Protein AF-A0A2V8HNT8-F1 (afdb_monomer)

Solvent-accessible surface area (backbone atoms only — not comparable to full-atom values): 18877 Å² total; per-residue (Å²): 110,50,58,41,46,45,70,43,32,67,72,50,51,51,49,53,52,52,51,52,51,52,50,41,53,51,35,31,51,30,25,51,50,32,57,59,50,58,79,44,41,85,81,41,58,74,69,52,39,48,43,46,69,67,55,38,43,33,23,21,52,97,35,60,39,14,51,30,16,30,47,54,18,51,51,29,38,47,33,13,54,44,24,48,50,37,29,57,48,43,74,72,69,60,90,50,74,63,59,56,58,56,38,53,52,27,53,53,48,21,51,52,26,43,51,51,20,39,30,46,24,21,38,47,60,52,23,55,13,49,59,54,58,72,46,95,85,65,97,62,64,76,43,31,56,76,76,42,45,64,63,51,52,52,51,45,51,48,53,50,51,48,32,58,78,68,29,55,88,44,55,69,25,24,53,28,37,49,49,14,43,54,28,56,66,42,40,67,57,47,54,52,54,37,53,54,47,58,74,68,65,56,48,91,89,34,71,63,39,52,51,37,56,53,46,51,42,41,38,50,32,47,28,48,49,46,13,48,48,25,39,35,50,13,43,54,52,42,40,27,66,71,64,74,41,55,58,49,76,43,84,40,50,58,66,58,52,51,49,52,51,50,51,52,51,54,50,48,68,51,47,41,58,49,42,50,49,50,63,72,69,43,56,92,49,66,84,28,48,40,54,29,34,56,48,14,53,53,22,41,49,46,18,52,50,36,34,28,59,54,42,80,78,24,47,68,61,21,51,49,26,40,53,52,10,41,38,41,23,13,43,48,46,74,79,37,80,82,65,68,80,39,76,60,55,57,54,45,50,43,51,48,50,60,58,41,56,62,58,73,67,60,76,85,74,73,75,86,84,127

pLDDT: mean 89.05, std 13.45, range [37.78, 98.75]

Structure (mmCIF, N/CA/C/O backbone):
data_AF-A0A2V8HNT8-F1
#
_entry.id   AF-A0A2V8HNT8-F1
#
loop_
_atom_site.group_PDB
_atom_site.id
_atom_site.type_symbol
_atom_site.label_atom_id
_atom_site.label_alt_id
_atom_site.label_comp_id
_atom_site.label_asym_id
_atom_site.label_entity_id
_atom_site.label_seq_id
_atom_site.pdbx_PDB_ins_code
_atom_site.Cartn_x
_atom_site.Cartn_y
_atom_site.Cartn_z
_atom_site.occupancy
_atom_site.B_iso_or_equiv
_atom_site.auth_seq_id
_atom_site.auth_comp_id
_atom_site.auth_asym_id
_atom_site.auth_atom_id
_atom_site.pdbx_PDB_model_num
ATOM 1 N N . MET A 1 1 ? -13.469 -17.175 23.704 1.00 84.44 1 MET A N 1
ATOM 2 C CA . MET A 1 1 ? -13.015 -15.821 23.321 1.00 84.44 1 MET A CA 1
ATOM 3 C C . MET A 1 1 ? -11.509 -15.850 23.101 1.00 84.44 1 MET A C 1
ATOM 5 O O . MET A 1 1 ? -10.866 -16.766 23.605 1.00 84.44 1 MET A O 1
ATOM 9 N N . PHE A 1 2 ? -10.961 -14.913 22.334 1.00 86.06 2 PHE A N 1
ATOM 10 C CA . PHE A 1 2 ? -9.524 -14.628 22.308 1.00 86.06 2 PHE A CA 1
ATOM 11 C C . PHE A 1 2 ? -9.302 -13.117 22.383 1.00 86.06 2 PHE A C 1
ATOM 13 O O . PHE A 1 2 ? -10.172 -12.338 21.990 1.00 86.06 2 PHE A O 1
ATOM 20 N N . THR A 1 3 ? -8.138 -12.719 22.890 1.00 89.25 3 THR A N 1
ATOM 21 C CA . THR A 1 3 ? -7.766 -11.312 23.043 1.00 89.25 3 THR A CA 1
ATOM 22 C C . THR A 1 3 ? -6.876 -10.893 21.879 1.00 89.25 3 THR A C 1
ATOM 24 O O . THR A 1 3 ? -5.782 -11.430 21.723 1.00 89.25 3 THR A O 1
ATOM 27 N N . LEU A 1 4 ? -7.316 -9.919 21.085 1.00 90.75 4 LEU A N 1
ATOM 28 C CA . LEU A 1 4 ? -6.448 -9.184 20.166 1.00 90.75 4 LEU A CA 1
ATOM 29 C C . LEU A 1 4 ? -5.748 -8.068 20.932 1.00 90.75 4 LEU A C 1
ATOM 31 O O . LEU A 1 4 ? -6.411 -7.315 21.646 1.00 90.75 4 LEU A O 1
ATOM 35 N N . LYS A 1 5 ? -4.430 -7.945 20.769 1.00 91.38 5 LYS A N 1
ATOM 36 C CA . LYS A 1 5 ? -3.634 -6.898 21.414 1.00 91.38 5 LYS A CA 1
ATOM 37 C C . LYS A 1 5 ? -2.956 -6.020 20.371 1.00 91.38 5 LYS A C 1
ATOM 39 O O . LYS A 1 5 ? -2.234 -6.523 19.514 1.00 91.38 5 LYS A O 1
ATOM 44 N N . LEU A 1 6 ? -3.134 -4.708 20.493 1.00 92.50 6 LEU A N 1
ATOM 45 C CA . LEU A 1 6 ? -2.335 -3.708 19.789 1.00 92.50 6 LEU A CA 1
ATOM 46 C C . LEU A 1 6 ? -1.432 -3.008 20.803 1.00 92.50 6 LEU A C 1
ATOM 48 O O . LEU A 1 6 ? -1.916 -2.339 21.713 1.00 92.50 6 LEU A O 1
ATOM 52 N N . ASP A 1 7 ? -0.120 -3.173 20.649 1.00 91.94 7 ASP A N 1
ATOM 53 C CA . ASP A 1 7 ? 0.875 -2.474 21.464 1.00 91.94 7 ASP A CA 1
ATOM 54 C C . ASP A 1 7 ? 1.036 -1.033 20.954 1.00 91.94 7 A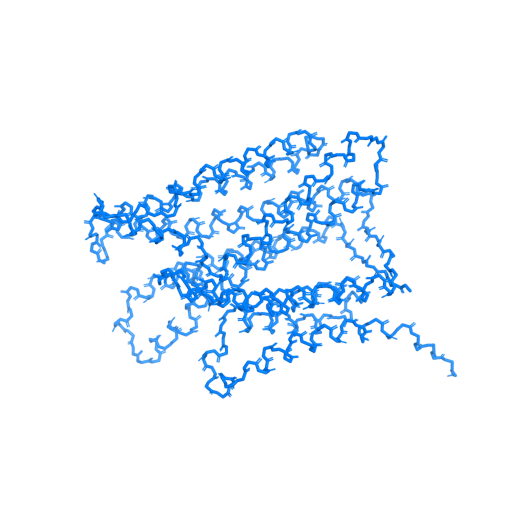SP A C 1
ATOM 56 O O . ASP A 1 7 ? 1.763 -0.771 19.994 1.00 91.94 7 ASP A O 1
ATOM 60 N N . SER A 1 8 ? 0.331 -0.104 21.598 1.00 92.31 8 SER A N 1
ATOM 61 C CA . SER A 1 8 ? 0.322 1.329 21.297 1.00 92.31 8 SER A CA 1
ATOM 62 C C . SER A 1 8 ? 1.433 2.102 22.017 1.00 92.31 8 SER A C 1
ATOM 64 O O . SER A 1 8 ? 1.457 3.334 21.958 1.00 92.31 8 SER A O 1
ATOM 66 N N . ARG A 1 9 ? 2.392 1.428 22.674 1.00 94.12 9 ARG A N 1
ATOM 67 C CA . ARG A 1 9 ? 3.528 2.101 23.330 1.00 94.12 9 ARG A CA 1
ATOM 68 C C . ARG A 1 9 ? 4.326 2.941 22.343 1.00 94.12 9 ARG A C 1
ATOM 70 O O . ARG A 1 9 ? 4.636 2.501 21.234 1.00 94.12 9 ARG A O 1
ATOM 77 N N . GLN A 1 10 ? 4.785 4.113 22.797 1.00 92.88 10 GLN A N 1
ATOM 78 C CA . GLN A 1 10 ? 5.616 5.025 21.992 1.00 92.88 10 GLN A CA 1
ATOM 79 C C . GLN A 1 10 ? 6.801 4.326 21.346 1.00 92.88 10 GLN A C 1
ATOM 81 O O . GLN A 1 10 ? 7.062 4.502 20.162 1.00 92.88 10 GLN A O 1
ATOM 86 N N . ALA A 1 11 ? 7.535 3.558 22.153 1.00 94.44 11 ALA A N 1
ATOM 87 C CA . ALA A 1 11 ? 8.744 2.882 21.721 1.00 94.44 11 ALA A CA 1
ATOM 88 C C . ALA A 1 11 ? 8.435 1.792 20.690 1.00 94.44 11 ALA A C 1
ATOM 90 O O . ALA A 1 11 ? 9.251 1.529 19.812 1.00 94.44 11 ALA A O 1
ATOM 91 N N . THR A 1 12 ? 7.265 1.157 20.772 1.00 93.69 12 THR A N 1
ATOM 92 C CA . THR A 1 12 ? 6.824 0.180 19.778 1.00 93.69 12 THR A CA 1
ATOM 93 C C . THR A 1 12 ? 6.457 0.887 18.478 1.00 93.69 12 THR A C 1
ATOM 95 O O . THR A 1 12 ? 7.105 0.605 17.475 1.00 93.69 12 THR A O 1
ATOM 98 N N . ILE A 1 13 ? 5.550 1.872 18.496 1.00 95.12 13 ILE A N 1
ATOM 99 C CA . ILE A 1 13 ? 5.170 2.651 17.298 1.00 95.12 13 ILE A CA 1
ATOM 100 C C . ILE A 1 13 ? 6.403 3.262 16.618 1.00 95.12 13 ILE A C 1
ATOM 102 O O . ILE A 1 13 ? 6.582 3.103 15.417 1.00 95.12 13 ILE A O 1
ATOM 106 N N . ARG A 1 14 ? 7.301 3.896 17.384 1.00 96.69 14 ARG A N 1
ATOM 107 C CA . ARG A 1 14 ? 8.539 4.482 16.848 1.00 96.69 14 ARG A CA 1
ATOM 108 C C . ARG A 1 14 ? 9.412 3.440 16.152 1.00 96.69 14 ARG A C 1
ATOM 110 O O . ARG A 1 14 ? 9.938 3.730 15.088 1.00 96.69 14 ARG A O 1
ATOM 117 N N . ARG A 1 15 ? 9.581 2.248 16.737 1.00 97.00 15 ARG A N 1
ATOM 118 C CA . ARG A 1 15 ? 10.361 1.171 16.107 1.00 97.00 15 ARG A CA 1
ATOM 119 C C . ARG A 1 15 ? 9.733 0.724 14.792 1.00 97.00 15 ARG A C 1
ATOM 121 O O . ARG A 1 15 ? 10.459 0.627 13.817 1.00 97.00 15 ARG A O 1
ATOM 128 N N . TRP A 1 16 ? 8.414 0.520 14.756 1.00 95.81 16 TRP A N 1
ATOM 129 C CA . TRP A 1 16 ? 7.709 0.170 13.519 1.00 95.81 16 TRP A CA 1
ATOM 130 C C . TRP A 1 16 ? 7.903 1.230 12.439 1.00 95.81 16 TRP A C 1
ATOM 132 O O . TRP A 1 16 ? 8.335 0.893 11.344 1.00 95.81 16 TRP A O 1
ATOM 142 N N . LEU A 1 17 ? 7.661 2.505 12.761 1.00 97.56 17 LEU A N 1
ATOM 143 C CA . LEU A 1 17 ? 7.820 3.596 11.800 1.00 97.56 17 LEU A CA 1
ATOM 144 C C . LEU A 1 17 ? 9.265 3.711 11.302 1.00 97.56 17 LEU A C 1
ATOM 146 O O . LEU A 1 17 ? 9.463 3.834 10.105 1.00 97.56 17 LEU A O 1
ATOM 150 N N . LEU A 1 18 ? 10.270 3.588 12.177 1.00 98.12 18 LEU A N 1
ATOM 151 C CA . LEU A 1 18 ? 11.679 3.599 11.763 1.00 98.12 18 LEU A CA 1
ATOM 152 C C . LEU A 1 18 ? 12.035 2.415 10.858 1.00 98.12 18 LEU A C 1
ATOM 154 O O . LEU A 1 18 ? 12.771 2.591 9.893 1.00 98.12 18 LEU A O 1
ATOM 158 N N . THR A 1 19 ? 11.528 1.216 11.158 1.00 97.62 19 THR A N 1
ATOM 159 C CA . THR A 1 19 ? 11.733 0.045 10.299 1.00 97.62 19 THR A CA 1
ATOM 160 C C . THR A 1 19 ? 11.088 0.253 8.933 1.00 97.62 19 THR A C 1
ATOM 162 O O . THR A 1 19 ? 11.745 0.005 7.931 1.00 97.62 19 THR A O 1
ATOM 165 N N . LEU A 1 20 ? 9.849 0.749 8.877 1.00 98.06 20 LEU A N 1
ATOM 166 C CA . LEU A 1 20 ? 9.168 1.035 7.612 1.00 98.06 20 LEU A CA 1
ATOM 167 C C . LEU A 1 20 ? 9.878 2.144 6.829 1.00 98.06 20 LEU A C 1
ATOM 169 O O . LEU A 1 20 ? 10.128 1.967 5.650 1.00 98.06 20 LEU A O 1
ATOM 173 N N . THR A 1 21 ? 10.318 3.223 7.484 1.00 98.50 21 THR A N 1
ATOM 174 C CA . THR A 1 21 ? 11.156 4.253 6.849 1.00 98.50 21 THR A CA 1
ATOM 175 C C . THR A 1 21 ? 12.429 3.660 6.248 1.00 98.50 21 THR A C 1
ATOM 177 O O . THR A 1 21 ? 12.783 4.000 5.126 1.00 98.50 21 THR A O 1
ATOM 180 N N . ALA A 1 22 ? 13.122 2.774 6.969 1.00 98.50 22 ALA A N 1
ATOM 181 C CA . ALA A 1 22 ? 14.333 2.140 6.456 1.00 98.50 22 ALA A CA 1
ATOM 182 C C . ALA A 1 22 ? 14.047 1.245 5.239 1.00 98.50 22 ALA A C 1
ATOM 184 O O . ALA A 1 22 ? 14.838 1.240 4.301 1.00 98.50 22 ALA A O 1
ATOM 185 N N . VAL A 1 23 ? 12.920 0.523 5.239 1.00 98.31 23 VAL A N 1
ATOM 186 C CA . VAL A 1 23 ? 12.487 -0.280 4.086 1.00 98.31 23 VAL A CA 1
ATOM 187 C C . VAL A 1 23 ? 12.116 0.618 2.903 1.00 98.31 23 VAL A C 1
ATOM 189 O O . VAL A 1 23 ? 12.630 0.372 1.819 1.00 98.31 23 VAL A O 1
ATOM 192 N N . ASN A 1 24 ? 11.338 1.690 3.111 1.00 98.50 24 ASN A N 1
ATOM 193 C CA . ASN A 1 24 ? 11.014 2.669 2.065 1.00 98.50 24 ASN A CA 1
ATOM 194 C C . ASN A 1 24 ? 12.289 3.212 1.416 1.00 98.50 24 ASN A C 1
ATOM 196 O O . ASN A 1 24 ? 12.456 3.099 0.211 1.00 98.50 24 ASN A O 1
ATOM 200 N N . LEU A 1 25 ? 13.236 3.709 2.222 1.00 98.31 25 LEU A N 1
ATOM 201 C CA . LEU A 1 25 ? 14.511 4.231 1.719 1.00 98.31 25 LEU A CA 1
ATOM 202 C C . LEU A 1 25 ? 15.314 3.176 0.946 1.00 98.31 25 LEU A C 1
ATOM 204 O O . LEU A 1 25 ? 15.935 3.502 -0.063 1.00 98.31 25 LEU A O 1
ATOM 208 N N . ALA A 1 26 ? 15.316 1.924 1.411 1.00 98.50 26 ALA A N 1
ATOM 209 C CA . ALA A 1 26 ? 15.998 0.835 0.722 1.00 98.50 26 ALA A CA 1
ATOM 210 C C . ALA A 1 26 ? 15.354 0.519 -0.638 1.00 98.50 26 ALA A C 1
ATOM 212 O O . ALA A 1 26 ? 16.082 0.283 -1.598 1.00 98.50 26 ALA A O 1
ATOM 213 N N . LEU A 1 27 ? 14.021 0.550 -0.737 1.00 98.31 27 LEU A N 1
ATOM 214 C CA . LEU A 1 27 ? 13.298 0.349 -1.997 1.00 98.31 27 LEU A CA 1
ATOM 215 C C . LEU A 1 27 ? 13.473 1.535 -2.951 1.00 98.31 27 LEU A C 1
ATOM 217 O O . LEU A 1 27 ? 13.775 1.313 -4.118 1.00 98.31 27 LEU A O 1
ATOM 221 N N . THR A 1 28 ? 13.416 2.778 -2.463 1.00 98.31 28 THR A N 1
ATOM 222 C CA . THR A 1 28 ? 13.720 3.977 -3.264 1.00 98.31 28 THR A CA 1
ATOM 223 C C . THR A 1 28 ? 15.142 3.920 -3.830 1.00 98.31 28 THR A C 1
ATOM 225 O O . THR A 1 28 ? 15.363 4.148 -5.019 1.00 98.31 28 THR A O 1
ATOM 228 N N . ALA A 1 29 ? 16.129 3.564 -2.999 1.00 98.50 29 ALA A N 1
ATOM 229 C CA . ALA A 1 29 ? 17.509 3.392 -3.447 1.00 98.50 29 ALA A CA 1
ATOM 230 C C . ALA A 1 29 ? 17.661 2.211 -4.422 1.00 98.50 29 ALA A C 1
ATOM 232 O O . ALA A 1 29 ? 18.430 2.300 -5.377 1.00 98.50 29 ALA A O 1
ATOM 233 N N . GLY A 1 30 ? 16.921 1.122 -4.201 1.00 98.44 30 GLY A N 1
ATOM 234 C CA . GLY A 1 30 ? 16.869 -0.031 -5.096 1.00 98.44 30 GLY A CA 1
ATOM 235 C C . GLY A 1 30 ? 16.282 0.306 -6.468 1.00 98.44 30 GLY A C 1
ATOM 236 O O . GLY A 1 30 ? 16.873 -0.066 -7.476 1.00 98.44 30 GLY A O 1
ATOM 237 N N . THR A 1 31 ? 15.210 1.101 -6.517 1.00 98.25 31 THR A N 1
ATOM 238 C CA . THR A 1 31 ? 14.617 1.652 -7.750 1.00 98.25 31 THR A CA 1
ATOM 239 C C . THR A 1 31 ? 15.650 2.475 -8.519 1.00 98.25 31 THR A C 1
ATOM 241 O O . THR A 1 31 ? 15.896 2.217 -9.697 1.00 98.25 31 THR A O 1
ATOM 244 N N . ALA A 1 32 ? 16.344 3.396 -7.840 1.00 98.25 32 ALA A N 1
ATOM 245 C CA . ALA A 1 32 ? 17.405 4.193 -8.454 1.00 98.25 32 ALA A CA 1
ATOM 246 C C . ALA A 1 32 ? 18.552 3.325 -9.005 1.00 98.25 32 ALA A C 1
ATOM 248 O O . ALA A 1 32 ? 19.032 3.549 -10.120 1.00 98.25 32 ALA A O 1
ATOM 249 N N . LEU A 1 33 ? 18.977 2.312 -8.241 1.00 98.44 33 LEU A N 1
ATOM 250 C CA . LEU A 1 33 ? 20.007 1.366 -8.664 1.00 98.44 33 LEU A CA 1
ATOM 251 C C . LEU A 1 33 ? 19.542 0.538 -9.869 1.00 98.44 33 LEU A C 1
ATOM 253 O O . LEU A 1 33 ? 20.303 0.386 -10.820 1.00 98.44 33 LEU A O 1
ATOM 257 N N . PHE A 1 34 ? 18.303 0.042 -9.866 1.00 98.25 34 PHE A N 1
ATOM 258 C CA . PHE A 1 34 ? 17.728 -0.694 -10.989 1.00 98.25 34 PHE A CA 1
ATOM 259 C C . PHE A 1 34 ? 17.753 0.136 -12.269 1.00 98.25 34 PHE A C 1
ATOM 261 O O . PHE A 1 34 ? 18.317 -0.322 -13.257 1.00 98.25 34 PHE A O 1
ATOM 268 N N . ILE A 1 35 ? 17.229 1.364 -12.239 1.00 97.19 35 ILE A N 1
ATOM 269 C CA . ILE A 1 35 ? 17.198 2.257 -13.405 1.00 97.19 35 ILE A CA 1
ATOM 270 C C . ILE A 1 35 ? 18.616 2.508 -13.936 1.00 97.19 35 ILE A C 1
ATOM 272 O O . ILE A 1 35 ? 18.866 2.428 -15.143 1.00 97.19 35 ILE A O 1
ATOM 276 N N . HIS A 1 36 ? 19.570 2.761 -13.035 1.00 97.00 36 HIS A N 1
ATOM 277 C CA . HIS A 1 36 ? 20.965 2.994 -13.396 1.00 97.00 36 HIS A CA 1
ATOM 278 C C . HIS A 1 36 ? 21.624 1.774 -14.060 1.00 97.00 36 HIS A C 1
ATOM 280 O O . HIS A 1 36 ? 22.322 1.916 -15.069 1.00 97.00 36 HIS A O 1
ATOM 286 N N . GLU A 1 37 ? 21.412 0.575 -13.514 1.00 97.44 37 GLU A N 1
ATOM 287 C CA . GLU A 1 37 ? 21.993 -0.651 -14.064 1.00 97.44 37 GLU A CA 1
ATOM 288 C C . GLU A 1 37 ? 21.285 -1.135 -15.327 1.00 97.44 37 GLU A C 1
ATOM 290 O O . GLU A 1 37 ? 21.941 -1.608 -16.259 1.00 97.44 37 GLU A O 1
ATOM 295 N N . TRP A 1 38 ? 19.968 -0.960 -15.402 1.00 96.50 38 TRP A N 1
ATOM 296 C CA . TRP A 1 38 ? 19.161 -1.291 -16.571 1.00 96.50 38 TRP A CA 1
ATOM 297 C C . TRP A 1 38 ? 19.585 -0.480 -17.798 1.00 96.50 38 TRP A C 1
ATOM 299 O O . TRP A 1 38 ? 19.776 -1.042 -18.875 1.00 96.50 38 TRP A O 1
ATOM 309 N N . ALA A 1 39 ? 19.871 0.815 -17.628 1.00 94.94 39 ALA A N 1
ATOM 310 C CA . ALA A 1 39 ? 20.400 1.663 -18.700 1.00 94.94 39 ALA A CA 1
ATOM 311 C C . ALA A 1 39 ? 21.762 1.188 -19.252 1.00 94.94 39 ALA A C 1
ATOM 313 O O . ALA A 1 39 ? 22.182 1.610 -20.329 1.00 94.94 39 ALA A O 1
ATOM 314 N N . ARG A 1 40 ? 22.466 0.309 -18.527 1.00 96.06 40 ARG A N 1
ATOM 315 C CA . ARG A 1 40 ? 23.770 -0.251 -18.907 1.00 96.06 40 ARG A CA 1
ATOM 316 C C . ARG A 1 40 ? 23.724 -1.758 -19.120 1.00 96.06 40 ARG A C 1
ATOM 318 O O . ARG A 1 40 ? 24.787 -2.376 -19.166 1.00 96.06 40 ARG A O 1
ATOM 325 N N . LEU A 1 41 ? 22.537 -2.344 -19.292 1.00 95.94 41 LEU A N 1
ATOM 326 C CA . LEU A 1 41 ? 22.344 -3.792 -19.395 1.00 95.94 41 LEU A CA 1
ATOM 327 C C . LEU A 1 41 ? 23.286 -4.448 -20.423 1.00 95.94 41 LEU A C 1
ATOM 329 O O . LEU A 1 41 ? 23.772 -5.560 -20.203 1.00 95.94 41 LEU A O 1
ATOM 333 N N . ASP A 1 42 ? 23.617 -3.733 -21.502 1.00 96.56 42 ASP A N 1
ATOM 334 C CA . ASP A 1 42 ? 24.505 -4.233 -22.549 1.00 96.56 42 ASP A CA 1
ATOM 335 C C . ASP A 1 42 ? 25.969 -4.423 -22.145 1.00 96.56 42 ASP A C 1
ATOM 337 O O . ASP A 1 42 ? 26.646 -5.273 -22.723 1.00 96.56 42 ASP A O 1
ATOM 341 N N . HIS A 1 43 ? 26.431 -3.728 -21.105 1.00 97.19 43 HIS A N 1
ATOM 342 C CA . HIS A 1 43 ? 27.788 -3.859 -20.566 1.00 97.19 43 HIS A CA 1
ATOM 343 C C . HIS A 1 43 ? 27.970 -5.133 -19.731 1.00 97.19 43 HIS A C 1
AT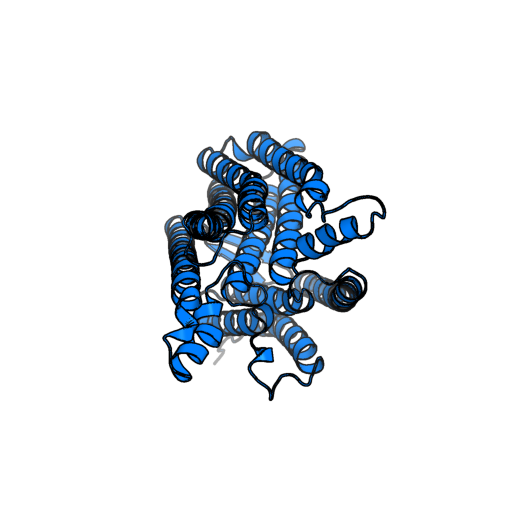OM 345 O O . HIS A 1 43 ? 29.093 -5.505 -19.388 1.00 97.19 43 HIS A O 1
ATOM 351 N N . TYR A 1 44 ? 26.873 -5.815 -19.396 1.00 96.94 44 TYR A N 1
ATOM 352 C CA . TYR A 1 44 ? 26.889 -7.003 -18.559 1.00 96.94 44 TYR A CA 1
ATOM 353 C C . TYR A 1 44 ? 26.874 -8.288 -19.387 1.00 96.94 44 TYR A C 1
ATOM 355 O O . TYR A 1 44 ? 26.108 -8.442 -20.341 1.00 96.94 44 TYR A O 1
ATOM 363 N N . GLY A 1 45 ? 27.678 -9.266 -18.959 1.00 97.50 45 GLY A N 1
ATOM 364 C CA . GLY A 1 45 ? 27.564 -10.645 -19.435 1.00 97.50 45 GLY A CA 1
ATOM 365 C C . GLY A 1 45 ? 26.258 -11.317 -18.969 1.00 97.50 45 GLY A C 1
ATOM 366 O O . GLY A 1 45 ? 25.530 -10.758 -18.143 1.00 97.50 45 GLY A O 1
ATOM 367 N N . PRO A 1 46 ? 25.972 -12.556 -19.413 1.00 97.25 46 PRO A N 1
ATOM 368 C CA . PRO A 1 46 ? 24.684 -13.222 -19.176 1.00 97.25 46 PRO A CA 1
ATOM 369 C C . PRO A 1 46 ? 24.249 -13.282 -17.705 1.00 97.25 46 PRO A C 1
ATOM 371 O O . PRO A 1 46 ? 23.080 -13.078 -17.392 1.00 97.25 46 PRO A O 1
ATOM 374 N N . ARG A 1 47 ? 25.195 -13.506 -16.782 1.00 96.75 47 ARG A N 1
ATOM 375 C CA . ARG A 1 47 ? 24.914 -13.549 -15.336 1.00 96.75 47 ARG A CA 1
ATOM 376 C C . ARG A 1 47 ? 24.516 -12.187 -14.768 1.00 96.75 47 ARG A C 1
ATOM 378 O O . ARG A 1 47 ? 23.609 -12.128 -13.948 1.00 96.75 47 ARG A O 1
ATOM 385 N N . GLY A 1 48 ? 25.177 -11.111 -15.199 1.00 97.00 48 GLY A N 1
ATOM 386 C CA . GLY A 1 48 ? 24.850 -9.753 -14.758 1.00 97.00 48 GLY A CA 1
ATOM 387 C C . GLY A 1 48 ? 23.480 -9.322 -15.275 1.00 97.00 48 GLY A C 1
ATOM 388 O O . GLY A 1 48 ? 22.655 -8.855 -14.498 1.00 97.00 48 GLY A O 1
ATOM 389 N N . ARG A 1 49 ? 23.186 -9.610 -16.551 1.00 96.81 49 ARG A N 1
ATOM 390 C CA . ARG A 1 49 ? 21.854 -9.380 -17.131 1.00 96.81 49 ARG A CA 1
ATOM 391 C C . ARG A 1 49 ? 20.764 -10.137 -16.373 1.00 96.81 49 ARG A C 1
ATOM 393 O O . ARG A 1 49 ? 19.740 -9.549 -16.037 1.00 96.81 49 ARG A O 1
ATOM 400 N N . ALA A 1 50 ? 21.002 -11.410 -16.047 1.00 95.06 50 ALA A N 1
ATOM 401 C CA . ALA A 1 50 ? 20.075 -12.209 -15.248 1.00 95.06 50 ALA A CA 1
ATOM 402 C C . ALA A 1 50 ? 19.876 -11.624 -13.840 1.00 95.06 50 ALA A C 1
ATOM 404 O O . ALA A 1 50 ? 18.744 -11.511 -13.383 1.00 95.06 50 ALA A O 1
ATOM 405 N N . PHE A 1 51 ? 20.946 -11.204 -13.161 1.00 96.62 51 PHE A N 1
ATOM 406 C CA . PHE A 1 51 ? 20.834 -10.572 -11.845 1.00 96.62 51 PHE A CA 1
ATOM 407 C C . PHE A 1 51 ? 19.981 -9.298 -11.890 1.00 96.62 51 PHE A C 1
ATOM 409 O O . PHE A 1 51 ? 19.064 -9.151 -11.085 1.00 96.62 51 PHE A O 1
ATOM 416 N N . ILE A 1 52 ? 20.229 -8.411 -12.856 1.00 97.25 52 ILE A N 1
ATOM 417 C CA . ILE A 1 52 ? 19.459 -7.171 -13.009 1.00 97.25 52 ILE A CA 1
ATOM 418 C C . ILE A 1 52 ? 17.979 -7.491 -13.282 1.00 97.25 52 ILE A C 1
ATOM 420 O O . ILE A 1 52 ? 17.095 -6.969 -12.609 1.00 97.25 52 ILE A O 1
ATOM 424 N N . THR A 1 53 ? 17.723 -8.413 -14.213 1.00 94.62 53 THR A N 1
ATOM 425 C CA . THR A 1 53 ? 16.370 -8.751 -14.689 1.00 94.62 53 THR A CA 1
ATOM 426 C C . THR A 1 53 ? 15.539 -9.533 -13.671 1.00 94.62 53 THR A C 1
ATOM 428 O O . THR A 1 53 ? 14.323 -9.416 -13.678 1.00 94.62 53 THR A O 1
ATOM 431 N N . TYR A 1 54 ? 16.156 -10.352 -12.813 1.00 93.62 54 TYR A N 1
ATOM 432 C CA . TYR A 1 54 ? 15.418 -11.236 -11.898 1.00 93.62 54 TYR A CA 1
ATOM 433 C C . TYR A 1 54 ? 15.505 -10.826 -10.430 1.00 93.62 54 TYR A C 1
ATOM 435 O O . TYR A 1 54 ? 14.583 -11.110 -9.670 1.00 93.62 54 TYR A O 1
ATOM 443 N N . VAL A 1 55 ? 16.598 -10.181 -10.018 1.00 95.94 55 VAL A N 1
ATOM 444 C CA . VAL A 1 55 ? 16.838 -9.819 -8.614 1.00 95.94 55 VAL A CA 1
ATOM 445 C C . VAL A 1 55 ? 16.673 -8.323 -8.412 1.00 95.94 55 VAL A C 1
ATOM 447 O O . VAL A 1 55 ? 15.896 -7.915 -7.558 1.00 95.94 55 VAL A O 1
ATOM 450 N N . LEU A 1 56 ? 17.370 -7.496 -9.195 1.00 97.38 56 LEU A N 1
ATOM 451 C CA . LEU A 1 56 ? 17.355 -6.049 -8.975 1.00 97.38 56 LEU A CA 1
ATOM 452 C C . LEU A 1 56 ? 15.989 -5.427 -9.301 1.00 97.38 56 LEU A C 1
ATOM 454 O O . LEU A 1 56 ? 15.531 -4.560 -8.558 1.00 97.38 56 LEU A O 1
ATOM 458 N N . VAL A 1 57 ? 15.296 -5.944 -10.325 1.00 97.38 57 VAL A N 1
ATOM 459 C CA . VAL A 1 57 ? 13.912 -5.549 -10.656 1.00 97.38 57 VAL A CA 1
ATOM 460 C C . VAL A 1 57 ? 12.958 -5.691 -9.467 1.00 97.38 57 VAL A C 1
ATOM 462 O O . VAL A 1 57 ? 11.990 -4.951 -9.368 1.00 97.38 57 VAL A O 1
ATOM 465 N N . GLN A 1 58 ? 13.252 -6.584 -8.508 1.00 97.88 58 GLN A N 1
ATOM 466 C CA . GLN A 1 58 ? 12.391 -6.797 -7.342 1.00 97.88 58 GLN A CA 1
ATOM 467 C C . GLN A 1 58 ? 12.286 -5.568 -6.430 1.00 97.88 58 GLN A C 1
ATOM 469 O O . GLN A 1 58 ? 11.408 -5.509 -5.573 1.00 97.88 58 GLN A O 1
ATOM 474 N N . THR A 1 59 ? 13.185 -4.600 -6.608 1.00 98.31 59 THR A N 1
ATOM 475 C CA . THR A 1 59 ? 13.228 -3.342 -5.854 1.00 98.31 59 THR A CA 1
ATOM 476 C C . THR A 1 59 ? 12.723 -2.133 -6.640 1.00 98.31 59 THR A C 1
ATOM 478 O O . THR A 1 59 ? 12.756 -1.029 -6.104 1.00 98.31 59 THR A O 1
ATOM 481 N N . HIS A 1 60 ? 12.289 -2.321 -7.889 1.00 98.06 60 HIS A N 1
ATOM 482 C CA . HIS A 1 60 ? 11.792 -1.250 -8.745 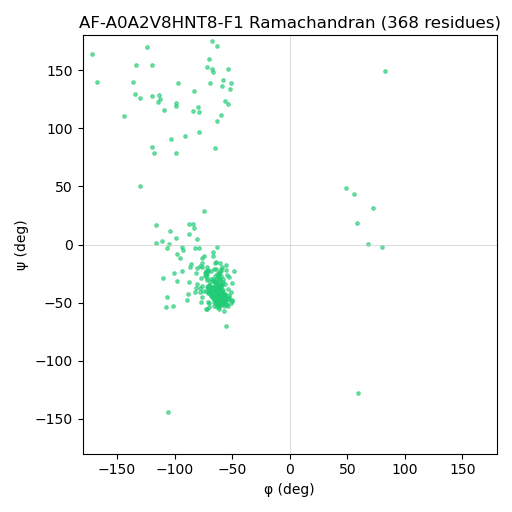1.00 98.06 60 HIS A CA 1
ATOM 483 C C . HIS A 1 60 ? 10.311 -0.989 -8.450 1.00 98.06 60 HIS A C 1
ATOM 485 O O . HIS A 1 60 ? 9.498 -1.888 -8.637 1.00 98.06 60 HIS A O 1
ATOM 491 N N . LEU A 1 61 ? 9.988 0.201 -7.939 1.00 97.06 61 LEU A N 1
ATOM 492 C CA . LEU A 1 61 ? 8.630 0.550 -7.503 1.00 97.06 61 LEU A CA 1
ATOM 493 C C . LEU A 1 61 ? 7.659 0.712 -8.681 1.00 97.06 61 LEU A C 1
ATOM 495 O O . LEU A 1 61 ? 6.615 0.082 -8.658 1.00 97.06 61 LEU A O 1
ATOM 499 N N . ALA A 1 62 ? 8.093 1.336 -9.780 1.00 95.38 62 ALA A N 1
ATOM 500 C CA . ALA A 1 62 ? 7.317 1.453 -11.021 1.00 95.38 62 ALA A CA 1
ATOM 501 C C . ALA A 1 62 ? 7.239 0.142 -11.840 1.00 95.38 62 ALA A C 1
ATOM 503 O O . ALA A 1 62 ? 7.249 0.138 -13.073 1.00 95.38 62 ALA A O 1
ATOM 504 N N . THR A 1 63 ? 7.311 -1.027 -11.203 1.00 95.12 63 THR A N 1
ATOM 505 C CA . THR A 1 63 ? 7.088 -2.304 -11.888 1.00 95.12 63 THR A CA 1
ATOM 506 C C . THR A 1 63 ? 6.108 -3.154 -11.125 1.00 95.12 63 THR A C 1
ATOM 508 O O . THR A 1 63 ? 6.302 -3.509 -9.969 1.00 95.12 63 THR A O 1
ATOM 511 N N . GLU A 1 64 ? 5.091 -3.572 -11.855 1.00 94.44 64 GLU A N 1
ATOM 512 C CA . GLU A 1 64 ? 4.044 -4.433 -11.354 1.00 94.44 64 GLU A CA 1
ATOM 513 C C . GLU A 1 64 ? 4.542 -5.843 -11.033 1.00 94.44 64 GLU A C 1
ATOM 515 O O . GLU A 1 64 ? 5.427 -6.393 -11.693 1.00 94.44 64 GLU A O 1
ATOM 520 N N . ASN A 1 65 ? 3.890 -6.488 -10.064 1.00 93.81 65 ASN A N 1
ATOM 521 C CA . ASN A 1 65 ? 4.177 -7.869 -9.658 1.00 93.81 65 ASN A CA 1
ATOM 522 C C . ASN A 1 65 ? 5.645 -8.099 -9.262 1.00 93.81 65 ASN A C 1
ATOM 524 O O . ASN A 1 65 ? 6.245 -9.114 -9.618 1.00 93.81 65 ASN A O 1
ATOM 528 N N . VAL A 1 66 ? 6.223 -7.173 -8.504 1.00 96.88 66 VAL A N 1
ATOM 529 C CA . VAL A 1 66 ? 7.536 -7.337 -7.870 1.00 96.88 66 VAL A CA 1
ATOM 530 C C . VAL A 1 66 ? 7.443 -7.134 -6.362 1.00 96.88 66 VAL A C 1
ATOM 532 O O . VAL A 1 66 ? 6.406 -6.732 -5.831 1.00 96.88 66 VAL A O 1
ATOM 535 N N . VAL A 1 67 ? 8.517 -7.450 -5.633 1.00 98.06 67 VAL A N 1
ATOM 536 C CA . VAL A 1 67 ? 8.534 -7.315 -4.165 1.00 98.06 67 VAL A CA 1
ATOM 537 C C . VAL A 1 67 ? 8.262 -5.873 -3.719 1.00 98.06 67 VAL A C 1
ATOM 539 O O . VAL A 1 67 ? 7.606 -5.687 -2.695 1.00 98.06 67 VAL A O 1
ATOM 542 N N . ALA A 1 68 ? 8.716 -4.870 -4.474 1.00 98.19 68 ALA A N 1
ATOM 543 C CA . ALA A 1 68 ? 8.442 -3.461 -4.195 1.00 98.19 68 ALA A CA 1
ATOM 544 C C . ALA A 1 68 ? 6.936 -3.129 -4.264 1.00 98.19 68 ALA A C 1
ATOM 546 O O . ALA A 1 68 ? 6.395 -2.670 -3.258 1.00 98.19 68 ALA A O 1
ATOM 547 N N . ALA A 1 69 ? 6.248 -3.479 -5.358 1.00 97.69 69 ALA A N 1
ATOM 548 C CA . ALA A 1 69 ? 4.794 -3.309 -5.500 1.00 97.69 69 ALA A CA 1
ATOM 549 C C . ALA A 1 69 ? 4.003 -4.096 -4.432 1.00 97.69 69 ALA A C 1
ATOM 551 O O . ALA A 1 69 ? 3.099 -3.576 -3.777 1.00 97.69 69 ALA A O 1
ATOM 552 N N . TRP A 1 70 ? 4.399 -5.347 -4.134 1.00 98.19 70 TRP A N 1
ATOM 553 C CA . TRP A 1 70 ? 3.807 -6.097 -3.012 1.00 98.19 70 TRP A CA 1
ATOM 554 C C . TRP A 1 70 ? 3.950 -5.343 -1.686 1.00 98.19 70 TRP A C 1
ATOM 556 O O . TRP A 1 70 ? 3.010 -5.295 -0.887 1.00 98.19 70 TRP A O 1
ATOM 566 N N . TYR A 1 71 ? 5.128 -4.778 -1.429 1.00 98.62 71 TYR A N 1
ATOM 567 C CA . TYR A 1 71 ? 5.380 -4.032 -0.209 1.00 98.62 71 TYR A CA 1
ATOM 568 C C . TYR A 1 71 ? 4.510 -2.772 -0.129 1.00 98.62 71 TYR A C 1
ATOM 570 O O . TYR A 1 71 ? 3.869 -2.585 0.910 1.00 98.62 71 TYR A O 1
ATOM 578 N N . SER A 1 72 ? 4.448 -1.956 -1.193 1.00 98.38 72 SER A N 1
ATOM 579 C CA . SER A 1 72 ? 3.595 -0.756 -1.227 1.00 98.38 72 SER A CA 1
ATOM 580 C C . SER A 1 72 ? 2.129 -1.132 -0.986 1.00 98.38 72 SER A C 1
ATOM 582 O O . SER A 1 72 ? 1.487 -0.648 -0.045 1.00 98.38 72 SER A O 1
ATOM 584 N N . SER A 1 73 ? 1.645 -2.159 -1.693 1.00 98.25 73 SER A N 1
ATOM 585 C CA . SER A 1 73 ? 0.292 -2.694 -1.539 1.00 98.25 73 SER A CA 1
ATOM 586 C C . SER A 1 73 ? -0.010 -3.128 -0.101 1.00 98.25 73 SER A C 1
ATOM 588 O O . SER A 1 73 ? -1.056 -2.780 0.459 1.00 98.25 73 SER A O 1
ATOM 590 N N . MET A 1 74 ? 0.891 -3.871 0.550 1.00 98.38 74 MET A N 1
ATOM 591 C CA . MET A 1 74 ? 0.681 -4.310 1.934 1.00 98.38 74 MET A CA 1
ATOM 592 C C . MET A 1 74 ? 0.828 -3.166 2.947 1.00 98.38 74 MET A C 1
ATOM 594 O O . MET A 1 74 ? 0.205 -3.218 4.013 1.00 98.38 74 MET A O 1
ATOM 598 N N . LEU A 1 75 ? 1.604 -2.123 2.638 1.00 98.50 75 LEU A N 1
ATOM 599 C CA . LEU A 1 75 ? 1.691 -0.910 3.450 1.00 98.50 75 LEU A CA 1
ATOM 600 C C . LEU A 1 75 ? 0.361 -0.134 3.414 1.00 98.50 75 LEU A C 1
ATOM 602 O O . LEU A 1 75 ? -0.152 0.224 4.481 1.00 98.50 75 LEU A O 1
ATOM 606 N N . LEU A 1 76 ? -0.249 0.023 2.232 1.00 98.62 76 LEU A N 1
ATOM 607 C CA . LEU A 1 76 ? -1.598 0.579 2.045 1.00 98.62 76 LEU A CA 1
ATOM 608 C C . LEU A 1 76 ? -2.650 -0.237 2.818 1.00 98.62 76 LEU A C 1
ATOM 610 O O . LEU A 1 76 ? -3.443 0.317 3.587 1.00 98.62 76 LEU A O 1
ATOM 614 N N . LEU A 1 77 ? -2.607 -1.573 2.727 1.00 98.31 77 LEU A N 1
ATOM 615 C CA . LEU A 1 77 ? -3.481 -2.448 3.521 1.00 98.31 77 LEU A CA 1
ATOM 616 C C . LEU A 1 77 ? -3.261 -2.260 5.032 1.00 98.31 77 LEU A C 1
ATOM 618 O O . LEU A 1 77 ? -4.212 -2.285 5.819 1.00 98.31 77 LEU A O 1
ATOM 622 N N . GLY A 1 78 ? -2.017 -2.026 5.451 1.00 98.12 78 GLY A N 1
ATOM 623 C CA . GLY A 1 78 ? -1.663 -1.679 6.825 1.00 98.12 78 GLY A CA 1
ATOM 624 C C . GLY A 1 78 ? -2.342 -0.394 7.309 1.00 98.12 78 GLY A C 1
ATOM 625 O O . GLY A 1 78 ? -2.860 -0.368 8.430 1.00 98.12 78 GLY A O 1
ATOM 626 N N . VAL A 1 79 ? -2.414 0.642 6.463 1.00 98.75 79 VAL A N 1
ATOM 627 C CA . VAL A 1 79 ? -3.181 1.873 6.741 1.00 98.75 79 VAL A CA 1
ATOM 628 C C . VAL A 1 79 ? -4.662 1.552 6.919 1.00 98.75 79 VAL A C 1
ATOM 630 O O . VAL A 1 79 ? -5.270 2.011 7.889 1.00 98.75 79 VAL A O 1
ATOM 633 N N . ALA A 1 80 ? -5.239 0.714 6.053 1.0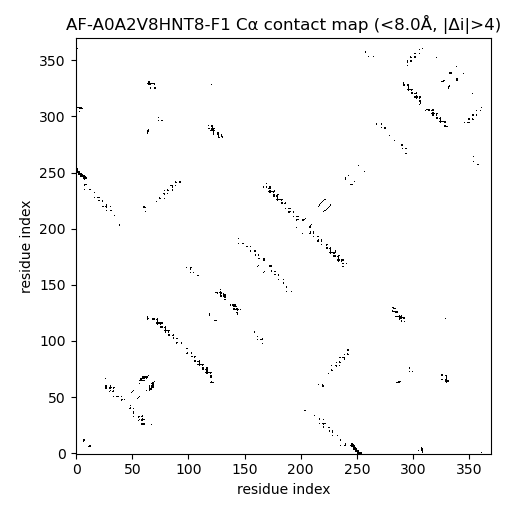0 98.62 80 ALA A N 1
ATOM 634 C CA . ALA A 1 80 ? -6.641 0.321 6.166 1.00 98.62 80 ALA A CA 1
ATOM 635 C C . ALA A 1 80 ? -6.944 -0.419 7.482 1.00 98.62 80 ALA A C 1
ATOM 637 O O . ALA A 1 80 ? -7.906 -0.091 8.182 1.00 98.62 80 ALA A O 1
ATOM 638 N N . VAL A 1 81 ? -6.094 -1.374 7.872 1.00 97.50 81 VAL A N 1
ATOM 639 C CA . VAL A 1 81 ? -6.219 -2.094 9.151 1.00 97.50 81 VAL A CA 1
ATOM 640 C C . VAL A 1 81 ? -6.064 -1.140 10.338 1.00 97.50 81 VAL A C 1
ATOM 642 O O . VAL A 1 81 ? -6.830 -1.224 11.303 1.00 97.50 81 VAL A O 1
ATOM 645 N N . ALA A 1 82 ? -5.119 -0.199 10.275 1.00 97.94 82 ALA A N 1
ATOM 646 C CA . ALA A 1 82 ? -4.955 0.820 11.307 1.00 97.94 82 ALA A CA 1
ATOM 647 C C . ALA A 1 82 ? -6.194 1.727 11.405 1.00 97.94 82 ALA A C 1
ATOM 649 O O . ALA A 1 82 ? -6.633 2.035 12.513 1.00 97.94 82 ALA A O 1
ATOM 650 N N . ALA A 1 83 ? -6.803 2.112 10.280 1.00 98.62 83 ALA A N 1
ATOM 651 C CA . ALA A 1 83 ? -8.038 2.893 10.262 1.00 98.62 83 ALA A CA 1
ATOM 652 C C . ALA A 1 83 ? -9.200 2.126 10.918 1.00 98.62 83 ALA A C 1
ATOM 654 O O . ALA A 1 83 ? -9.912 2.683 11.755 1.00 98.62 83 ALA A O 1
ATOM 655 N N . LEU A 1 84 ? -9.345 0.821 10.649 1.00 97.75 84 LEU A N 1
ATOM 656 C CA . LEU A 1 84 ? -10.319 -0.030 11.348 1.00 97.75 84 LEU A CA 1
ATOM 657 C C . LEU A 1 84 ? -10.054 -0.099 12.861 1.00 97.75 84 LEU A C 1
ATOM 659 O O . LEU A 1 84 ? -10.992 -0.066 13.661 1.00 97.75 84 LEU A O 1
ATOM 663 N N . ALA A 1 85 ? -8.786 -0.156 13.274 1.00 96.38 85 ALA A N 1
ATOM 664 C CA . ALA A 1 85 ? -8.425 -0.107 14.688 1.00 96.38 85 ALA A CA 1
ATOM 665 C C . ALA A 1 85 ? -8.776 1.252 15.320 1.00 96.38 85 ALA A C 1
ATOM 667 O O . ALA A 1 85 ? -9.323 1.283 16.423 1.00 96.38 85 ALA A O 1
ATOM 668 N N . ALA A 1 86 ? -8.537 2.366 14.620 1.00 97.38 86 ALA A N 1
ATOM 669 C CA . ALA A 1 86 ? -8.918 3.706 15.070 1.00 97.38 86 ALA A CA 1
ATOM 670 C C . ALA A 1 86 ? -10.436 3.862 15.199 1.00 97.38 86 ALA A C 1
ATOM 672 O O . ALA A 1 86 ? -10.906 4.370 16.218 1.00 97.38 86 ALA A O 1
ATOM 673 N N . PHE A 1 87 ? -11.206 3.328 14.244 1.00 97.50 87 PHE A N 1
ATOM 674 C CA . PHE A 1 87 ? -12.659 3.220 14.364 1.00 97.50 87 PHE A CA 1
ATOM 675 C C . PHE A 1 87 ? -13.051 2.477 15.644 1.00 97.50 87 PHE A C 1
ATOM 677 O O . PHE A 1 87 ? -13.839 2.982 16.440 1.00 97.50 87 PHE A O 1
ATOM 684 N N . ALA A 1 88 ? -12.476 1.297 15.887 1.00 95.75 88 ALA A N 1
ATOM 685 C CA . ALA A 1 88 ? -12.798 0.494 17.063 1.00 95.75 88 ALA A CA 1
ATOM 686 C C . ALA A 1 88 ? -12.418 1.179 18.390 1.00 95.75 88 ALA A C 1
ATOM 688 O O . ALA A 1 88 ? -13.129 1.011 19.384 1.00 95.75 88 ALA A O 1
ATOM 689 N N . VAL A 1 89 ? -11.319 1.941 18.420 1.00 95.69 89 VAL A N 1
ATOM 690 C CA . VAL A 1 89 ? -10.925 2.769 19.574 1.00 95.69 89 VAL A CA 1
ATOM 691 C C . VAL A 1 89 ? -11.940 3.879 19.800 1.00 95.69 89 VAL A C 1
ATOM 693 O O . VAL A 1 89 ? -12.452 4.006 20.912 1.00 95.69 89 VAL A O 1
ATOM 696 N N . ASP A 1 90 ? -12.306 4.616 18.751 1.00 95.75 90 ASP A N 1
ATOM 697 C CA . ASP A 1 90 ? -13.299 5.682 18.853 1.00 95.75 90 ASP A CA 1
ATOM 698 C C . ASP A 1 90 ? -14.611 5.148 19.403 1.00 95.75 90 ASP A C 1
ATOM 700 O O . ASP A 1 90 ? -15.076 5.671 20.410 1.00 95.75 90 ASP A O 1
ATOM 704 N N . ARG A 1 91 ? -15.130 4.047 18.835 1.00 94.38 91 ARG A N 1
ATOM 705 C CA . ARG A 1 91 ? -16.376 3.377 19.256 1.00 94.38 91 ARG A CA 1
ATOM 706 C C . ARG A 1 91 ? -16.423 3.043 20.752 1.00 94.38 91 ARG A C 1
ATOM 708 O O . ARG A 1 91 ? -17.516 2.956 21.307 1.00 94.38 91 ARG A O 1
ATOM 715 N N . ARG A 1 92 ? -15.273 2.827 21.395 1.00 92.19 92 ARG A N 1
ATOM 716 C CA . ARG A 1 92 ? -15.163 2.528 22.834 1.00 92.19 92 ARG A CA 1
ATOM 717 C C . ARG A 1 92 ? -15.076 3.775 23.701 1.00 92.19 92 ARG A C 1
ATOM 719 O O . ARG A 1 92 ? -15.546 3.757 24.832 1.00 92.19 92 ARG A O 1
ATOM 726 N N . CYS A 1 93 ? -14.463 4.831 23.180 1.00 88.88 93 CYS A N 1
ATOM 727 C CA . CYS A 1 93 ? -14.220 6.077 23.897 1.00 88.88 93 CYS A CA 1
ATOM 728 C C . CYS A 1 93 ? -15.329 7.127 23.680 1.00 88.88 93 CYS A C 1
ATOM 730 O O . CYS A 1 93 ? -15.233 8.223 24.236 1.00 88.88 93 CYS A O 1
ATOM 732 N N . GLU A 1 94 ? -16.352 6.835 22.864 1.00 79.75 94 GLU A N 1
ATOM 733 C CA . GLU A 1 94 ? -17.352 7.823 22.435 1.00 79.75 94 GLU A CA 1
ATOM 734 C C . GLU A 1 94 ? -18.106 8.474 23.597 1.00 79.75 94 GLU A C 1
ATOM 736 O O . GLU A 1 94 ? -18.602 7.812 24.508 1.00 79.75 94 GLU A O 1
ATOM 741 N N . ARG A 1 95 ? -18.272 9.798 23.497 1.00 78.44 95 ARG A N 1
ATOM 742 C CA . ARG A 1 95 ? -19.031 10.617 24.455 1.00 78.44 95 ARG A CA 1
ATOM 743 C C . ARG A 1 95 ? -20.271 11.292 23.844 1.00 78.44 95 ARG A C 1
ATOM 745 O O . ARG A 1 95 ? -20.968 12.008 24.554 1.00 78.44 95 ARG A O 1
ATOM 752 N N . GLY A 1 96 ? -20.574 11.076 22.555 1.00 90.69 96 GLY A N 1
ATOM 753 C CA . GLY A 1 96 ? -21.669 11.780 21.874 1.00 90.69 96 GLY A CA 1
ATOM 754 C C . GLY A 1 96 ? -22.023 11.279 20.466 1.00 90.69 96 GLY A C 1
ATOM 755 O O . GLY A 1 96 ? -21.270 10.556 19.813 1.00 90.69 96 GLY A O 1
ATOM 756 N N . LYS A 1 97 ? -23.210 11.679 19.976 1.00 92.44 97 LYS A N 1
ATOM 757 C CA . LYS A 1 97 ? -23.725 11.308 18.638 1.00 92.44 97 LYS A CA 1
ATOM 758 C C . LYS A 1 97 ? -22.875 11.874 17.495 1.00 92.44 97 LYS A C 1
ATOM 760 O O . LYS A 1 97 ? -22.818 11.267 16.429 1.00 92.44 97 LYS A O 1
ATOM 765 N N . ARG A 1 98 ? -22.258 13.044 17.690 1.00 93.19 98 ARG A N 1
ATOM 766 C CA . ARG A 1 98 ? -21.429 13.701 16.670 1.00 93.19 98 ARG A CA 1
ATOM 767 C C . ARG A 1 98 ? -20.126 12.938 16.465 1.00 93.19 98 ARG A C 1
ATOM 769 O O . ARG A 1 98 ? -19.806 12.599 15.333 1.00 93.19 98 ARG A O 1
ATOM 776 N N . GLU A 1 99 ? -19.426 12.625 17.548 1.00 91.62 99 GLU A N 1
ATOM 777 C CA . GLU A 1 99 ? -18.188 11.842 17.553 1.00 91.62 99 GLU A CA 1
ATOM 778 C C . GLU A 1 99 ? -18.416 10.467 16.922 1.00 91.62 99 GLU A C 1
ATOM 780 O O . GLU A 1 99 ? -17.618 10.024 16.104 1.00 91.62 99 GLU A O 1
ATOM 785 N N . ARG A 1 100 ? -19.571 9.853 17.206 1.00 91.81 100 ARG A N 1
ATOM 786 C CA . ARG A 1 100 ? -19.999 8.597 16.585 1.00 91.81 100 ARG A CA 1
ATOM 787 C C . ARG A 1 100 ? -20.164 8.667 15.068 1.00 91.81 100 ARG A C 1
ATOM 789 O O . ARG A 1 100 ? -19.911 7.691 14.373 1.00 91.81 100 ARG A O 1
ATOM 796 N N . ARG A 1 101 ? -20.657 9.790 14.546 1.00 94.31 101 ARG A N 1
ATOM 797 C CA . ARG A 1 101 ? -20.788 9.981 13.094 1.00 94.31 101 ARG A CA 1
ATOM 798 C C . ARG A 1 101 ? -19.435 10.252 12.457 1.00 94.31 101 ARG A C 1
ATOM 800 O O . ARG A 1 101 ? -19.166 9.721 11.389 1.00 94.31 101 ARG A O 1
ATOM 807 N N . LEU A 1 102 ? -18.595 11.047 13.118 1.00 95.31 102 LEU A N 1
ATOM 808 C CA . LEU A 1 102 ? -17.249 11.332 12.634 1.00 95.31 102 LEU A CA 1
ATOM 809 C C . LEU A 1 102 ? -16.393 10.066 12.599 1.00 95.31 102 LEU A C 1
ATOM 811 O O . LEU A 1 102 ? -15.726 9.851 11.598 1.00 95.31 102 LEU A O 1
ATOM 815 N N . SER A 1 103 ? -16.481 9.180 13.598 1.00 96.38 103 SER A N 1
ATOM 816 C CA . SER A 1 103 ? -15.692 7.940 13.622 1.00 96.38 103 SER A CA 1
ATOM 817 C C . SER A 1 103 ? -15.935 7.049 12.399 1.00 96.38 103 SER A C 1
ATOM 819 O O . SER A 1 103 ? -15.003 6.397 11.939 1.00 96.38 103 SER A O 1
ATOM 821 N N . ALA A 1 104 ? -17.129 7.079 11.794 1.00 97.06 104 ALA A N 1
ATOM 822 C CA . ALA A 1 104 ? -17.410 6.360 10.549 1.00 97.06 104 ALA A CA 1
ATOM 823 C C . ALA A 1 104 ? -16.510 6.791 9.373 1.00 97.06 104 ALA A C 1
ATOM 825 O O . ALA A 1 104 ? -16.313 6.004 8.450 1.00 97.06 104 ALA A O 1
ATOM 826 N N . GLY A 1 105 ? -15.905 7.984 9.419 1.00 97.75 105 GLY A N 1
ATOM 827 C CA . GLY A 1 105 ? -14.899 8.408 8.445 1.00 97.75 105 GLY A CA 1
ATOM 828 C C . GLY A 1 105 ? -13.699 7.461 8.378 1.00 97.75 105 GLY A C 1
ATOM 829 O O . GLY A 1 105 ? -13.192 7.204 7.294 1.00 97.75 105 GLY A O 1
ATOM 830 N N . TRP A 1 106 ? -13.319 6.819 9.485 1.00 98.44 106 TRP A N 1
ATOM 831 C CA . TRP A 1 106 ? -12.285 5.781 9.471 1.00 98.44 106 TRP A CA 1
ATOM 832 C C . TRP A 1 106 ? -12.646 4.564 8.610 1.00 98.44 106 TRP A C 1
ATOM 834 O O . TRP A 1 106 ? -11.755 3.941 8.039 1.00 98.44 106 TRP A O 1
ATOM 844 N N . LEU A 1 107 ? -13.936 4.229 8.479 1.00 98.19 107 LEU A N 1
ATOM 845 C CA . LEU A 1 107 ? -14.380 3.147 7.593 1.00 98.19 107 LEU A CA 1
ATOM 846 C C . LEU A 1 107 ? -14.207 3.528 6.121 1.00 98.19 107 LEU A C 1
ATOM 848 O O . LEU A 1 107 ? -13.852 2.673 5.315 1.00 98.19 107 LEU A O 1
ATOM 852 N N . PHE A 1 108 ? -14.406 4.806 5.781 1.00 98.06 108 PHE A N 1
ATOM 853 C CA . PHE A 1 108 ? -14.094 5.313 4.446 1.00 98.06 108 PHE A CA 1
ATOM 854 C C . PHE A 1 108 ? -12.594 5.213 4.157 1.00 98.06 108 PHE A C 1
ATOM 856 O O . PHE A 1 108 ? -12.226 4.696 3.109 1.00 98.06 108 PHE A O 1
ATOM 863 N N . PHE A 1 109 ? -11.732 5.624 5.097 1.00 98.25 109 PHE A N 1
ATOM 864 C CA . PHE A 1 109 ? -10.281 5.439 4.965 1.00 98.25 109 PHE A CA 1
ATOM 865 C C . PHE A 1 109 ? -9.929 3.966 4.746 1.00 98.25 109 PHE A C 1
ATOM 867 O O . PHE A 1 109 ? -9.206 3.644 3.812 1.00 98.25 109 PHE A O 1
ATOM 874 N N . ALA A 1 110 ? -10.480 3.061 5.559 1.00 98.44 110 ALA A N 1
ATOM 875 C CA . ALA A 1 110 ? -10.239 1.633 5.398 1.00 98.44 110 ALA A CA 1
ATOM 876 C C . ALA A 1 110 ? -10.638 1.128 4.002 1.00 98.44 110 ALA A C 1
ATOM 878 O O . ALA A 1 110 ? -9.867 0.410 3.375 1.00 98.44 110 ALA A O 1
ATOM 879 N N . ALA A 1 111 ? -11.805 1.531 3.494 1.00 97.88 111 ALA A N 1
ATOM 880 C CA . ALA A 1 111 ? -12.253 1.153 2.157 1.00 97.88 111 ALA A CA 1
ATOM 881 C C . ALA A 1 111 ? -11.355 1.736 1.052 1.00 97.88 111 ALA A C 1
ATOM 883 O O . ALA A 1 111 ? -10.933 0.995 0.170 1.00 97.88 111 ALA A O 1
ATOM 884 N N . ALA A 1 112 ? -11.024 3.029 1.122 1.00 98.06 112 ALA A N 1
ATOM 885 C CA . ALA A 1 112 ? -10.177 3.701 0.138 1.00 98.06 112 ALA A CA 1
ATOM 886 C C . ALA A 1 112 ? -8.783 3.060 0.056 1.00 98.06 112 ALA A C 1
ATOM 888 O O . ALA A 1 112 ? -8.333 2.711 -1.028 1.00 98.06 112 ALA A O 1
ATOM 889 N N . PHE A 1 113 ? -8.138 2.814 1.199 1.00 98.56 113 PHE A N 1
ATOM 890 C CA . PHE A 1 113 ? -6.812 2.193 1.239 1.00 98.56 113 PHE A CA 1
ATOM 891 C C . PHE A 1 113 ? -6.818 0.702 0.871 1.00 98.56 113 PHE A C 1
ATOM 893 O O . PHE A 1 113 ? -5.812 0.205 0.378 1.00 98.56 113 PHE A O 1
ATOM 900 N N . VAL A 1 114 ? -7.932 -0.022 1.053 1.00 98.12 114 VAL A N 1
ATOM 901 C CA . VAL A 1 114 ? -8.084 -1.377 0.486 1.00 98.12 114 VAL A CA 1
ATOM 902 C C . VAL A 1 114 ? -8.155 -1.325 -1.038 1.00 98.12 114 VAL A C 1
ATOM 904 O O . VAL A 1 114 ? -7.535 -2.159 -1.688 1.00 98.12 114 VAL A O 1
ATOM 907 N N . VAL A 1 115 ? -8.889 -0.361 -1.604 1.00 97.19 115 VAL A N 1
ATOM 908 C CA . VAL A 1 115 ? -8.969 -0.187 -3.062 1.00 97.19 115 VAL A CA 1
ATOM 909 C C . VAL A 1 115 ? -7.604 0.182 -3.634 1.00 97.19 115 V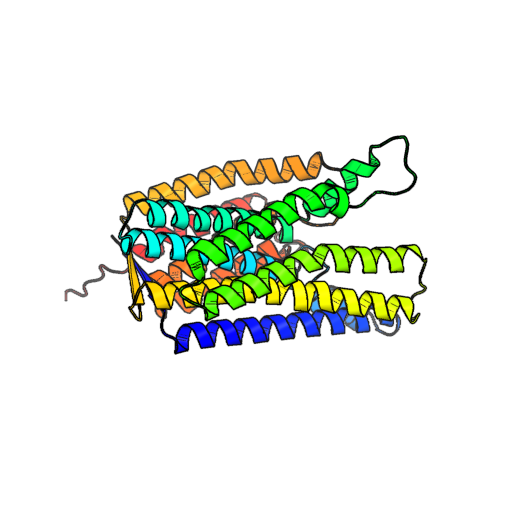AL A C 1
ATOM 911 O O . VAL A 1 115 ? -7.179 -0.480 -4.569 1.00 97.19 115 VAL A O 1
ATOM 914 N N . LEU A 1 116 ? -6.893 1.142 -3.033 1.00 97.62 116 LEU A N 1
ATOM 915 C CA . LEU A 1 116 ? -5.527 1.502 -3.439 1.00 97.62 116 LEU A CA 1
ATOM 916 C C . LEU A 1 116 ? -4.565 0.314 -3.304 1.00 97.62 116 LEU A C 1
ATOM 918 O O . LEU A 1 116 ? -3.813 0.020 -4.215 1.00 97.62 116 LEU A O 1
ATOM 922 N N . SER A 1 117 ? -4.641 -0.439 -2.203 1.00 98.19 117 SER A N 1
ATOM 923 C CA . SER A 1 117 ? -3.833 -1.652 -2.022 1.00 98.19 117 SER A CA 1
ATOM 924 C C . SER A 1 117 ? -4.086 -2.696 -3.116 1.00 98.19 117 SER A C 1
ATOM 926 O O . SER A 1 117 ? -3.153 -3.357 -3.566 1.00 98.19 117 SER A O 1
ATOM 928 N N . LEU A 1 118 ? -5.344 -2.881 -3.524 1.00 97.06 118 LEU A N 1
ATOM 929 C CA . LEU A 1 118 ? -5.713 -3.793 -4.606 1.00 97.06 118 LEU A CA 1
ATOM 930 C C . LEU A 1 118 ? -5.226 -3.285 -5.966 1.00 97.06 118 LEU A C 1
ATOM 932 O O . LEU A 1 118 ? -4.789 -4.085 -6.790 1.00 97.06 118 LEU A O 1
ATOM 936 N N . ASP A 1 119 ? -5.338 -1.982 -6.189 1.00 96.50 119 ASP A N 1
ATOM 937 C CA . ASP A 1 119 ? -4.896 -1.298 -7.396 1.00 96.50 119 ASP A CA 1
ATOM 938 C C . ASP A 1 119 ? -3.380 -1.400 -7.580 1.00 96.50 119 ASP A C 1
ATOM 940 O O . ASP A 1 119 ? -2.952 -1.803 -8.645 1.00 96.50 119 ASP A O 1
ATOM 944 N N . GLU A 1 120 ? -2.597 -1.248 -6.516 1.00 96.81 120 GLU A N 1
ATOM 945 C CA . GLU A 1 120 ? -1.129 -1.361 -6.520 1.00 96.81 120 GLU A CA 1
ATOM 946 C C . GLU A 1 120 ? -0.574 -2.730 -6.974 1.00 96.81 120 GLU A C 1
ATOM 948 O O . GLU A 1 120 ? 0.570 -2.856 -7.379 1.00 96.81 120 GLU A O 1
ATOM 953 N N . ILE A 1 121 ? -1.359 -3.810 -6.881 1.00 95.75 121 ILE A N 1
ATOM 954 C CA . ILE A 1 121 ? -0.994 -5.118 -7.475 1.00 95.75 121 ILE A CA 1
ATOM 955 C C . ILE A 1 121 ? -1.732 -5.344 -8.803 1.00 95.75 121 ILE A C 1
ATOM 957 O O . ILE A 1 121 ? -1.349 -6.181 -9.627 1.00 95.75 121 ILE A O 1
ATOM 961 N N . GLY A 1 122 ? -2.873 -4.682 -8.975 1.00 93.50 122 GLY A N 1
ATOM 962 C CA . GLY A 1 122 ? -3.808 -4.921 -10.062 1.00 93.50 122 GLY A CA 1
ATOM 963 C C . GLY A 1 122 ? -3.615 -4.035 -11.285 1.00 93.50 122 GLY A C 1
ATOM 964 O O . GLY A 1 122 ? -4.052 -4.428 -12.373 1.00 93.50 122 GLY A O 1
ATOM 965 N N . SER A 1 123 ? -2.982 -2.879 -11.108 1.00 93.44 123 SER A N 1
ATOM 966 C CA . SER A 1 123 ? -2.854 -1.803 -12.081 1.00 93.44 123 SER A CA 1
ATOM 967 C C . SER A 1 123 ? -4.209 -1.442 -12.713 1.00 93.44 123 SER A C 1
ATOM 969 O O . SER A 1 123 ? -4.397 -1.459 -13.934 1.00 93.44 123 SER A O 1
ATOM 971 N N . TYR A 1 124 ? -5.247 -1.253 -11.887 1.00 92.69 124 TYR A N 1
ATOM 972 C CA . TYR A 1 124 ? -6.591 -0.974 -12.400 1.00 92.69 124 TYR A CA 1
ATOM 973 C C . TYR A 1 124 ? -6.697 0.440 -12.959 1.00 92.69 124 TYR A C 1
ATOM 975 O O . TYR A 1 124 ? -7.361 0.613 -13.985 1.00 92.69 124 TYR A O 1
ATOM 983 N N . HIS A 1 125 ? -6.081 1.434 -12.315 1.00 92.75 125 HIS A N 1
ATOM 984 C CA . HIS A 1 125 ? -6.124 2.812 -12.799 1.00 92.75 125 HIS A CA 1
ATOM 985 C C . HIS A 1 125 ? -5.529 2.933 -14.209 1.00 92.75 125 HIS A C 1
ATOM 987 O O . HIS A 1 125 ? -6.170 3.543 -15.068 1.00 92.75 125 HIS A O 1
ATOM 993 N N . GLU A 1 126 ? -4.436 2.228 -14.510 1.00 89.12 126 GLU A N 1
ATOM 994 C CA . GLU A 1 126 ? -3.857 2.184 -15.857 1.00 89.12 126 GLU A CA 1
ATOM 995 C C . GLU A 1 126 ? -4.829 1.617 -16.896 1.00 89.12 126 GLU A C 1
ATOM 997 O O . GLU A 1 126 ? -5.108 2.220 -17.939 1.00 89.12 126 GLU A O 1
ATOM 1002 N N . ARG A 1 127 ? -5.461 0.481 -16.582 1.00 88.81 127 ARG A N 1
ATOM 1003 C CA . ARG A 1 127 ? -6.473 -0.137 -17.459 1.00 88.81 127 ARG A CA 1
ATOM 1004 C C . ARG A 1 127 ? -7.680 0.776 -17.684 1.00 88.81 127 ARG A C 1
ATOM 1006 O O . ARG A 1 127 ? -8.246 0.788 -18.779 1.00 88.81 127 ARG A O 1
ATOM 1013 N N . ILE A 1 128 ? -8.085 1.539 -16.668 1.00 86.50 128 ILE A N 1
ATOM 1014 C CA . ILE A 1 128 ? -9.152 2.543 -16.781 1.00 86.50 128 ILE A CA 1
ATOM 1015 C C . ILE A 1 128 ? -8.707 3.691 -17.695 1.00 86.50 128 ILE A C 1
ATOM 1017 O O . ILE A 1 128 ? -9.494 4.127 -18.538 1.00 86.50 128 ILE A O 1
ATOM 1021 N N . GLY A 1 129 ? -7.453 4.140 -17.593 1.00 81.12 129 GLY A N 1
ATOM 1022 C CA . GLY A 1 129 ? -6.872 5.151 -18.481 1.00 81.12 129 GLY A CA 1
ATOM 1023 C C . GLY A 1 129 ? -6.945 4.769 -19.957 1.00 81.12 129 GLY A C 1
ATOM 1024 O O . GLY A 1 129 ? -7.220 5.616 -20.813 1.00 81.12 129 GLY A O 1
ATOM 1025 N N . MET A 1 130 ? -6.819 3.474 -20.250 1.00 81.50 130 MET A N 1
ATOM 1026 C CA . MET A 1 130 ? -6.916 2.939 -21.608 1.00 81.50 130 MET A CA 1
ATOM 1027 C C . MET A 1 130 ? -8.336 2.950 -22.189 1.00 81.50 130 MET A C 1
ATOM 1029 O O . MET A 1 130 ? -8.488 2.932 -23.411 1.00 81.50 130 MET A O 1
ATOM 1033 N N . LEU A 1 131 ? -9.394 3.048 -21.373 1.00 78.44 131 LEU A N 1
ATOM 1034 C CA . LEU A 1 131 ? -10.774 3.135 -21.882 1.00 78.44 131 LEU A CA 1
ATOM 1035 C C . LEU A 1 131 ? -11.012 4.399 -22.716 1.00 78.44 131 LEU A C 1
ATOM 1037 O O . LEU A 1 131 ? -11.864 4.404 -23.603 1.00 78.44 131 LEU A O 1
ATOM 1041 N N . VAL A 1 132 ? -10.238 5.463 -22.486 1.00 66.19 132 VAL A N 1
ATOM 1042 C CA . VAL A 1 132 ? -10.354 6.714 -23.248 1.00 66.19 132 VAL A CA 1
ATOM 1043 C C . VAL A 1 132 ? -9.843 6.563 -24.687 1.00 66.19 132 VAL A C 1
ATOM 1045 O O . VAL A 1 132 ? -10.295 7.289 -25.573 1.00 66.19 132 VAL A O 1
ATOM 1048 N N . ALA A 1 133 ? -8.989 5.569 -24.962 1.00 60.09 133 ALA A N 1
ATOM 1049 C CA . ALA A 1 133 ? -8.552 5.229 -26.319 1.00 60.09 133 ALA A CA 1
ATOM 1050 C C . ALA A 1 133 ? -9.687 4.667 -27.204 1.00 60.09 133 ALA A C 1
ATOM 1052 O O . ALA A 1 133 ? -9.522 4.555 -28.415 1.00 60.09 133 ALA A O 1
ATOM 1053 N N . LEU A 1 134 ? -10.855 4.354 -26.626 1.00 63.28 134 LEU A N 1
ATOM 1054 C CA . LEU A 1 134 ? -12.062 3.971 -27.368 1.00 63.28 134 LEU A CA 1
ATOM 1055 C C . LEU A 1 134 ? -12.810 5.176 -27.966 1.00 63.28 134 LEU A C 1
ATOM 1057 O O . LEU A 1 134 ? -13.816 4.987 -28.649 1.00 63.28 134 LEU A O 1
ATOM 1061 N N . ASN A 1 135 ? -12.355 6.411 -27.719 1.00 58.50 135 ASN A N 1
ATOM 1062 C CA . ASN A 1 135 ? -12.961 7.607 -28.293 1.00 58.50 135 ASN A CA 1
ATOM 1063 C C . ASN A 1 135 ? -12.494 7.793 -29.759 1.00 58.50 135 ASN A C 1
ATOM 1065 O O . ASN A 1 135 ? -11.314 8.075 -29.978 1.00 58.50 135 ASN A O 1
ATOM 1069 N N . PRO A 1 136 ? -13.380 7.686 -30.775 1.00 59.34 136 PRO A N 1
ATOM 1070 C CA . PRO A 1 136 ? -12.992 7.670 -32.194 1.00 59.34 136 PRO A CA 1
ATOM 1071 C C . PRO A 1 136 ? -12.394 8.987 -32.716 1.00 59.34 136 PRO A C 1
ATOM 1073 O O . PRO A 1 136 ? -11.981 9.059 -33.873 1.00 59.34 136 PRO A O 1
ATOM 1076 N N . HIS A 1 137 ? -12.398 10.047 -31.902 1.00 62.53 137 HIS A N 1
ATOM 1077 C CA . HIS A 1 137 ? -12.099 11.410 -32.333 1.00 62.53 137 HIS A CA 1
ATOM 1078 C C . HIS A 1 137 ? -10.786 12.007 -31.805 1.00 62.53 137 HIS A C 1
ATOM 1080 O O . HIS A 1 137 ? -10.512 13.156 -32.144 1.00 62.53 137 HIS A O 1
ATOM 1086 N N . HIS A 1 138 ? -9.945 11.291 -31.040 1.00 51.16 138 HIS A N 1
ATOM 1087 C CA . HIS A 1 138 ? -8.725 11.904 -30.488 1.00 51.16 138 HIS A CA 1
ATOM 1088 C C . HIS A 1 138 ? -7.436 11.075 -30.569 1.00 51.16 138 HIS A C 1
ATOM 1090 O O . HIS A 1 138 ? -7.381 9.873 -30.348 1.00 51.16 138 HIS A O 1
ATOM 1096 N N . THR A 1 139 ? -6.383 11.827 -30.880 1.00 53.22 139 THR A N 1
ATOM 1097 C CA . THR A 1 139 ? -5.022 11.503 -31.316 1.00 53.22 139 THR A CA 1
ATOM 1098 C C . THR A 1 139 ? -4.030 11.168 -30.191 1.00 53.22 139 THR A C 1
ATOM 1100 O O . THR A 1 139 ? -2.827 11.153 -30.433 1.00 53.22 139 THR A O 1
ATOM 1103 N N . SER A 1 140 ? -4.493 10.901 -28.968 1.00 56.16 140 SER A N 1
ATOM 1104 C CA . SER A 1 140 ? -3.667 10.396 -27.859 1.00 56.16 140 SER A CA 1
ATOM 1105 C C . SER A 1 140 ? -4.558 9.917 -26.711 1.00 56.16 140 SER A C 1
ATOM 1107 O O . SER A 1 140 ? -5.549 10.577 -26.394 1.00 56.16 140 SER A O 1
ATOM 1109 N N . ALA A 1 141 ? -4.211 8.797 -26.067 1.00 57.38 141 ALA A N 1
ATOM 1110 C CA . ALA A 1 141 ? -4.857 8.376 -24.826 1.00 57.38 141 ALA A CA 1
ATOM 1111 C C . ALA A 1 141 ? -4.723 9.513 -23.803 1.00 57.38 141 ALA A C 1
ATOM 1113 O O . ALA A 1 141 ? -3.611 9.977 -23.545 1.00 57.38 141 ALA A O 1
ATOM 1114 N N . LEU A 1 142 ? -5.843 10.007 -23.263 1.00 62.41 142 LEU A N 1
ATOM 1115 C CA . LEU A 1 142 ? -5.784 11.105 -22.297 1.00 62.41 142 LEU A CA 1
ATOM 1116 C C . LEU A 1 142 ? -5.051 10.669 -21.015 1.00 62.41 142 LEU A C 1
ATOM 1118 O O . LEU A 1 142 ? -4.449 11.512 -20.378 1.00 62.41 142 LEU A O 1
ATOM 1122 N N . GLY A 1 143 ? -4.936 9.377 -20.702 1.00 74.25 143 GLY A N 1
ATOM 1123 C CA . GLY A 1 143 ? -4.324 8.912 -19.454 1.00 74.25 143 GLY A CA 1
ATOM 1124 C C . GLY A 1 143 ? -5.340 8.959 -18.315 1.00 74.25 143 GLY A C 1
ATOM 1125 O O . GLY A 1 143 ? -6.287 9.757 -18.333 1.00 74.25 143 GLY A O 1
ATOM 1126 N N . TRP A 1 144 ? -5.197 8.058 -17.347 1.00 84.38 144 TRP A N 1
ATOM 1127 C CA . TRP A 1 144 ? -6.190 7.848 -16.290 1.00 84.38 144 TRP A CA 1
ATOM 1128 C C . TRP A 1 144 ? -6.395 9.085 -15.413 1.00 84.38 144 TRP A C 1
ATOM 1130 O O . TRP A 1 144 ? -7.511 9.312 -14.935 1.00 84.38 144 TRP A O 1
ATOM 1140 N N . VAL A 1 145 ? -5.370 9.934 -15.276 1.00 85.12 145 VAL A N 1
ATOM 1141 C CA . VAL A 1 145 ? -5.405 11.168 -14.482 1.00 85.12 145 VAL A CA 1
ATOM 1142 C C . VAL A 1 145 ? -6.608 12.041 -14.833 1.00 85.12 145 VAL A C 1
ATOM 1144 O O . VAL A 1 145 ? -7.277 12.545 -13.938 1.00 85.12 145 VAL A O 1
ATOM 1147 N N . TYR A 1 146 ? -6.978 12.181 -16.110 1.00 84.62 146 TYR A N 1
ATOM 1148 C CA . TYR A 1 146 ? -8.133 13.016 -16.479 1.00 84.62 146 TYR A CA 1
ATOM 1149 C C . TYR A 1 146 ? -9.477 12.394 -16.088 1.00 84.62 146 TYR A C 1
ATOM 1151 O O . TYR A 1 146 ? -10.436 13.121 -15.829 1.00 84.62 146 TYR A O 1
ATOM 1159 N N . VAL A 1 147 ? -9.556 11.063 -16.034 1.00 86.75 147 VAL A N 1
ATOM 1160 C CA . VAL A 1 147 ? -10.766 10.336 -15.626 1.00 86.75 147 VAL A CA 1
ATOM 1161 C C . VAL A 1 147 ? -10.911 10.361 -14.105 1.00 86.75 147 VAL A C 1
ATOM 1163 O O . VAL A 1 147 ? -12.014 10.548 -13.586 1.00 86.75 147 VAL A O 1
ATOM 1166 N N . LEU A 1 148 ? -9.800 10.201 -13.383 1.00 91.00 148 LEU A N 1
ATOM 1167 C CA . LEU A 1 148 ? -9.794 10.035 -11.932 1.00 91.00 148 LEU A CA 1
ATOM 1168 C C . LEU A 1 148 ? -9.499 11.324 -11.152 1.00 91.00 148 LEU A C 1
ATOM 1170 O O . LEU A 1 148 ? -9.722 11.335 -9.944 1.00 91.00 148 LEU A O 1
ATOM 1174 N N . ALA A 1 149 ? -9.111 12.430 -11.798 1.00 90.88 149 ALA A N 1
ATOM 1175 C CA . ALA A 1 149 ? -8.786 13.693 -11.121 1.00 90.88 149 ALA A CA 1
ATOM 1176 C C . ALA A 1 149 ? -9.899 14.186 -10.183 1.00 90.88 149 ALA A C 1
ATOM 1178 O O . ALA A 1 149 ? -9.631 14.547 -9.038 1.00 90.88 149 ALA A O 1
ATOM 1179 N N . ILE A 1 150 ? -11.159 14.190 -10.642 1.00 92.94 150 ILE A N 1
ATOM 1180 C CA . ILE A 1 150 ? -12.293 14.631 -9.814 1.00 92.94 150 ILE A CA 1
ATOM 1181 C C . ILE A 1 150 ? -12.511 13.668 -8.632 1.00 92.94 150 ILE A C 1
ATOM 1183 O O . ILE A 1 150 ? -12.531 14.150 -7.496 1.00 92.94 150 ILE A O 1
ATOM 1187 N N . PRO A 1 151 ? -12.645 12.338 -8.834 1.00 94.50 151 PRO A N 1
ATOM 1188 C CA . PRO A 1 151 ? -12.687 11.382 -7.728 1.00 94.50 151 PRO A CA 1
ATOM 1189 C C . PRO A 1 151 ? -11.546 11.551 -6.716 1.00 94.50 151 PRO A C 1
ATOM 1191 O O . PRO A 1 151 ? -11.814 11.635 -5.518 1.00 94.50 151 PRO A O 1
ATOM 1194 N N . ILE A 1 152 ? -10.300 11.673 -7.179 1.00 95.19 152 ILE A N 1
ATOM 1195 C CA . ILE A 1 152 ? -9.110 11.828 -6.329 1.00 95.19 152 ILE A CA 1
ATOM 1196 C C . ILE A 1 152 ? -9.188 13.122 -5.515 1.00 95.19 152 ILE A C 1
ATOM 1198 O O . ILE A 1 152 ? -9.029 13.095 -4.293 1.00 95.19 152 ILE A O 1
ATOM 1202 N N . ALA A 1 153 ? -9.526 14.247 -6.150 1.00 96.50 153 ALA A N 1
ATOM 1203 C CA . ALA A 1 153 ? -9.683 15.526 -5.463 1.00 96.50 153 ALA A CA 1
ATOM 1204 C C . ALA A 1 153 ? -10.789 15.480 -4.395 1.00 96.50 153 ALA A C 1
ATOM 1206 O O . ALA A 1 153 ? -10.619 16.021 -3.300 1.00 96.50 153 ALA A O 1
ATOM 1207 N N . LEU A 1 154 ? -11.910 14.804 -4.672 1.00 97.75 154 LEU A N 1
ATOM 1208 C CA . LEU A 1 154 ? -12.996 14.626 -3.705 1.00 97.75 154 LEU A CA 1
ATOM 1209 C C . LEU A 1 154 ? -12.578 13.745 -2.521 1.00 97.75 154 LEU A C 1
ATOM 1211 O O . LEU A 1 154 ? -12.914 14.069 -1.379 1.00 97.75 154 LEU A O 1
ATOM 1215 N N . VAL A 1 155 ? -11.826 12.668 -2.770 1.00 97.88 155 VAL A N 1
ATOM 1216 C CA . VAL A 1 155 ? -11.252 11.816 -1.716 1.00 97.88 155 VAL A CA 1
ATOM 1217 C C . VAL A 1 155 ? -10.289 12.632 -0.850 1.00 97.88 155 VAL A C 1
ATOM 1219 O O . VAL A 1 155 ? -10.443 12.647 0.372 1.00 97.88 155 VAL A O 1
ATOM 1222 N N . GLY A 1 156 ? -9.361 13.379 -1.454 1.00 98.12 156 GLY A N 1
ATOM 1223 C CA . GLY A 1 156 ? -8.422 14.242 -0.732 1.00 98.12 156 GLY A CA 1
ATOM 1224 C C . GLY A 1 156 ? -9.125 15.324 0.095 1.00 98.12 156 GLY A C 1
ATOM 1225 O O . GLY A 1 156 ? -8.820 15.509 1.276 1.00 98.12 156 GLY A O 1
ATOM 1226 N N . LEU A 1 157 ? -10.140 15.984 -0.475 1.00 98.38 157 LEU A N 1
ATOM 1227 C CA . LEU A 1 157 ? -10.961 16.966 0.236 1.00 98.38 157 LEU A CA 1
ATOM 1228 C C . LEU A 1 157 ? -11.692 16.335 1.426 1.00 98.38 157 LEU A C 1
ATOM 1230 O O . LEU A 1 157 ? -11.698 16.911 2.517 1.00 98.38 157 LEU A O 1
ATOM 1234 N N . PHE A 1 158 ? -12.281 15.150 1.242 1.00 98.50 158 PHE A N 1
ATOM 1235 C CA . PHE A 1 158 ? -12.906 14.406 2.332 1.00 98.50 158 PHE A CA 1
ATOM 1236 C C . PHE A 1 158 ? -11.894 14.089 3.437 1.00 98.50 158 PHE A C 1
ATOM 1238 O O . PHE A 1 158 ? -12.175 14.349 4.608 1.00 98.50 158 PHE A O 1
ATOM 1245 N N . MET A 1 159 ? -10.717 13.565 3.084 1.00 98.56 159 MET A N 1
ATOM 1246 C CA . MET A 1 159 ? -9.674 13.208 4.046 1.00 98.56 159 MET A CA 1
ATOM 1247 C C . MET A 1 159 ? -9.199 14.431 4.841 1.00 98.56 159 MET A C 1
ATOM 1249 O O . MET A 1 159 ? -9.076 14.351 6.065 1.00 98.56 159 MET A O 1
ATOM 1253 N N . MET A 1 160 ? -9.027 15.585 4.189 1.00 98.50 160 MET A N 1
ATOM 1254 C CA . MET A 1 160 ? -8.674 16.843 4.857 1.00 98.50 160 MET A CA 1
ATOM 1255 C C . MET A 1 160 ? -9.788 17.377 5.752 1.00 98.50 160 MET A C 1
ATOM 1257 O O . MET A 1 160 ? -9.525 17.793 6.884 1.00 98.50 160 MET A O 1
ATOM 1261 N N . ALA A 1 161 ? -11.039 17.341 5.289 1.00 98.38 161 ALA A N 1
ATOM 1262 C CA . ALA A 1 161 ? -12.184 17.734 6.102 1.00 98.38 161 ALA A CA 1
ATOM 1263 C C . ALA A 1 161 ? -12.304 16.832 7.340 1.00 98.38 161 ALA A C 1
ATOM 1265 O O . ALA A 1 161 ? -12.451 17.324 8.461 1.00 98.38 161 ALA A O 1
ATOM 1266 N N . PHE A 1 162 ? -12.168 15.517 7.164 1.00 98.38 162 PHE A N 1
ATOM 1267 C CA . PHE A 1 162 ? -12.133 14.550 8.254 1.00 98.38 162 PHE A CA 1
ATOM 1268 C C . PHE A 1 162 ? -10.993 14.854 9.237 1.00 98.38 162 PHE A C 1
ATOM 1270 O O . PHE A 1 162 ? -11.239 14.968 10.440 1.00 98.38 162 PHE A O 1
ATOM 1277 N N . ALA A 1 163 ? -9.770 15.068 8.742 1.00 98.06 163 ALA A N 1
ATOM 1278 C CA . ALA A 1 163 ? -8.619 15.425 9.565 1.00 98.06 163 ALA A CA 1
ATOM 1279 C C . ALA A 1 163 ? -8.887 16.691 10.390 1.00 98.06 163 ALA A C 1
ATOM 1281 O O . ALA A 1 163 ? -8.653 16.717 11.601 1.00 98.06 163 ALA A O 1
ATOM 1282 N N . TRP A 1 164 ? -9.442 17.727 9.762 1.00 98.31 164 TRP A N 1
ATOM 1283 C CA . TRP A 1 164 ? -9.764 18.986 10.422 1.00 98.31 164 TRP A CA 1
ATOM 1284 C C . TRP A 1 164 ? -10.827 18.822 11.510 1.00 98.31 164 TRP A C 1
ATOM 1286 O O . TRP A 1 164 ? -10.647 19.280 12.639 1.00 98.31 164 TRP A O 1
ATOM 1296 N N . PHE A 1 165 ? -11.943 18.158 11.208 1.00 97.62 165 PHE A N 1
ATOM 1297 C CA . PHE A 1 165 ? -13.049 18.048 12.158 1.00 97.62 165 PHE A CA 1
ATOM 1298 C C . PHE A 1 165 ? -12.797 17.027 13.269 1.00 97.62 165 PHE A C 1
ATOM 1300 O O . PHE A 1 165 ? -13.313 17.217 14.375 1.00 97.62 165 PHE A O 1
ATOM 1307 N N . HIS A 1 166 ? -12.002 15.988 13.001 1.00 96.62 166 HIS A N 1
ATOM 1308 C CA . HIS A 1 166 ? -11.795 14.864 13.916 1.00 96.62 166 HIS A CA 1
ATOM 1309 C C . HIS A 1 166 ? -10.418 14.875 14.590 1.00 96.62 166 HIS A C 1
ATOM 1311 O O . HIS A 1 166 ? -10.320 14.726 15.808 1.00 96.62 166 HIS A O 1
ATOM 1317 N N . LEU A 1 167 ? -9.346 15.128 13.834 1.00 97.12 167 LEU A N 1
ATOM 1318 C CA . LEU A 1 167 ? -7.964 14.951 14.303 1.00 97.12 167 LEU A CA 1
ATOM 1319 C C . LEU A 1 167 ? -7.314 16.222 14.850 1.00 97.12 167 LEU A C 1
ATOM 1321 O O . LEU A 1 167 ? -6.288 16.117 15.514 1.00 97.12 167 LEU A O 1
ATOM 1325 N N . ARG A 1 168 ? -7.897 17.415 14.663 1.00 96.31 168 ARG A N 1
ATOM 1326 C CA . ARG A 1 168 ? -7.289 18.692 15.112 1.00 96.31 168 ARG A CA 1
ATOM 1327 C C . ARG A 1 168 ? -6.938 18.763 16.604 1.00 96.31 168 ARG A C 1
ATOM 1329 O O . ARG A 1 168 ? -6.105 19.568 17.003 1.00 96.31 168 ARG A O 1
ATOM 1336 N N . ARG A 1 169 ? -7.574 17.938 17.446 1.00 94.56 169 ARG A N 1
ATOM 1337 C CA . ARG A 1 169 ? -7.268 17.836 18.888 1.00 94.56 169 ARG A CA 1
ATOM 1338 C C . ARG A 1 169 ? -5.978 17.056 19.169 1.00 94.56 169 ARG A C 1
ATOM 1340 O O . ARG A 1 169 ? -5.435 17.148 20.265 1.00 94.56 169 ARG A O 1
ATOM 1347 N N . VAL A 1 170 ? -5.490 16.305 18.186 1.00 97.19 170 VAL A N 1
ATOM 1348 C CA . VAL A 1 170 ? -4.223 15.574 18.198 1.00 97.19 170 VAL A CA 1
ATOM 1349 C C . VAL A 1 170 ? -3.352 16.152 17.070 1.00 97.19 170 VAL A C 1
ATOM 1351 O O . VAL A 1 170 ? -3.272 15.568 15.990 1.00 97.19 170 VAL A O 1
ATOM 1354 N N . PRO A 1 171 ? -2.704 17.317 17.279 1.00 97.44 171 PRO A N 1
ATOM 1355 C CA . PRO A 1 171 ? -2.113 18.112 16.195 1.00 97.44 171 PRO A CA 1
ATOM 1356 C C . PRO A 1 171 ? -1.047 17.361 15.391 1.00 97.44 171 PRO A C 1
ATOM 1358 O O . PRO A 1 171 ? -0.965 17.528 14.181 1.00 97.44 171 PRO A O 1
ATOM 1361 N N . VAL A 1 172 ? -0.269 16.485 16.036 1.00 98.12 172 VAL A N 1
ATOM 1362 C CA . VAL A 1 172 ? 0.716 15.640 15.340 1.00 98.12 172 VAL A CA 1
ATOM 1363 C C . VAL A 1 172 ? 0.031 14.712 14.330 1.00 98.12 172 VAL A C 1
ATOM 1365 O O . VAL A 1 172 ? 0.477 14.621 13.193 1.00 98.12 172 VAL A O 1
ATOM 1368 N N . SER A 1 173 ? -1.077 14.067 14.711 1.00 98.25 173 SER A N 1
ATOM 1369 C CA . SER A 1 173 ? -1.860 13.233 13.791 1.00 98.25 173 SER A CA 1
ATOM 1370 C C . SER A 1 173 ? -2.486 14.052 12.670 1.00 98.25 173 SER A C 1
ATOM 1372 O O . SER A 1 173 ? -2.494 13.596 11.535 1.00 98.25 173 SER A O 1
ATOM 1374 N N . PHE A 1 174 ? -2.979 15.259 12.964 1.00 98.56 174 PHE A N 1
ATOM 1375 C CA . PHE A 1 174 ? -3.511 16.158 11.941 1.00 98.56 174 PHE A CA 1
ATOM 1376 C C . PHE A 1 174 ? -2.458 16.509 10.881 1.00 98.56 174 PHE A C 1
ATOM 1378 O O . PHE A 1 174 ? -2.722 16.343 9.696 1.00 98.56 174 PHE A O 1
ATOM 1385 N N . TRP A 1 175 ? -1.262 16.943 11.290 1.00 98.56 175 TRP A N 1
ATOM 1386 C CA . TRP A 1 175 ? -0.216 17.341 10.344 1.00 98.56 175 TRP A CA 1
ATOM 1387 C C . TRP A 1 175 ? 0.346 16.168 9.542 1.00 98.56 175 TRP A C 1
ATOM 1389 O O . TRP A 1 175 ? 0.585 16.323 8.351 1.00 98.56 175 TRP A O 1
ATOM 1399 N N . LEU A 1 176 ? 0.498 14.991 10.155 1.00 98.62 176 LEU A N 1
ATOM 1400 C CA . LEU A 1 176 ? 0.891 13.777 9.432 1.00 98.62 176 LEU A CA 1
ATOM 1401 C C . LEU A 1 176 ? -0.176 13.356 8.409 1.00 98.62 176 LEU A C 1
ATOM 1403 O O . LEU A 1 176 ? 0.161 13.005 7.285 1.00 98.62 176 LEU A O 1
ATOM 1407 N N . MET A 1 177 ? -1.459 13.442 8.773 1.00 98.75 177 MET A N 1
ATOM 1408 C CA . MET A 1 177 ? -2.575 13.165 7.863 1.00 98.75 177 MET A CA 1
ATOM 1409 C C . MET A 1 177 ? -2.584 14.152 6.690 1.00 98.75 177 MET A C 1
ATOM 1411 O O . MET A 1 177 ? -2.693 13.742 5.541 1.00 98.75 177 MET A O 1
ATOM 1415 N N . ALA A 1 178 ? -2.420 15.446 6.975 1.00 98.62 178 ALA A N 1
ATOM 1416 C CA . ALA A 1 178 ? -2.363 16.486 5.955 1.00 98.62 178 ALA A CA 1
ATOM 1417 C C . ALA A 1 178 ? -1.169 16.304 5.008 1.00 98.62 178 ALA A C 1
ATOM 1419 O O . ALA A 1 178 ? -1.334 16.433 3.801 1.00 98.62 178 ALA A O 1
ATOM 1420 N N . ALA A 1 179 ? 0.008 15.958 5.541 1.00 98.62 179 ALA A N 1
ATOM 1421 C CA . ALA A 1 179 ? 1.179 15.635 4.733 1.00 98.62 179 ALA A CA 1
ATOM 1422 C C . ALA A 1 179 ? 0.914 14.430 3.818 1.00 98.62 179 ALA A C 1
ATOM 1424 O O . ALA A 1 179 ? 1.196 14.513 2.629 1.00 98.62 179 ALA A O 1
ATOM 1425 N N . GLY A 1 180 ? 0.303 13.360 4.345 1.00 98.56 180 GLY A N 1
ATOM 1426 C CA . GLY A 1 180 ? -0.110 12.203 3.548 1.00 98.56 180 GLY A CA 1
ATOM 1427 C C . GLY A 1 180 ? -1.034 12.584 2.389 1.00 98.56 180 GLY A C 1
ATOM 1428 O O . GLY A 1 180 ? -0.780 12.188 1.257 1.00 98.56 180 GLY A O 1
ATOM 1429 N N . VAL A 1 181 ? -2.057 13.412 2.646 1.00 98.56 181 VAL A N 1
ATOM 1430 C CA . VAL A 1 181 ? -2.978 13.880 1.595 1.00 98.56 181 VAL A CA 1
ATOM 1431 C C . VAL A 1 181 ? -2.266 14.744 0.556 1.00 98.56 181 VAL A C 1
ATOM 1433 O O . VAL A 1 181 ? -2.499 14.562 -0.630 1.00 98.56 181 VAL A O 1
ATOM 1436 N N . VAL A 1 182 ? -1.410 15.681 0.973 1.00 98.56 182 VAL A N 1
ATOM 1437 C CA . VAL A 1 182 ? -0.681 16.551 0.034 1.00 98.56 182 VAL A CA 1
ATOM 1438 C C . VAL A 1 182 ? 0.239 15.736 -0.870 1.00 98.56 182 VAL A C 1
ATOM 1440 O O . VAL A 1 182 ? 0.258 15.992 -2.069 1.00 98.56 182 VAL A O 1
ATOM 1443 N N . LEU A 1 183 ? 0.951 14.752 -0.314 1.00 98.19 183 LEU A N 1
ATOM 1444 C CA . LEU A 1 183 ? 1.794 13.850 -1.094 1.00 98.19 183 LEU A CA 1
ATOM 1445 C C . LEU A 1 183 ? 0.940 13.068 -2.108 1.00 98.19 183 LEU A C 1
ATOM 1447 O O . LEU A 1 183 ? 1.145 13.214 -3.305 1.00 98.19 183 LEU A O 1
ATOM 1451 N N . PHE A 1 184 ? -0.117 12.382 -1.672 1.00 96.69 184 PHE A N 1
ATOM 1452 C CA . PHE A 1 184 ? -0.994 11.633 -2.588 1.00 96.69 184 PHE A CA 1
ATOM 1453 C C . PHE A 1 184 ? -1.671 12.498 -3.661 1.00 96.69 184 PHE A C 1
ATOM 1455 O O . PHE A 1 184 ? -1.909 12.042 -4.769 1.00 96.69 184 PHE A O 1
ATOM 1462 N N . LEU A 1 185 ? -2.007 13.756 -3.362 1.00 97.06 185 LEU A N 1
ATOM 1463 C CA . LEU A 1 185 ? -2.572 14.660 -4.370 1.00 97.06 185 LEU A CA 1
ATOM 1464 C C . LEU A 1 185 ? -1.523 15.199 -5.350 1.00 97.06 185 LEU A C 1
ATOM 1466 O O . LEU A 1 185 ? -1.902 15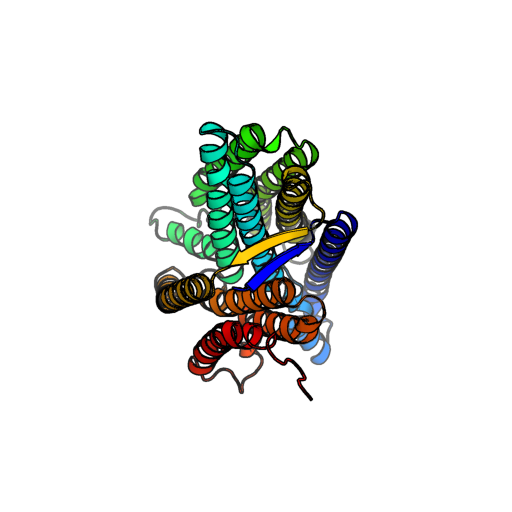.682 -6.416 1.00 97.06 185 LEU A O 1
ATOM 1470 N N . SER 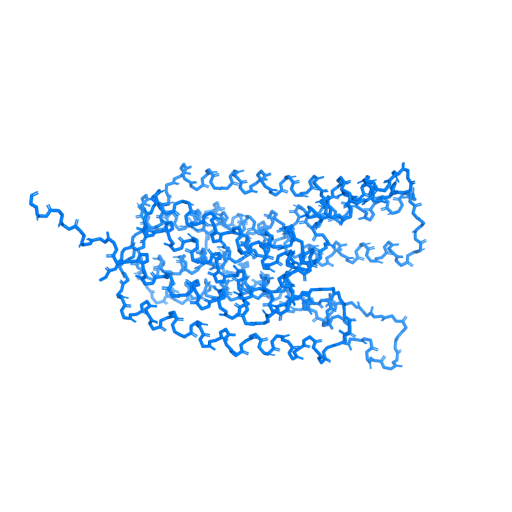A 1 186 ? -0.236 15.154 -4.995 1.00 97.38 186 SER A N 1
ATOM 1471 C CA . SER A 1 186 ? 0.854 15.533 -5.900 1.00 97.38 186 SER A CA 1
ATOM 1472 C C . SER A 1 186 ? 1.235 14.430 -6.882 1.00 97.38 186 SER A C 1
ATOM 1474 O O . SER A 1 186 ? 1.797 14.746 -7.922 1.00 97.38 186 SER A O 1
ATOM 1476 N N . ASP A 1 187 ? 0.876 13.186 -6.578 1.00 95.75 187 ASP A N 1
ATOM 1477 C CA . ASP A 1 187 ? 1.214 11.993 -7.352 1.00 95.75 187 ASP A CA 1
ATOM 1478 C C . ASP A 1 187 ? 0.722 12.089 -8.818 1.00 95.75 187 ASP A C 1
ATOM 1480 O O . ASP A 1 187 ? 1.566 12.276 -9.690 1.00 95.75 187 ASP A O 1
ATOM 1484 N N . PRO A 1 188 ? -0.580 12.302 -9.129 1.00 94.19 188 PRO A N 1
ATOM 1485 C CA . PRO A 1 188 ? -1.017 12.516 -10.519 1.00 94.19 188 PRO A CA 1
ATOM 1486 C C . PRO A 1 188 ? -0.375 13.715 -11.244 1.00 94.19 188 PRO A C 1
ATOM 1488 O O . PRO A 1 188 ? -0.478 13.841 -12.465 1.00 94.19 188 PRO A O 1
ATOM 1491 N N . MET A 1 189 ? 0.198 14.679 -10.511 1.00 95.06 189 MET A N 1
ATOM 1492 C CA . MET A 1 189 ? 0.899 15.815 -11.120 1.00 95.06 189 MET A CA 1
ATOM 1493 C C . MET A 1 189 ? 2.324 15.444 -11.539 1.00 95.06 189 MET A C 1
ATOM 1495 O O . MET A 1 189 ? 2.812 16.001 -12.527 1.00 95.06 189 MET A O 1
ATOM 1499 N N . LEU A 1 190 ? 2.984 14.559 -10.788 1.00 95.88 190 LEU A N 1
ATOM 1500 C CA . LEU A 1 190 ? 4.320 14.057 -11.095 1.00 95.88 190 LEU A CA 1
ATOM 1501 C C . LEU A 1 190 ? 4.264 13.143 -12.314 1.00 95.88 190 LEU A C 1
ATOM 1503 O O . LEU A 1 190 ? 4.919 13.464 -13.306 1.00 95.88 190 LEU A O 1
ATOM 1507 N N . GLU A 1 191 ? 3.359 12.169 -12.325 1.00 92.50 191 GLU A N 1
ATOM 1508 C CA . GLU A 1 191 ? 3.122 11.302 -13.476 1.00 92.50 191 GLU A CA 1
ATOM 1509 C C . GLU A 1 191 ? 2.864 12.099 -14.770 1.00 92.50 191 GLU A C 1
ATOM 1511 O O . GLU A 1 191 ? 3.421 11.830 -15.836 1.00 92.50 191 GLU A O 1
ATOM 1516 N N . GLN A 1 192 ? 2.060 13.168 -14.707 1.00 92.44 192 GLN A N 1
ATOM 1517 C CA . GLN A 1 192 ? 1.810 14.019 -15.877 1.00 92.44 192 GLN A CA 1
ATOM 1518 C C . GLN A 1 192 ? 3.072 14.736 -16.366 1.00 92.44 192 GLN A C 1
ATOM 1520 O O . GLN A 1 192 ? 3.255 14.911 -17.576 1.00 92.44 192 GLN A O 1
ATOM 1525 N N . ALA A 1 193 ? 3.943 15.166 -15.451 1.00 95.12 193 ALA A N 1
ATOM 1526 C CA . ALA A 1 193 ? 5.227 15.755 -15.809 1.00 95.12 193 ALA A CA 1
ATOM 1527 C C . ALA A 1 193 ? 6.153 14.711 -16.455 1.00 95.12 193 ALA A C 1
ATOM 1529 O O . ALA A 1 193 ? 6.824 15.011 -17.446 1.00 95.12 193 ALA A O 1
ATOM 1530 N N . GLU A 1 194 ? 6.138 13.478 -15.957 1.00 93.81 194 GLU A N 1
ATOM 1531 C CA . GLU A 1 194 ? 6.883 12.351 -16.515 1.00 93.81 194 GLU A CA 1
ATOM 1532 C C . GLU A 1 194 ? 6.419 11.991 -17.922 1.00 93.81 194 GLU A C 1
ATOM 1534 O O . GLU A 1 194 ? 7.215 11.972 -18.867 1.00 93.81 194 GLU A O 1
ATOM 1539 N N . MET A 1 195 ? 5.112 11.819 -18.098 1.00 90.44 195 MET A N 1
ATOM 1540 C CA . MET A 1 195 ? 4.505 11.531 -19.391 1.00 90.44 195 MET A CA 1
ATOM 1541 C C . MET A 1 195 ? 4.716 12.671 -20.388 1.00 90.44 195 MET A C 1
ATOM 1543 O O . MET A 1 195 ? 4.898 12.422 -21.584 1.00 90.44 195 MET A O 1
ATOM 1547 N N . ALA A 1 196 ? 4.749 13.926 -19.932 1.00 92.44 196 ALA A N 1
ATOM 1548 C CA . ALA A 1 196 ? 5.104 15.058 -20.782 1.00 92.44 196 ALA A CA 1
ATOM 1549 C C . ALA A 1 196 ? 6.545 14.952 -21.304 1.00 92.44 196 ALA A C 1
ATOM 1551 O O . ALA A 1 196 ? 6.771 15.211 -22.487 1.00 92.44 196 ALA A O 1
ATOM 1552 N N . ILE A 1 197 ? 7.501 14.522 -20.471 1.00 94.62 197 ILE A N 1
ATOM 1553 C CA . ILE A 1 197 ? 8.889 14.288 -20.894 1.00 94.62 197 ILE A CA 1
ATOM 1554 C C . ILE A 1 197 ? 8.957 13.132 -21.896 1.00 94.62 197 ILE A C 1
ATOM 1556 O O . ILE A 1 197 ? 9.569 13.289 -22.956 1.00 94.62 197 ILE A O 1
ATOM 1560 N N . LEU A 1 198 ? 8.296 12.005 -21.622 1.00 91.50 198 LEU A N 1
ATOM 1561 C CA . LEU A 1 198 ? 8.285 10.848 -22.526 1.00 91.50 198 LEU A CA 1
ATOM 1562 C C . LEU A 1 198 ? 7.718 11.201 -23.910 1.00 91.50 198 LEU A C 1
ATOM 1564 O O . LEU A 1 198 ? 8.287 10.817 -24.935 1.00 91.50 198 LEU A O 1
ATOM 1568 N N . ARG A 1 199 ? 6.663 12.025 -23.966 1.00 90.69 199 ARG A N 1
ATOM 1569 C CA . ARG A 1 199 ? 6.054 12.502 -25.223 1.00 90.69 199 ARG A CA 1
ATOM 1570 C C . ARG A 1 199 ? 6.974 13.386 -26.070 1.00 90.69 199 ARG A C 1
ATOM 1572 O O . ARG A 1 199 ? 6.706 13.552 -27.257 1.00 90.69 199 ARG A O 1
ATOM 1579 N N . THR A 1 200 ? 8.063 13.922 -25.513 1.00 92.75 200 THR A N 1
ATOM 1580 C CA . THR A 1 200 ? 9.069 14.656 -26.305 1.00 92.75 200 THR A CA 1
ATOM 1581 C C . THR A 1 200 ? 9.964 13.744 -27.149 1.00 92.75 200 THR A C 1
ATOM 1583 O O . THR A 1 200 ? 10.711 14.242 -27.989 1.00 92.75 200 THR A O 1
ATOM 1586 N N . GLY A 1 201 ? 9.910 12.420 -26.946 1.00 91.50 201 GLY A N 1
ATOM 1587 C CA . GLY A 1 201 ? 10.813 11.475 -27.606 1.00 91.50 201 GLY A CA 1
ATOM 1588 C C . GLY A 1 201 ? 12.241 11.539 -27.057 1.00 91.50 201 GLY A C 1
ATOM 1589 O O . GLY A 1 201 ? 13.200 11.337 -27.803 1.00 91.50 201 GLY A O 1
ATOM 1590 N N . ALA A 1 202 ? 12.393 11.864 -25.768 1.00 93.06 202 ALA A N 1
ATOM 1591 C CA . ALA A 1 202 ? 13.687 11.980 -25.106 1.00 93.06 202 ALA A CA 1
ATOM 1592 C C . ALA A 1 202 ? 14.532 10.706 -25.293 1.00 93.06 202 ALA A C 1
ATOM 1594 O O . ALA A 1 202 ? 14.139 9.609 -24.897 1.00 93.06 202 ALA A O 1
ATOM 1595 N N . ALA A 1 203 ? 15.719 10.856 -25.887 1.00 93.38 203 ALA A N 1
ATOM 1596 C CA . ALA A 1 203 ? 16.613 9.731 -26.137 1.00 93.38 203 ALA A CA 1
ATOM 1597 C C . ALA A 1 203 ? 17.157 9.134 -24.820 1.00 93.38 203 ALA A C 1
ATOM 1599 O O . ALA A 1 203 ? 17.407 9.888 -23.865 1.00 93.38 203 ALA A O 1
ATOM 1600 N N . PRO A 1 204 ? 17.421 7.814 -24.765 1.00 91.62 204 PRO A N 1
ATOM 1601 C CA . PRO A 1 204 ? 18.139 7.199 -23.652 1.00 91.62 204 PRO A CA 1
ATOM 1602 C C . PRO A 1 204 ? 19.464 7.923 -23.369 1.00 91.62 204 PRO A C 1
ATOM 1604 O O . PRO A 1 204 ? 20.213 8.248 -24.289 1.00 91.62 204 PRO A O 1
ATOM 1607 N N . GLY A 1 205 ? 19.744 8.212 -22.096 1.00 90.81 205 GLY A N 1
ATOM 1608 C CA . GLY A 1 205 ? 20.950 8.937 -21.667 1.00 90.81 205 GLY A CA 1
ATOM 1609 C C . GLY A 1 205 ? 20.900 10.464 -21.829 1.00 90.81 205 GLY A C 1
ATOM 1610 O O . GLY A 1 205 ? 21.837 11.147 -21.421 1.00 90.81 205 GLY A O 1
ATOM 1611 N N . SER A 1 206 ? 19.820 11.026 -22.381 1.00 95.69 206 SER A N 1
ATOM 1612 C CA . SER A 1 206 ? 19.625 12.481 -22.422 1.00 95.69 206 SER A CA 1
ATOM 1613 C C . SER A 1 206 ? 19.349 13.077 -21.032 1.00 95.69 206 SER A C 1
ATOM 1615 O O . SER A 1 206 ? 18.902 12.391 -20.108 1.00 95.69 206 SER A O 1
ATOM 1617 N N . PHE A 1 207 ? 19.567 14.391 -20.887 1.00 96.25 207 PHE A N 1
ATOM 1618 C CA . PHE A 1 207 ? 19.204 15.122 -19.667 1.00 96.25 207 PHE A CA 1
ATOM 1619 C C . PHE A 1 207 ? 17.710 14.983 -19.345 1.00 96.25 207 PHE A C 1
ATOM 1621 O O . PHE A 1 207 ? 17.359 14.708 -18.205 1.00 96.25 207 PHE A O 1
ATOM 1628 N N . ALA A 1 208 ? 16.842 15.086 -20.357 1.00 96.44 208 ALA A N 1
ATOM 1629 C CA . ALA A 1 208 ? 15.399 14.922 -20.193 1.00 96.44 208 ALA A CA 1
ATOM 1630 C C . ALA A 1 208 ? 15.040 13.543 -19.615 1.00 96.44 208 ALA A C 1
ATOM 1632 O O . ALA A 1 208 ? 14.296 13.467 -18.644 1.00 96.44 208 ALA A O 1
ATOM 1633 N N . MET A 1 209 ? 15.644 12.465 -20.128 1.00 95.81 209 MET A N 1
ATOM 1634 C CA . MET A 1 209 ? 15.430 11.119 -19.585 1.00 95.81 209 MET A CA 1
ATOM 1635 C C . MET A 1 209 ? 15.962 10.974 -18.149 1.00 95.81 209 MET A C 1
ATOM 1637 O O . MET A 1 209 ? 15.386 10.264 -17.334 1.00 95.81 209 MET A O 1
ATOM 1641 N N . SER A 1 210 ? 17.041 11.683 -17.809 1.00 96.19 210 SER A N 1
ATOM 1642 C CA . SER A 1 210 ? 17.575 11.700 -16.440 1.00 96.19 210 SER A CA 1
ATOM 1643 C C . SER A 1 210 ? 16.629 12.415 -15.471 1.00 96.19 210 SER A C 1
ATOM 1645 O O . SER A 1 210 ? 16.483 11.981 -14.332 1.00 96.19 210 SER A O 1
ATOM 1647 N N . VAL A 1 211 ? 15.967 13.485 -15.928 1.00 97.06 211 VAL A N 1
ATOM 1648 C CA . VAL A 1 211 ? 14.914 14.174 -15.171 1.00 97.06 211 VAL A CA 1
ATOM 1649 C C . VAL A 1 211 ? 13.693 13.275 -14.999 1.00 97.06 211 VAL A C 1
ATOM 1651 O O . VAL A 1 211 ? 13.220 13.160 -13.878 1.00 97.06 211 VAL A O 1
ATOM 1654 N N . HIS A 1 212 ? 13.228 12.597 -16.055 1.00 96.44 212 HIS A N 1
ATOM 1655 C CA . HIS A 1 212 ? 12.134 11.621 -15.956 1.00 96.44 212 HIS A CA 1
ATOM 1656 C C . HIS A 1 212 ? 12.436 10.540 -14.911 1.00 96.44 212 HIS A C 1
ATOM 1658 O O . HIS A 1 212 ? 11.674 10.375 -13.972 1.00 96.44 212 HIS A O 1
ATOM 1664 N N . ASN A 1 213 ? 13.603 9.897 -14.993 1.00 96.62 213 ASN A N 1
ATOM 1665 C CA . ASN A 1 213 ? 14.003 8.874 -14.024 1.00 96.62 213 ASN A CA 1
ATOM 1666 C C . ASN A 1 213 ? 14.066 9.407 -12.581 1.00 96.62 213 ASN A C 1
ATOM 1668 O O . ASN A 1 213 ? 13.771 8.680 -11.637 1.00 96.62 213 ASN A O 1
ATOM 1672 N N . ALA A 1 214 ? 14.496 10.658 -12.391 1.00 97.50 214 ALA A N 1
ATOM 1673 C CA . ALA A 1 214 ? 14.547 11.281 -11.072 1.00 97.50 214 ALA A CA 1
ATOM 1674 C C . ALA A 1 214 ? 13.151 11.614 -10.526 1.00 97.50 214 ALA A C 1
ATOM 1676 O O . ALA A 1 214 ? 12.949 11.496 -9.318 1.00 97.50 214 ALA A O 1
ATOM 1677 N N . LEU A 1 215 ? 12.223 12.025 -11.397 1.00 97.44 215 LEU A N 1
ATOM 1678 C CA . LEU A 1 215 ? 10.819 12.219 -11.042 1.00 97.44 215 LEU A CA 1
ATOM 1679 C C . LEU A 1 215 ? 10.198 10.889 -10.616 1.00 97.44 215 LEU A C 1
ATOM 1681 O O . LEU A 1 215 ? 9.705 10.843 -9.498 1.00 97.44 215 LEU A O 1
ATOM 1685 N N . LEU A 1 216 ? 10.411 9.810 -11.374 1.00 96.75 216 LEU A N 1
ATOM 1686 C CA . LEU A 1 216 ? 9.844 8.492 -11.072 1.00 96.75 216 LEU A CA 1
ATOM 1687 C C . LEU A 1 216 ? 10.306 7.984 -9.703 1.00 96.75 216 LEU A C 1
ATOM 1689 O O . LEU A 1 216 ? 9.520 7.550 -8.871 1.00 96.75 216 LEU A O 1
ATOM 1693 N N . ILE A 1 217 ? 11.605 8.105 -9.400 1.00 97.88 217 ILE A N 1
ATOM 1694 C CA . ILE A 1 217 ? 12.140 7.741 -8.075 1.00 97.88 217 ILE A CA 1
ATOM 1695 C C . ILE A 1 217 ? 11.499 8.585 -6.960 1.00 97.88 217 ILE A C 1
ATOM 1697 O O . ILE A 1 217 ? 11.333 8.107 -5.834 1.00 97.88 217 ILE A O 1
ATOM 1701 N N . PHE A 1 218 ? 11.207 9.855 -7.241 1.00 98.12 218 PHE A N 1
ATOM 1702 C CA . PHE A 1 218 ? 10.612 10.772 -6.279 1.00 98.12 218 PHE A CA 1
ATOM 1703 C C . PHE A 1 218 ? 9.114 10.513 -6.086 1.00 98.12 218 PHE A C 1
ATOM 1705 O O . PHE A 1 218 ? 8.673 10.473 -4.942 1.00 98.12 218 PHE A O 1
ATOM 1712 N N . GLU A 1 219 ? 8.361 10.314 -7.161 1.00 97.44 219 GLU A N 1
ATOM 1713 C CA . GLU A 1 219 ? 6.947 9.941 -7.165 1.00 97.44 219 GLU A CA 1
ATOM 1714 C C . GLU A 1 219 ? 6.730 8.656 -6.357 1.00 97.44 219 GLU A C 1
ATOM 1716 O O . GLU A 1 219 ? 6.295 8.693 -5.204 1.00 97.44 219 GLU A O 1
ATOM 1721 N N . GLU A 1 220 ? 7.213 7.544 -6.889 1.00 96.69 220 GLU A N 1
ATOM 1722 C CA . GLU A 1 220 ? 7.057 6.208 -6.323 1.00 96.69 220 GLU A CA 1
ATOM 1723 C C . GLU A 1 220 ? 7.679 6.106 -4.918 1.00 96.69 220 GLU A C 1
ATOM 1725 O O . GLU A 1 220 ? 7.088 5.686 -3.919 1.00 96.69 220 GLU A O 1
ATOM 1730 N N . GLY A 1 221 ? 8.943 6.522 -4.805 1.00 94.88 221 GLY A N 1
ATOM 1731 C CA . GLY A 1 221 ? 9.746 6.280 -3.614 1.00 94.88 221 GLY A CA 1
ATOM 1732 C C . GLY A 1 221 ? 9.498 7.264 -2.480 1.00 94.88 221 GLY A C 1
ATOM 1733 O O . GLY A 1 221 ? 9.561 6.874 -1.310 1.00 94.88 221 GLY A O 1
ATOM 1734 N N . VAL A 1 222 ? 9.268 8.541 -2.793 1.00 95.62 222 VAL A N 1
ATOM 1735 C CA . VAL A 1 222 ? 9.099 9.591 -1.782 1.00 95.62 222 VAL A CA 1
ATOM 1736 C C . VAL A 1 222 ? 7.629 9.923 -1.606 1.00 95.62 222 VAL A C 1
ATOM 1738 O O . VAL A 1 222 ? 7.145 9.894 -0.475 1.00 95.62 222 VAL A O 1
ATOM 1741 N N . VAL A 1 223 ? 6.916 10.238 -2.680 1.00 98.12 223 VAL A N 1
ATOM 1742 C CA . VAL A 1 223 ? 5.540 10.721 -2.592 1.00 98.12 223 VAL A CA 1
ATOM 1743 C C . VAL A 1 223 ? 4.595 9.612 -2.154 1.00 98.12 223 VAL A C 1
ATOM 1745 O O . VAL A 1 223 ? 3.935 9.766 -1.120 1.00 98.12 223 VAL A O 1
ATOM 1748 N N . GLU A 1 224 ? 4.594 8.474 -2.834 1.00 97.56 224 GLU A N 1
ATOM 1749 C CA . GLU A 1 224 ? 3.651 7.401 -2.536 1.00 97.56 224 GLU A CA 1
ATOM 1750 C C . GLU A 1 224 ? 4.001 6.672 -1.225 1.00 97.56 224 GLU A C 1
ATOM 1752 O O . GLU A 1 224 ? 3.206 6.646 -0.270 1.00 97.56 224 GLU A O 1
ATOM 1757 N N . LEU A 1 225 ? 5.228 6.148 -1.098 1.00 98.12 225 LEU A N 1
ATOM 1758 C CA . LEU A 1 225 ? 5.617 5.375 0.088 1.00 98.12 225 LEU A CA 1
ATOM 1759 C C . LEU A 1 225 ? 5.630 6.211 1.377 1.00 98.12 225 LEU A C 1
ATOM 1761 O O . LEU A 1 225 ? 5.180 5.735 2.431 1.00 98.12 225 LEU A O 1
ATOM 1765 N N . PHE A 1 226 ? 6.143 7.452 1.354 1.00 98.19 226 PHE A N 1
ATOM 1766 C CA . PHE A 1 226 ? 6.113 8.300 2.555 1.00 98.19 226 PHE A CA 1
ATOM 1767 C C . PHE A 1 226 ? 4.765 8.983 2.755 1.00 98.19 226 PHE A C 1
ATOM 1769 O O . PHE A 1 226 ? 4.418 9.256 3.909 1.00 98.19 226 PHE A O 1
ATOM 1776 N N . GLY A 1 227 ? 3.970 9.193 1.705 1.00 98.38 227 GLY A N 1
ATOM 1777 C CA . GLY A 1 227 ? 2.564 9.564 1.839 1.00 98.38 227 GLY A CA 1
ATOM 1778 C C . GLY A 1 227 ? 1.807 8.505 2.637 1.00 98.38 227 GLY A C 1
ATOM 1779 O O . GLY A 1 227 ? 1.204 8.811 3.672 1.00 98.38 227 GLY A O 1
ATOM 1780 N N . THR A 1 228 ? 1.961 7.236 2.256 1.00 98.69 228 THR A N 1
ATOM 1781 C CA . THR A 1 228 ? 1.323 6.094 2.924 1.00 98.69 228 THR A CA 1
ATOM 1782 C C . THR A 1 228 ? 1.824 5.935 4.357 1.00 98.69 228 THR A C 1
ATOM 1784 O O . THR A 1 228 ? 1.033 5.775 5.296 1.00 98.69 228 THR A O 1
ATOM 1787 N N . LEU A 1 229 ? 3.137 6.063 4.576 1.00 98.56 229 LEU A N 1
ATOM 1788 C CA . LEU A 1 229 ? 3.710 6.042 5.922 1.00 98.56 229 LEU A CA 1
ATOM 1789 C C . LEU A 1 229 ? 3.202 7.206 6.789 1.00 98.56 229 LEU A C 1
ATOM 1791 O O . LEU A 1 229 ? 2.981 7.019 7.989 1.00 98.56 229 LEU A O 1
ATOM 1795 N N . SER A 1 230 ? 2.980 8.385 6.204 1.00 98.69 230 SER A N 1
ATOM 1796 C CA . SER A 1 230 ? 2.428 9.554 6.900 1.00 98.69 230 SER A CA 1
ATOM 1797 C C . SER A 1 230 ? 0.994 9.293 7.364 1.00 98.69 230 SER A C 1
ATOM 1799 O O . SER A 1 230 ? 0.683 9.540 8.535 1.00 98.69 230 SER A O 1
ATOM 1801 N N . PHE A 1 231 ? 0.154 8.687 6.517 1.00 98.75 231 PHE A N 1
ATOM 1802 C CA . PHE A 1 231 ? -1.175 8.217 6.916 1.00 98.75 231 PHE A CA 1
ATOM 1803 C C . PHE A 1 231 ? -1.106 7.202 8.062 1.00 98.75 231 PHE A C 1
ATOM 1805 O O . PHE A 1 231 ? -1.775 7.373 9.087 1.00 98.75 231 PHE A O 1
ATOM 1812 N N . LEU A 1 232 ? -0.259 6.174 7.941 1.00 98.69 232 LEU A N 1
ATOM 1813 C CA . LEU A 1 232 ? -0.109 5.154 8.981 1.00 98.69 232 LEU A CA 1
ATOM 1814 C C . LEU A 1 232 ? 0.332 5.773 10.315 1.00 98.69 232 LEU A C 1
ATOM 1816 O O . LEU A 1 232 ? -0.259 5.505 11.365 1.00 98.69 232 LEU A O 1
ATOM 1820 N N . ALA A 1 233 ? 1.348 6.637 10.283 1.00 98.56 233 ALA A N 1
ATOM 1821 C CA . ALA A 1 233 ? 1.857 7.329 11.459 1.00 98.56 233 ALA A CA 1
ATOM 1822 C C . ALA A 1 233 ? 0.781 8.213 12.104 1.00 98.56 233 ALA A C 1
ATOM 1824 O O . ALA A 1 233 ? 0.616 8.173 13.328 1.00 98.56 233 ALA A O 1
ATOM 1825 N N . ALA A 1 234 ? 0.012 8.959 11.302 1.00 98.69 234 ALA A N 1
ATOM 1826 C CA . ALA A 1 234 ? -1.092 9.785 11.782 1.00 98.69 234 ALA A CA 1
ATOM 1827 C C . ALA A 1 234 ? -2.101 8.961 12.595 1.00 98.69 234 ALA A C 1
ATOM 1829 O O . ALA A 1 234 ? -2.459 9.344 13.717 1.00 98.69 234 ALA A O 1
ATOM 1830 N N . ILE A 1 235 ? -2.506 7.808 12.055 1.00 98.69 235 ILE A N 1
ATOM 1831 C CA . ILE A 1 235 ? -3.492 6.910 12.661 1.00 98.69 235 ILE A CA 1
ATOM 1832 C C . ILE A 1 235 ? -2.943 6.251 13.931 1.00 98.69 235 ILE A C 1
ATOM 1834 O O . ILE A 1 235 ? -3.623 6.231 14.956 1.00 98.69 235 ILE A O 1
ATOM 1838 N N . LEU A 1 236 ? -1.702 5.756 13.919 1.00 97.69 236 LEU A N 1
ATOM 1839 C CA . LEU A 1 236 ? -1.095 5.123 15.097 1.00 97.69 236 LEU A CA 1
ATOM 1840 C C . LEU A 1 236 ? -0.892 6.117 16.250 1.00 97.69 236 LEU A C 1
ATOM 1842 O O . LEU A 1 236 ? -1.161 5.791 17.411 1.00 97.69 236 LEU A O 1
ATOM 1846 N N . VAL A 1 237 ? -0.461 7.347 15.947 1.00 97.62 237 VAL A N 1
ATOM 1847 C CA . VAL A 1 237 ? -0.361 8.426 16.943 1.00 97.62 237 VAL A CA 1
ATOM 1848 C C . VAL A 1 237 ? -1.742 8.775 17.499 1.00 97.62 237 VAL A C 1
ATOM 1850 O O . VAL A 1 237 ? -1.872 8.965 18.712 1.00 97.62 237 VAL A O 1
ATOM 1853 N N . TYR A 1 238 ? -2.769 8.799 16.644 1.00 97.81 238 TYR A N 1
ATOM 1854 C CA . TYR A 1 238 ? -4.146 9.060 17.051 1.00 97.81 238 TYR A CA 1
ATOM 1855 C C . TYR A 1 238 ? -4.653 7.974 18.003 1.00 97.81 238 TYR A C 1
ATOM 1857 O O . TYR A 1 238 ? -5.045 8.285 19.125 1.00 97.81 238 TYR A O 1
ATOM 1865 N N . ILE A 1 239 ? -4.554 6.699 17.604 1.00 96.81 239 ILE A N 1
ATOM 1866 C CA . ILE A 1 239 ? -4.943 5.537 18.415 1.00 96.81 239 ILE A CA 1
ATOM 1867 C C . ILE A 1 239 ? -4.310 5.612 19.797 1.00 96.81 239 ILE A C 1
ATOM 1869 O O . ILE A 1 239 ? -5.010 5.504 20.802 1.00 96.81 239 ILE A O 1
ATOM 1873 N N . ARG A 1 240 ? -2.995 5.843 19.861 1.00 95.88 240 ARG A N 1
ATOM 1874 C CA . ARG A 1 240 ? -2.285 5.933 21.135 1.00 95.88 240 ARG A CA 1
ATOM 1875 C C . ARG A 1 240 ? -2.831 7.058 22.015 1.00 95.88 240 ARG A C 1
ATOM 1877 O O . ARG A 1 240 ? -3.014 6.865 23.214 1.00 95.88 240 ARG A O 1
ATOM 1884 N N . ARG A 1 241 ? -3.041 8.245 21.441 1.00 96.00 241 ARG A N 1
ATOM 1885 C CA . ARG A 1 241 ? -3.514 9.420 22.188 1.00 96.00 241 ARG A CA 1
ATOM 1886 C C . ARG A 1 241 ? -4.949 9.250 22.678 1.00 96.00 241 ARG A C 1
ATOM 1888 O O . ARG A 1 241 ? -5.237 9.676 23.791 1.00 96.00 241 ARG A O 1
ATOM 1895 N N . THR A 1 242 ? -5.808 8.617 21.886 1.00 94.69 242 THR A N 1
ATOM 1896 C CA . THR A 1 242 ? -7.230 8.439 22.204 1.00 94.69 242 THR A CA 1
ATOM 1897 C C . THR A 1 242 ? -7.476 7.261 23.143 1.00 94.69 242 THR A C 1
ATOM 1899 O O . THR A 1 242 ? -8.269 7.388 24.071 1.00 94.69 242 THR A O 1
ATOM 1902 N N . ALA A 1 243 ? -6.780 6.135 22.957 1.00 93.06 243 ALA A N 1
ATOM 1903 C CA . ALA A 1 243 ? -6.946 4.964 23.818 1.00 93.06 243 ALA A CA 1
ATOM 1904 C C . ALA A 1 243 ? -6.470 5.219 25.257 1.00 93.06 243 ALA A C 1
ATOM 1906 O O . ALA A 1 243 ? -6.982 4.604 26.188 1.00 93.06 243 ALA A O 1
ATOM 1907 N N . GLY A 1 244 ? -5.484 6.107 25.447 1.00 89.00 244 GLY A N 1
ATOM 1908 C CA . GLY A 1 244 ? -4.950 6.461 26.767 1.00 89.00 244 GLY A CA 1
ATOM 1909 C C . GLY A 1 244 ? -4.184 5.332 27.470 1.00 89.00 244 GLY A C 1
ATOM 1910 O O . GLY A 1 244 ? -3.693 5.533 28.577 1.00 89.00 244 GLY A O 1
ATOM 1911 N N . THR A 1 245 ? -4.056 4.164 26.834 1.00 87.31 245 THR A N 1
ATOM 1912 C CA . THR A 1 245 ? -3.347 2.990 27.343 1.00 87.31 245 THR A CA 1
ATOM 1913 C C . THR A 1 245 ? -2.190 2.598 26.427 1.00 87.31 245 THR A C 1
ATOM 1915 O O . THR A 1 245 ? -2.178 2.861 25.221 1.00 87.31 245 THR A O 1
ATOM 1918 N N . ASP A 1 246 ? -1.204 1.929 27.021 1.00 89.75 246 ASP A N 1
ATOM 1919 C CA . ASP A 1 246 ? -0.042 1.382 26.315 1.00 89.75 246 ASP A CA 1
ATOM 1920 C C . ASP A 1 246 ? -0.375 0.146 25.470 1.00 89.75 246 ASP A C 1
ATOM 1922 O O . ASP A 1 246 ? 0.336 -0.172 24.519 1.00 89.75 246 ASP A O 1
ATOM 1926 N N . VAL A 1 247 ? -1.450 -0.560 25.820 1.00 91.94 247 VAL A N 1
ATOM 1927 C CA . VAL A 1 247 ? -1.949 -1.717 25.079 1.00 91.94 247 VAL A CA 1
ATOM 1928 C C . VAL A 1 247 ? -3.455 -1.573 24.930 1.00 91.94 247 VAL A C 1
ATOM 1930 O O . VAL A 1 247 ? -4.166 -1.347 25.913 1.00 91.94 247 VAL A O 1
ATOM 1933 N N . VAL A 1 248 ? -3.941 -1.714 23.700 1.00 91.94 248 VAL A N 1
ATOM 1934 C CA . VAL A 1 248 ? -5.371 -1.789 23.402 1.00 91.94 248 VAL A CA 1
ATOM 1935 C C . VAL A 1 248 ? -5.750 -3.252 23.237 1.00 91.94 248 VAL A C 1
ATOM 1937 O O . VAL A 1 248 ? -5.177 -3.956 22.405 1.00 91.94 248 VAL A O 1
ATOM 1940 N N . GLU A 1 249 ? -6.702 -3.718 24.044 1.00 93.56 249 GLU A N 1
ATOM 1941 C CA . GLU A 1 249 ? -7.140 -5.114 24.037 1.00 93.56 249 GLU A CA 1
ATOM 1942 C C . GLU A 1 249 ? -8.586 -5.246 23.552 1.00 93.56 249 GLU A C 1
ATOM 1944 O O . GLU A 1 249 ? -9.498 -4.592 24.068 1.00 93.56 249 GLU A O 1
ATOM 1949 N N . TRP A 1 250 ? -8.828 -6.119 22.575 1.00 92.94 250 TRP A N 1
ATOM 1950 C CA . TRP A 1 250 ? -10.171 -6.476 22.125 1.00 92.94 250 TRP A CA 1
ATOM 1951 C C . TRP A 1 250 ? -10.477 -7.932 22.425 1.00 92.94 250 TRP A C 1
ATOM 1953 O O . TRP A 1 250 ? -9.775 -8.827 21.969 1.00 92.94 250 TRP A O 1
ATOM 1963 N N . GLN A 1 251 ? -11.555 -8.155 23.175 1.00 93.00 251 GLN A N 1
ATOM 1964 C CA . GLN A 1 251 ? -12.135 -9.480 23.338 1.00 93.00 251 GLN A CA 1
ATOM 1965 C C . GLN A 1 251 ? -12.971 -9.793 22.105 1.00 93.00 251 GLN A C 1
ATOM 1967 O O . GLN A 1 251 ? -13.934 -9.084 21.809 1.00 93.00 251 GLN A O 1
ATOM 1972 N N . VAL A 1 252 ? -12.584 -10.841 21.385 1.00 88.81 252 VAL A N 1
ATOM 1973 C CA . VAL A 1 252 ? -13.297 -11.304 20.199 1.00 88.81 252 VAL A CA 1
ATOM 1974 C C . VAL A 1 252 ? -13.912 -12.663 20.495 1.00 88.81 252 VAL A C 1
ATOM 1976 O O . VAL A 1 252 ? -13.244 -13.612 20.931 1.00 88.81 252 VAL A O 1
ATOM 1979 N N . ASP A 1 253 ? -15.222 -12.756 20.283 1.00 90.88 253 ASP A N 1
ATOM 1980 C CA . ASP A 1 253 ? -15.923 -14.025 20.372 1.00 90.88 253 ASP A CA 1
ATOM 1981 C C . ASP A 1 253 ? -15.510 -14.950 19.216 1.00 90.88 253 ASP A C 1
ATOM 1983 O O . ASP A 1 253 ? -15.362 -14.522 18.071 1.00 90.88 253 ASP A O 1
ATOM 1987 N N . ARG A 1 254 ? -15.326 -16.243 19.514 1.00 86.62 254 ARG A N 1
ATOM 1988 C CA . ARG A 1 254 ? -14.851 -17.216 18.516 1.00 86.62 254 ARG A CA 1
ATOM 1989 C C . ARG A 1 254 ? -15.859 -17.409 17.382 1.00 86.62 254 ARG A C 1
ATOM 1991 O O . ARG A 1 254 ? -15.438 -17.596 16.246 1.00 86.62 254 ARG A O 1
ATOM 1998 N N . ARG A 1 255 ? -17.165 -17.352 17.667 1.00 88.62 255 ARG A N 1
ATOM 1999 C CA . ARG A 1 255 ? -18.224 -17.479 16.654 1.00 88.62 255 ARG A CA 1
ATOM 2000 C C . ARG A 1 255 ? -18.252 -16.254 15.755 1.00 88.62 255 ARG A C 1
ATOM 2002 O O . ARG A 1 255 ? -18.376 -16.404 14.544 1.00 88.62 255 ARG A O 1
ATOM 2009 N N . VAL A 1 256 ? -18.071 -15.062 16.328 1.00 87.00 256 VAL A N 1
ATOM 2010 C CA . VAL A 1 256 ? -17.957 -13.817 15.552 1.00 87.00 256 VAL A CA 1
ATOM 2011 C C . VAL A 1 256 ? -16.732 -13.869 14.643 1.00 87.00 256 VAL A C 1
ATOM 2013 O O . VAL A 1 256 ? -16.868 -13.652 13.445 1.00 87.00 256 VAL A O 1
ATOM 2016 N N . ALA A 1 257 ? -15.561 -14.236 15.170 1.00 85.81 257 ALA A N 1
ATOM 2017 C CA . ALA A 1 257 ? -14.347 -14.372 14.367 1.00 85.81 257 ALA A CA 1
ATOM 2018 C C . ALA A 1 257 ? -14.497 -15.402 13.238 1.00 85.81 257 ALA A C 1
ATOM 2020 O O . ALA A 1 257 ? -14.124 -15.119 12.104 1.00 85.81 257 ALA A O 1
ATOM 2021 N N . ALA A 1 258 ? -15.083 -16.568 13.528 1.00 81.62 258 ALA A N 1
ATOM 2022 C CA . ALA A 1 258 ? -15.351 -17.592 12.521 1.00 81.62 258 ALA A CA 1
ATOM 2023 C C . ALA A 1 258 ? -16.335 -17.102 11.447 1.00 81.62 258 ALA A C 1
ATOM 2025 O O . ALA A 1 258 ? -16.125 -17.356 10.266 1.00 81.62 258 ALA A O 1
ATOM 2026 N N . SER A 1 259 ? -17.372 -16.357 11.841 1.00 83.88 259 SER A N 1
ATOM 2027 C CA . SER A 1 259 ? -18.347 -15.783 10.906 1.00 83.88 259 SER A CA 1
ATOM 2028 C C . SER A 1 259 ? -17.702 -14.734 10.005 1.00 83.88 259 SER A C 1
ATOM 2030 O O . SER A 1 259 ? -17.902 -14.762 8.797 1.00 83.88 259 SER A O 1
ATOM 2032 N N . VAL A 1 260 ? -16.878 -13.844 10.568 1.00 84.19 260 VAL A N 1
ATOM 2033 C CA . VAL A 1 260 ? -16.117 -12.854 9.792 1.00 84.19 260 VAL A CA 1
ATOM 2034 C C . VAL A 1 260 ? -15.159 -13.550 8.829 1.00 84.19 260 VAL A C 1
ATOM 2036 O O . VAL A 1 260 ? -15.132 -13.197 7.656 1.00 84.19 260 VAL A O 1
ATOM 2039 N N . ALA A 1 261 ? -14.426 -14.570 9.284 1.00 82.69 261 ALA A N 1
ATOM 2040 C CA . ALA A 1 261 ? -13.531 -15.340 8.424 1.00 82.69 261 ALA A CA 1
ATOM 2041 C C . ALA A 1 261 ? -14.288 -16.025 7.274 1.00 82.69 261 ALA A C 1
ATOM 2043 O O . ALA A 1 261 ? -13.829 -15.975 6.138 1.00 82.69 261 ALA A O 1
ATOM 2044 N N . LEU A 1 262 ? -15.464 -16.603 7.543 1.00 82.31 262 LEU A N 1
ATOM 2045 C CA . LEU A 1 262 ? -16.313 -17.215 6.519 1.00 82.31 262 LEU A CA 1
ATOM 2046 C C . LEU A 1 262 ? -16.834 -16.183 5.511 1.00 82.31 262 LEU A C 1
ATOM 2048 O O . LEU A 1 262 ? -16.814 -16.443 4.312 1.00 82.31 262 LEU A O 1
ATOM 2052 N N . ILE A 1 263 ? -17.268 -15.009 5.979 1.00 85.19 263 ILE A N 1
ATOM 2053 C CA . ILE A 1 263 ? -17.720 -13.915 5.110 1.00 85.19 263 ILE A CA 1
ATOM 2054 C C . ILE A 1 263 ? -16.570 -13.438 4.221 1.00 85.19 263 ILE A C 1
ATOM 2056 O O . ILE A 1 263 ? -16.750 -13.323 3.015 1.00 85.19 263 ILE A O 1
ATOM 2060 N N . VAL A 1 264 ? -15.382 -13.207 4.786 1.00 83.88 264 VAL A N 1
ATOM 2061 C CA . VAL A 1 264 ? -14.191 -12.809 4.017 1.00 83.88 264 VAL A CA 1
ATOM 2062 C C . VAL A 1 264 ? -13.818 -13.886 2.997 1.00 83.88 264 VAL A C 1
ATOM 2064 O O . VAL A 1 264 ? -13.567 -13.561 1.841 1.00 83.88 264 VAL A O 1
ATOM 2067 N N . ALA A 1 265 ? -13.854 -15.164 3.384 1.00 82.31 265 ALA A N 1
ATOM 2068 C CA . ALA A 1 265 ? -13.602 -16.280 2.476 1.00 82.31 265 ALA A CA 1
ATOM 2069 C C . ALA A 1 265 ? -14.600 -16.307 1.308 1.00 82.31 265 ALA A C 1
ATOM 2071 O O . ALA A 1 265 ? -14.197 -16.453 0.156 1.00 82.31 265 ALA A O 1
ATOM 2072 N N . ALA A 1 266 ? -15.892 -16.127 1.593 1.00 82.88 266 ALA A N 1
ATOM 2073 C CA . ALA A 1 266 ? -16.939 -16.072 0.579 1.00 82.88 266 ALA A CA 1
ATOM 2074 C C . ALA A 1 266 ? -16.770 -14.859 -0.349 1.00 82.88 266 ALA A C 1
ATOM 2076 O O . ALA A 1 266 ? -16.885 -14.997 -1.565 1.00 82.88 266 ALA A O 1
ATOM 2077 N N . LEU A 1 267 ? -16.434 -13.689 0.204 1.00 85.50 267 LEU A N 1
ATOM 2078 C CA . LEU A 1 267 ? -16.125 -12.495 -0.583 1.00 85.50 267 LEU A CA 1
ATOM 2079 C C . LEU A 1 267 ? -14.932 -12.739 -1.505 1.00 85.50 267 LEU A C 1
ATOM 2081 O O . LEU A 1 267 ? -15.002 -12.385 -2.674 1.00 85.50 267 LEU A O 1
ATOM 2085 N N . PHE A 1 268 ? -13.871 -13.390 -1.027 1.00 87.56 268 PHE A N 1
ATOM 2086 C CA . PHE A 1 268 ? -12.691 -13.697 -1.840 1.00 87.56 268 PHE A CA 1
ATOM 2087 C C . PHE A 1 268 ? -13.009 -14.716 -2.938 1.00 87.56 268 PHE A C 1
ATOM 2089 O O . PHE A 1 268 ? -12.557 -14.555 -4.070 1.00 87.56 268 PHE A O 1
ATOM 2096 N N . ALA A 1 269 ? -13.844 -15.715 -2.636 1.00 83.75 269 ALA A N 1
ATOM 2097 C CA . ALA A 1 269 ? -14.298 -16.701 -3.613 1.00 83.75 269 ALA A CA 1
ATOM 2098 C C . ALA A 1 269 ? -15.063 -16.065 -4.788 1.00 83.75 269 ALA A C 1
ATOM 2100 O O . ALA A 1 269 ? -14.998 -16.584 -5.899 1.00 83.75 269 ALA A O 1
ATOM 2101 N N . VAL A 1 270 ? -15.751 -14.940 -4.562 1.00 88.88 270 VAL A N 1
ATOM 2102 C CA . VAL A 1 270 ? -16.429 -14.165 -5.615 1.00 88.88 270 VAL A CA 1
ATOM 2103 C C . VAL A 1 270 ? -15.492 -13.134 -6.250 1.00 88.88 270 VAL A C 1
ATOM 2105 O O . VAL A 1 270 ? -15.471 -12.981 -7.470 1.00 88.88 270 VAL A O 1
ATOM 2108 N N . ALA A 1 271 ? -14.695 -12.437 -5.443 1.00 88.56 271 ALA A N 1
ATOM 2109 C CA . ALA A 1 271 ? -13.871 -11.322 -5.889 1.00 88.56 271 ALA A CA 1
ATOM 2110 C C . ALA A 1 271 ? -12.706 -11.759 -6.789 1.00 88.56 271 ALA A C 1
ATOM 2112 O O . ALA A 1 271 ? -12.376 -11.034 -7.721 1.00 88.56 271 ALA A O 1
ATOM 2113 N N . VAL A 1 272 ? -12.131 -12.951 -6.586 1.00 89.38 272 VAL A N 1
ATOM 2114 C CA . VAL A 1 272 ? -11.073 -13.484 -7.465 1.00 89.38 272 VAL A CA 1
ATOM 2115 C C . VAL A 1 272 ? -11.585 -13.715 -8.900 1.00 89.38 272 VAL A C 1
ATOM 2117 O O . VAL A 1 272 ? -10.967 -13.193 -9.831 1.00 89.38 272 VAL A O 1
ATOM 2120 N N . PRO A 1 273 ? -12.705 -14.434 -9.138 1.00 90.88 273 PRO A N 1
ATOM 2121 C CA . PRO A 1 273 ? -13.313 -14.520 -10.467 1.00 90.88 273 PRO A CA 1
ATOM 2122 C C . PRO A 1 273 ? -13.659 -13.161 -11.072 1.00 90.88 273 PRO A C 1
ATOM 2124 O O . PRO A 1 273 ? -13.393 -12.947 -12.252 1.00 90.88 273 PRO A O 1
ATOM 2127 N N . VAL A 1 274 ? -14.212 -12.239 -10.275 1.00 91.44 274 VAL A N 1
ATOM 2128 C CA . VAL A 1 274 ? -14.547 -10.886 -10.745 1.00 91.44 274 VAL A CA 1
ATOM 2129 C C . VAL A 1 274 ? -13.291 -10.139 -11.186 1.00 91.44 274 VAL A C 1
ATOM 2131 O O . VAL A 1 274 ? -13.289 -9.595 -12.281 1.00 91.44 274 VAL A O 1
ATOM 2134 N N . ALA A 1 275 ? -12.211 -10.177 -10.405 1.00 91.00 275 ALA A N 1
ATOM 2135 C CA . ALA A 1 275 ? -10.934 -9.555 -10.752 1.00 91.00 275 ALA A CA 1
ATOM 2136 C C . ALA A 1 275 ? -10.321 -10.133 -12.039 1.00 91.00 275 ALA A C 1
ATOM 2138 O O . ALA A 1 275 ? -9.723 -9.421 -12.839 1.00 91.00 275 ALA A O 1
ATOM 2139 N N . ARG A 1 276 ? -10.481 -11.439 -12.274 1.00 90.88 276 ARG A N 1
ATOM 2140 C CA . ARG A 1 276 ? -10.052 -12.063 -13.536 1.00 90.88 276 ARG A CA 1
ATOM 2141 C C . ARG A 1 276 ? -10.918 -11.618 -14.707 1.00 90.88 276 ARG A C 1
ATOM 2143 O O . ARG A 1 276 ? -10.399 -11.345 -15.784 1.00 90.88 276 ARG A O 1
ATOM 2150 N N . TRP A 1 277 ? -12.229 -11.549 -14.497 1.00 92.75 277 TRP A N 1
ATOM 2151 C CA . TRP A 1 277 ? -13.171 -11.092 -15.510 1.00 92.75 277 TRP A CA 1
ATOM 2152 C C . TRP A 1 277 ? -12.933 -9.625 -15.887 1.00 92.75 277 TRP A C 1
ATOM 2154 O O . TRP A 1 277 ? -12.897 -9.314 -17.073 1.00 92.75 277 TRP A O 1
ATOM 2164 N N . THR A 1 278 ? -12.697 -8.738 -14.916 1.00 89.50 278 THR A N 1
ATOM 2165 C CA . THR A 1 278 ? -12.402 -7.322 -15.186 1.00 89.50 278 THR A CA 1
ATOM 2166 C C . THR A 1 278 ? -11.128 -7.164 -16.012 1.00 89.50 278 THR A C 1
ATOM 2168 O O . THR A 1 278 ? -11.153 -6.458 -17.014 1.00 89.50 278 THR A O 1
ATOM 2171 N N . VAL A 1 279 ? -10.047 -7.873 -15.669 1.00 89.06 279 VAL A N 1
ATOM 2172 C CA . VAL A 1 279 ? -8.801 -7.877 -16.463 1.00 89.06 279 VAL A CA 1
ATOM 2173 C C . VAL A 1 279 ? -9.022 -8.397 -17.883 1.00 89.06 279 VAL A C 1
ATOM 2175 O O . VAL A 1 279 ? -8.416 -7.881 -18.814 1.00 89.06 279 VAL A O 1
ATOM 2178 N N . ALA A 1 280 ? -9.889 -9.396 -18.065 1.00 88.69 280 ALA A N 1
ATOM 2179 C CA . ALA A 1 280 ? -10.177 -9.968 -19.379 1.00 88.69 280 ALA A CA 1
ATOM 2180 C C . ALA A 1 280 ? -11.034 -9.058 -20.280 1.00 88.69 280 ALA A C 1
ATOM 2182 O O . ALA A 1 280 ? -11.007 -9.219 -21.499 1.00 88.69 280 ALA A O 1
ATOM 2183 N N . VAL A 1 281 ? -11.822 -8.150 -19.697 1.00 89.06 281 VAL A N 1
ATOM 2184 C CA . VAL A 1 281 ? -12.739 -7.259 -20.433 1.00 89.06 281 VAL A CA 1
ATOM 2185 C C . VAL A 1 281 ? -12.141 -5.872 -20.667 1.00 89.06 281 VAL A C 1
ATOM 2187 O O . VAL A 1 281 ? -12.462 -5.232 -21.668 1.00 89.06 281 VAL A O 1
ATOM 2190 N N . LEU A 1 282 ? -11.295 -5.387 -19.757 1.00 86.25 282 LEU A N 1
ATOM 2191 C CA . LEU A 1 282 ? -10.625 -4.100 -19.920 1.00 86.25 282 LEU A CA 1
ATOM 2192 C C . LEU A 1 282 ? -9.535 -4.174 -21.003 1.00 86.25 282 LEU A C 1
ATOM 2194 O O . LEU A 1 282 ? -8.965 -5.245 -21.229 1.00 86.25 282 LEU A O 1
ATOM 2198 N N . PRO A 1 283 ? -9.216 -3.046 -21.669 1.00 83.75 283 PRO A N 1
ATOM 2199 C CA . PRO A 1 283 ? -8.099 -2.995 -22.600 1.00 83.75 283 PRO A CA 1
ATOM 2200 C C . PRO A 1 283 ? -6.797 -3.478 -21.940 1.00 83.75 283 PRO A C 1
ATOM 2202 O O . PRO A 1 283 ? -6.625 -3.312 -20.725 1.00 83.75 283 PRO A O 1
ATOM 2205 N N . PRO A 1 284 ? -5.866 -4.054 -22.720 1.00 78.31 284 PRO A N 1
ATOM 2206 C CA . PRO A 1 284 ? -4.537 -4.348 -22.211 1.00 78.31 284 PRO A CA 1
ATOM 2207 C C . PRO A 1 284 ? -3.884 -3.032 -21.766 1.00 78.31 284 PRO A C 1
ATOM 2209 O O . PRO A 1 284 ? -3.621 -2.158 -22.589 1.00 78.31 284 PRO A O 1
ATOM 2212 N N . GLY A 1 285 ? -3.706 -2.888 -20.456 1.00 76.19 285 GLY A N 1
ATOM 2213 C CA . GLY A 1 285 ? -2.837 -1.893 -19.838 1.00 76.19 285 GLY A CA 1
ATOM 2214 C C . GLY A 1 285 ? -1.586 -2.587 -19.315 1.00 76.19 285 GLY A C 1
ATOM 2215 O O . GLY A 1 285 ? -1.141 -3.588 -19.888 1.00 76.19 285 GLY A O 1
ATOM 2216 N N . ASP A 1 286 ? -1.090 -2.107 -18.185 1.00 79.94 286 ASP A N 1
ATOM 2217 C CA . ASP A 1 286 ? 0.075 -2.666 -17.517 1.00 79.94 286 ASP A CA 1
ATOM 2218 C C . ASP A 1 286 ? -0.109 -4.111 -17.030 1.00 79.94 286 ASP A C 1
ATOM 2220 O O . ASP A 1 286 ? -1.179 -4.739 -17.102 1.00 79.94 286 ASP A O 1
ATOM 2224 N N . THR A 1 287 ? 1.006 -4.690 -16.585 1.00 87.00 287 THR A N 1
ATOM 2225 C CA . THR A 1 287 ? 1.121 -6.131 -16.319 1.00 87.00 287 THR A CA 1
ATOM 2226 C C . THR A 1 287 ? 0.539 -6.572 -14.975 1.00 87.00 287 THR A C 1
ATOM 2228 O O . THR A 1 287 ? 0.630 -7.756 -14.651 1.00 87.00 287 THR A O 1
ATOM 2231 N N . GLY A 1 288 ? -0.098 -5.676 -14.211 1.00 90.56 288 GLY A N 1
ATOM 2232 C CA . GLY A 1 288 ? -0.712 -5.976 -12.913 1.00 90.56 288 GLY A CA 1
ATOM 2233 C C . GLY A 1 288 ? -1.657 -7.185 -12.942 1.00 90.56 288 GLY A C 1
ATOM 2234 O O . GLY A 1 288 ? -2.435 -7.375 -13.889 1.00 90.56 288 GLY A O 1
ATOM 2235 N N . ILE A 1 289 ? -1.586 -8.014 -11.892 1.00 92.81 289 ILE A N 1
ATOM 2236 C CA . ILE A 1 289 ? -2.365 -9.248 -11.713 1.00 92.81 289 ILE A CA 1
ATOM 2237 C C . ILE A 1 289 ? -3.214 -9.111 -10.436 1.00 92.81 289 ILE A C 1
ATOM 2239 O O . ILE A 1 289 ? -2.860 -9.649 -9.384 1.00 92.81 289 ILE A O 1
ATOM 2243 N N . PRO A 1 290 ? -4.399 -8.475 -10.493 1.00 93.31 290 PRO A N 1
ATOM 2244 C CA . PRO A 1 290 ? -5.186 -8.189 -9.293 1.00 93.31 290 PRO A CA 1
ATOM 2245 C C . PRO A 1 290 ? -5.625 -9.444 -8.527 1.00 93.31 290 PRO A C 1
ATOM 2247 O O . PRO A 1 290 ? -5.876 -9.400 -7.325 1.00 93.31 290 PRO A O 1
ATOM 2250 N N . ALA A 1 291 ? -5.702 -10.597 -9.200 1.00 91.00 291 ALA A N 1
ATOM 2251 C CA . ALA A 1 291 ? -5.992 -11.872 -8.551 1.00 91.00 291 ALA A CA 1
ATOM 2252 C C . ALA A 1 291 ? -4.932 -12.271 -7.500 1.00 91.00 291 ALA A C 1
ATOM 2254 O O . ALA A 1 291 ? -5.273 -12.981 -6.553 1.00 91.00 291 ALA A O 1
ATOM 2255 N N . ASN A 1 292 ? -3.690 -11.789 -7.625 1.00 92.81 292 ASN A N 1
ATOM 2256 C CA . ASN A 1 292 ? -2.602 -12.054 -6.678 1.00 92.81 292 ASN A CA 1
ATOM 2257 C C . ASN A 1 292 ? -2.765 -11.298 -5.358 1.00 92.81 292 ASN A C 1
ATOM 2259 O O . ASN A 1 292 ? -2.257 -11.741 -4.324 1.00 92.81 292 ASN A O 1
ATOM 2263 N N . TRP A 1 293 ? -3.525 -10.200 -5.360 1.00 96.00 293 TRP A N 1
ATOM 2264 C CA . TRP A 1 293 ? -3.769 -9.410 -4.160 1.00 96.00 293 TRP A CA 1
ATOM 2265 C C . TRP A 1 293 ? -4.505 -10.210 -3.082 1.00 96.00 293 TRP A C 1
ATOM 2267 O O . TRP A 1 293 ? -4.155 -10.136 -1.909 1.00 96.00 293 TRP A O 1
ATOM 2277 N N . PHE A 1 294 ? -5.489 -11.033 -3.454 1.00 93.75 294 PHE A N 1
ATOM 2278 C CA . PHE A 1 294 ? -6.311 -11.775 -2.491 1.00 93.75 294 PHE A CA 1
ATOM 2279 C C . PHE A 1 294 ? -5.509 -12.753 -1.611 1.00 93.75 294 PHE A C 1
ATOM 2281 O O . PHE A 1 294 ? -5.591 -12.637 -0.382 1.00 93.75 294 PHE A O 1
ATOM 2288 N N . PRO A 1 295 ? -4.720 -13.703 -2.161 1.00 90.44 295 PRO A N 1
ATOM 2289 C CA . PRO A 1 295 ? -3.864 -14.551 -1.335 1.00 90.44 295 PRO A CA 1
ATOM 2290 C C . PRO A 1 295 ? -2.821 -13.739 -0.562 1.00 90.44 295 PRO A C 1
ATOM 2292 O O . PRO A 1 295 ? -2.601 -14.024 0.618 1.00 90.44 295 PRO A O 1
ATOM 2295 N N . ALA A 1 296 ? -2.232 -12.703 -1.170 1.00 94.12 296 ALA A N 1
ATOM 2296 C CA . ALA A 1 296 ? -1.254 -11.849 -0.503 1.00 94.12 296 ALA A CA 1
ATOM 2297 C C . ALA A 1 296 ? -1.846 -11.148 0.733 1.00 94.12 296 ALA A C 1
ATOM 2299 O O . ALA A 1 296 ? -1.298 -11.272 1.834 1.00 94.12 296 ALA A O 1
ATOM 2300 N N . ALA A 1 297 ? -2.998 -10.496 0.581 1.00 95.06 297 ALA A N 1
ATOM 2301 C CA . ALA A 1 297 ? -3.710 -9.788 1.637 1.00 95.06 297 ALA A CA 1
ATOM 2302 C C . ALA A 1 297 ? -4.192 -10.738 2.745 1.00 95.06 297 ALA A C 1
ATOM 2304 O O . ALA A 1 297 ? -4.026 -10.433 3.929 1.00 95.06 297 ALA A O 1
ATOM 2305 N N . ALA A 1 298 ? -4.729 -11.916 2.396 1.00 90.94 298 ALA A N 1
ATOM 2306 C CA . ALA A 1 298 ? -5.130 -12.925 3.382 1.00 90.94 298 ALA A CA 1
ATOM 2307 C C . ALA A 1 298 ? -3.949 -13.369 4.254 1.00 90.94 298 ALA A C 1
ATOM 2309 O O . ALA A 1 298 ? -4.060 -13.420 5.481 1.00 90.94 298 ALA A O 1
ATOM 2310 N N . LEU A 1 299 ? -2.811 -13.678 3.631 1.00 91.69 299 LEU A N 1
ATOM 2311 C CA . LEU A 1 299 ? -1.611 -14.136 4.326 1.00 91.69 299 LEU A CA 1
ATOM 2312 C C . LEU A 1 299 ? -0.981 -13.025 5.180 1.00 91.69 299 LEU A C 1
ATOM 2314 O O . LEU A 1 299 ? -0.592 -13.281 6.322 1.00 91.69 299 LEU A O 1
ATOM 2318 N N . ALA A 1 300 ? -0.957 -11.782 4.693 1.00 94.75 300 ALA A N 1
ATOM 2319 C CA . ALA A 1 300 ? -0.522 -10.628 5.480 1.00 94.75 300 ALA A CA 1
ATOM 2320 C C . ALA A 1 300 ? -1.432 -10.398 6.700 1.00 94.75 300 ALA A C 1
ATOM 2322 O O . ALA A 1 300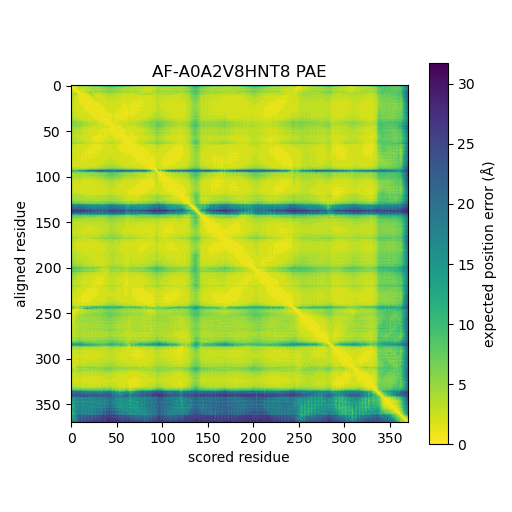 ? -0.946 -10.236 7.823 1.00 94.75 300 ALA A O 1
ATOM 2323 N N . ALA A 1 301 ? -2.755 -10.481 6.523 1.00 92.06 301 ALA A N 1
ATOM 2324 C CA . ALA A 1 301 ? -3.712 -10.393 7.623 1.00 92.06 301 ALA A CA 1
ATOM 2325 C C . ALA A 1 301 ? -3.521 -11.530 8.643 1.00 92.06 301 ALA A C 1
ATOM 2327 O O . ALA A 1 301 ? -3.542 -11.283 9.851 1.00 92.06 301 ALA A O 1
ATOM 2328 N N . CYS A 1 302 ? -3.261 -12.761 8.187 1.00 88.69 302 CYS A N 1
ATOM 2329 C CA . CYS A 1 302 ? -2.940 -13.889 9.067 1.00 88.69 302 CYS A CA 1
ATOM 2330 C C . CYS A 1 302 ? -1.680 -13.623 9.898 1.00 88.69 302 CYS A C 1
ATOM 2332 O O . CYS A 1 302 ? -1.680 -13.885 11.103 1.00 88.69 302 CYS A O 1
ATOM 2334 N N . ALA A 1 303 ? -0.629 -13.058 9.294 1.00 91.94 303 ALA A N 1
ATOM 2335 C CA . ALA A 1 303 ? 0.589 -12.684 10.006 1.00 91.94 303 ALA A CA 1
ATOM 2336 C C . ALA A 1 303 ? 0.309 -11.658 11.117 1.00 91.94 303 ALA A C 1
ATOM 2338 O O . ALA A 1 303 ? 0.749 -11.839 12.258 1.00 91.94 303 ALA A O 1
ATOM 2339 N N . LEU A 1 304 ? -0.474 -10.616 10.809 1.00 92.06 304 LEU A N 1
ATOM 2340 C CA . LEU A 1 304 ? -0.874 -9.590 11.775 1.00 92.06 304 LEU A CA 1
ATOM 2341 C C . LEU A 1 304 ? -1.694 -10.182 12.927 1.00 92.06 304 LEU A C 1
ATOM 2343 O O . LEU A 1 304 ? -1.387 -9.930 14.092 1.00 92.06 304 LEU A O 1
ATOM 2347 N N . VAL A 1 305 ? -2.696 -11.012 12.622 1.00 89.06 305 VAL A N 1
ATOM 2348 C CA . VAL A 1 305 ? -3.540 -11.670 13.632 1.00 89.06 305 VAL A CA 1
ATOM 2349 C C . VAL A 1 305 ? -2.715 -12.612 14.509 1.00 89.06 305 VAL A C 1
ATOM 2351 O O . VAL A 1 305 ? -2.866 -12.594 15.731 1.00 89.06 305 VAL A O 1
ATOM 2354 N N . ALA A 1 306 ? -1.805 -13.397 13.926 1.00 88.06 306 ALA A N 1
ATOM 2355 C CA . ALA A 1 306 ? -0.953 -14.314 14.678 1.00 88.06 306 ALA A CA 1
ATOM 2356 C C . ALA A 1 306 ? -0.095 -13.561 15.710 1.00 88.06 306 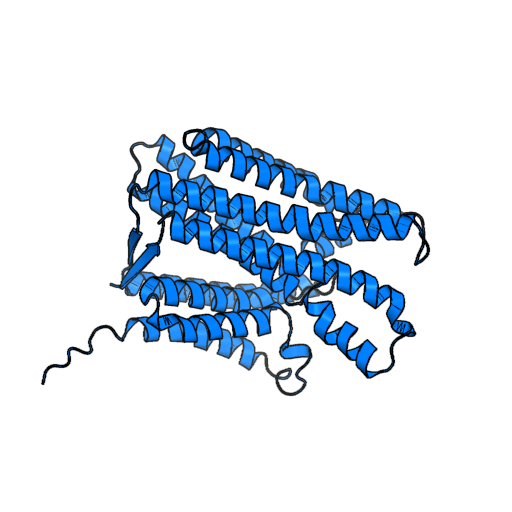ALA A C 1
ATOM 2358 O O . ALA A 1 306 ? -0.053 -13.946 16.884 1.00 88.06 306 ALA A O 1
ATOM 2359 N N . VAL A 1 307 ? 0.520 -12.441 15.310 1.00 89.38 307 VAL A N 1
ATOM 2360 C CA . VAL A 1 307 ? 1.280 -11.570 16.223 1.00 89.38 307 VAL A CA 1
ATOM 2361 C C . VAL A 1 307 ? 0.367 -10.902 17.254 1.00 89.38 307 VAL A C 1
ATOM 2363 O O . VAL A 1 307 ? 0.726 -10.853 18.431 1.00 89.38 307 VAL A O 1
ATOM 2366 N N . ALA A 1 308 ? -0.816 -10.428 16.861 1.00 88.12 308 ALA A N 1
ATOM 2367 C CA . ALA A 1 308 ? -1.755 -9.761 17.765 1.00 88.12 308 ALA A CA 1
ATOM 2368 C C . ALA A 1 308 ? -2.321 -10.694 18.853 1.00 88.12 308 ALA A C 1
ATOM 2370 O O . ALA A 1 308 ? -2.613 -10.234 19.957 1.00 88.12 308 ALA A O 1
ATOM 2371 N N . VAL A 1 309 ? -2.471 -11.992 18.559 1.00 86.88 309 VAL A N 1
ATOM 2372 C CA . VAL A 1 309 ? -3.000 -12.999 19.497 1.00 86.88 309 VAL A CA 1
ATOM 2373 C C . VAL A 1 309 ? -1.893 -13.629 20.347 1.00 86.88 309 VAL A C 1
ATOM 2375 O O . VAL A 1 309 ? -2.037 -13.733 21.564 1.00 86.88 309 VAL A O 1
ATOM 2378 N N . GLN A 1 310 ? -0.787 -14.067 19.735 1.00 85.81 310 GLN A N 1
ATOM 2379 C CA . GLN A 1 310 ? 0.247 -14.864 20.417 1.00 85.81 310 GLN A CA 1
ATOM 2380 C C . GLN A 1 310 ? 1.544 -14.090 20.717 1.00 85.81 310 GLN A C 1
ATOM 2382 O O . GLN A 1 310 ? 2.479 -14.627 21.324 1.00 85.81 310 GLN A O 1
ATOM 2387 N N . GLY A 1 311 ? 1.642 -12.830 20.286 1.00 88.75 311 GLY A N 1
ATOM 2388 C CA . GLY A 1 311 ? 2.814 -11.988 20.497 1.00 88.75 311 GLY A CA 1
ATOM 2389 C C . GLY A 1 311 ? 4.083 -12.591 19.892 1.00 88.75 311 GLY A C 1
ATOM 2390 O O . GLY A 1 311 ? 4.138 -12.960 18.721 1.00 88.75 311 GLY A O 1
ATOM 2391 N N . ARG A 1 312 ? 5.143 -12.700 20.705 1.00 88.56 312 ARG A N 1
ATOM 2392 C CA . ARG A 1 312 ? 6.466 -13.160 20.244 1.00 88.56 312 ARG A CA 1
ATOM 2393 C C . ARG A 1 312 ? 6.486 -14.618 19.771 1.00 88.56 312 ARG A C 1
ATOM 2395 O O . ARG A 1 312 ? 7.329 -14.939 18.940 1.00 88.56 312 ARG A O 1
ATOM 2402 N N . ARG A 1 313 ? 5.594 -15.477 20.281 1.00 88.50 313 ARG A N 1
ATOM 2403 C CA . ARG A 1 313 ? 5.571 -16.915 19.946 1.00 88.50 313 ARG A CA 1
ATOM 2404 C C . ARG A 1 313 ? 5.160 -17.171 18.492 1.00 88.50 313 ARG A C 1
ATOM 2406 O O . ARG A 1 313 ? 5.657 -18.110 17.888 1.00 88.50 313 ARG A O 1
ATOM 2413 N N . ALA A 1 314 ? 4.341 -16.293 17.911 1.00 89.19 314 ALA A N 1
ATOM 2414 C CA . ALA A 1 314 ? 3.892 -16.404 16.524 1.00 89.19 314 ALA A CA 1
ATOM 2415 C C . ALA A 1 314 ? 4.886 -15.867 15.484 1.00 89.19 314 ALA A C 1
ATOM 2417 O O . ALA A 1 314 ? 4.611 -15.977 14.294 1.00 89.19 314 ALA A O 1
ATOM 2418 N N . LYS A 1 315 ? 6.031 -15.288 15.881 1.00 90.81 315 LYS A N 1
ATOM 2419 C CA . LYS A 1 315 ? 6.964 -14.651 14.933 1.00 90.81 315 LYS A CA 1
ATOM 2420 C C . LYS A 1 315 ? 7.380 -15.548 13.755 1.00 90.81 315 LYS A C 1
ATOM 2422 O O . LYS A 1 315 ? 7.331 -15.043 12.638 1.00 90.81 315 LYS A O 1
ATOM 2427 N N . PRO A 1 316 ? 7.742 -16.835 13.943 1.00 89.94 316 PRO A N 1
ATOM 2428 C CA . PRO A 1 316 ? 8.111 -17.696 12.816 1.00 89.94 316 PRO A CA 1
ATOM 2429 C C . PRO A 1 316 ? 6.942 -17.929 11.852 1.00 89.94 316 PRO A C 1
ATOM 2431 O O . PRO A 1 316 ? 7.107 -17.816 10.643 1.00 89.94 316 PRO A O 1
ATOM 2434 N N . ALA A 1 317 ? 5.744 -18.185 12.387 1.00 87.56 317 ALA A N 1
ATOM 2435 C CA . ALA A 1 317 ? 4.540 -18.385 11.584 1.00 87.56 317 ALA A CA 1
ATOM 2436 C C . ALA A 1 317 ? 4.137 -17.108 10.832 1.00 87.56 317 ALA A C 1
ATOM 2438 O O . ALA A 1 317 ? 3.804 -17.167 9.653 1.00 87.56 317 ALA A O 1
ATOM 2439 N N . ALA A 1 318 ? 4.220 -15.948 11.488 1.00 90.44 318 ALA A N 1
ATOM 2440 C CA . ALA A 1 318 ? 3.958 -14.654 10.869 1.00 90.44 318 ALA A CA 1
ATOM 2441 C C . ALA A 1 318 ? 4.978 -14.331 9.767 1.00 90.44 318 ALA A C 1
ATOM 2443 O O . ALA A 1 318 ? 4.586 -13.862 8.704 1.00 90.44 318 ALA A O 1
ATOM 2444 N N . ALA A 1 319 ? 6.263 -14.631 9.982 1.00 92.69 319 ALA A N 1
ATOM 2445 C CA . ALA A 1 319 ? 7.300 -14.471 8.965 1.00 92.69 319 ALA A CA 1
ATOM 2446 C C . ALA A 1 319 ? 7.048 -15.374 7.749 1.00 92.69 319 ALA A C 1
ATOM 2448 O O . ALA A 1 319 ? 7.141 -14.903 6.620 1.00 92.69 319 ALA A O 1
ATOM 2449 N N . LEU A 1 320 ? 6.660 -16.636 7.966 1.00 90.06 320 LEU A N 1
ATOM 2450 C CA . LEU A 1 320 ? 6.273 -17.541 6.881 1.00 90.06 320 LEU A CA 1
ATOM 2451 C C . LEU A 1 320 ? 5.042 -17.023 6.123 1.00 90.06 320 LEU A C 1
ATOM 2453 O O . LEU A 1 320 ? 5.041 -17.023 4.897 1.00 90.06 320 LEU A O 1
ATOM 2457 N N . CYS A 1 321 ? 4.017 -16.542 6.832 1.00 91.75 321 CYS A N 1
ATOM 2458 C CA . CYS A 1 321 ? 2.835 -15.952 6.203 1.00 91.75 321 CYS A CA 1
ATOM 2459 C C . CYS A 1 321 ? 3.199 -14.720 5.362 1.00 91.75 321 CYS A C 1
ATOM 2461 O O . CYS A 1 321 ? 2.716 -14.595 4.244 1.00 91.75 321 CYS A O 1
ATOM 2463 N N . LEU A 1 322 ? 4.081 -13.841 5.848 1.00 95.25 322 LEU A N 1
ATOM 2464 C CA . LEU A 1 322 ? 4.563 -12.694 5.070 1.00 95.25 322 LEU A CA 1
ATOM 2465 C C . LEU A 1 322 ? 5.400 -13.120 3.858 1.00 95.25 322 LEU A C 1
ATOM 2467 O O . LEU A 1 322 ? 5.231 -12.550 2.789 1.00 95.25 322 LEU A O 1
ATOM 2471 N N . ALA A 1 323 ? 6.249 -14.141 3.989 1.00 93.81 323 ALA A N 1
ATOM 2472 C CA . ALA A 1 323 ? 7.017 -14.669 2.864 1.00 93.81 323 ALA A CA 1
ATOM 2473 C C . ALA A 1 323 ? 6.105 -15.259 1.777 1.00 93.81 323 ALA A C 1
ATOM 2475 O O . ALA A 1 323 ? 6.313 -15.011 0.594 1.00 93.81 323 ALA A O 1
ATOM 2476 N N . LEU A 1 324 ? 5.061 -15.995 2.172 1.00 91.00 324 LEU A N 1
ATOM 2477 C CA . LEU A 1 324 ? 4.051 -16.497 1.239 1.00 91.00 324 LEU A CA 1
ATOM 2478 C C . LEU A 1 324 ? 3.211 -15.355 0.650 1.00 91.00 324 LEU A C 1
ATOM 2480 O O . LEU A 1 324 ? 2.893 -15.389 -0.533 1.00 91.00 324 LEU A O 1
ATOM 2484 N N . SER A 1 325 ? 2.881 -14.335 1.447 1.00 95.12 325 SER A N 1
ATOM 2485 C CA . SER A 1 325 ? 2.197 -13.130 0.968 1.00 95.12 325 SER A CA 1
ATOM 2486 C C . SER A 1 325 ? 3.003 -12.461 -0.147 1.00 95.12 325 SER A C 1
ATOM 2488 O O . SER A 1 325 ? 2.451 -12.219 -1.217 1.00 95.12 325 SER A O 1
ATOM 2490 N N . ALA A 1 326 ? 4.310 -12.268 0.064 1.00 95.94 326 ALA A N 1
ATOM 2491 C CA . ALA A 1 326 ? 5.224 -11.739 -0.943 1.00 95.94 326 ALA A CA 1
ATOM 2492 C C . ALA A 1 326 ? 5.322 -12.656 -2.164 1.00 95.94 326 ALA A C 1
ATOM 2494 O O . ALA A 1 326 ? 5.249 -12.182 -3.287 1.00 95.94 326 ALA A O 1
ATOM 2495 N N . TYR A 1 327 ? 5.422 -13.972 -1.963 1.00 93.19 327 TYR A N 1
ATOM 2496 C CA . TYR A 1 327 ? 5.500 -14.940 -3.058 1.00 93.19 327 TYR A CA 1
ATOM 2497 C C . TYR A 1 327 ? 4.317 -14.843 -4.031 1.00 93.19 327 TYR A C 1
ATOM 2499 O O . TYR A 1 327 ? 4.523 -14.875 -5.244 1.00 93.19 327 TYR A O 1
ATOM 2507 N N . PHE A 1 328 ? 3.094 -14.707 -3.511 1.00 92.25 328 PHE A N 1
ATOM 2508 C CA . PHE A 1 328 ? 1.911 -14.524 -4.351 1.00 92.25 328 PHE A CA 1
ATOM 2509 C C . PHE A 1 328 ? 1.796 -13.094 -4.883 1.00 92.25 328 PHE A C 1
ATOM 2511 O O . PHE A 1 328 ? 1.624 -12.919 -6.084 1.00 92.25 328 PHE A O 1
ATOM 2518 N N . GLY A 1 329 ? 1.912 -12.083 -4.017 1.00 94.75 329 GLY A N 1
ATOM 2519 C CA . GLY A 1 329 ? 1.705 -10.681 -4.388 1.00 94.75 329 GLY A CA 1
ATOM 2520 C C . GLY A 1 329 ? 2.722 -10.163 -5.403 1.00 94.75 329 GLY A C 1
ATOM 2521 O O . GLY A 1 329 ? 2.345 -9.485 -6.347 1.00 94.75 329 GLY A O 1
ATOM 2522 N N . ALA A 1 330 ? 3.988 -10.560 -5.266 1.00 95.38 330 ALA A N 1
ATOM 2523 C CA . ALA A 1 330 ? 5.066 -10.221 -6.194 1.00 95.38 330 ALA A CA 1
ATOM 2524 C C . ALA A 1 330 ? 5.187 -11.210 -7.368 1.00 95.38 330 ALA A C 1
ATOM 2526 O O . ALA A 1 330 ? 6.254 -11.329 -7.959 1.00 95.38 330 ALA A O 1
ATOM 2527 N N . GLY A 1 331 ? 4.159 -12.023 -7.648 1.00 92.25 331 GLY A N 1
ATOM 2528 C CA . GLY A 1 331 ? 4.149 -12.912 -8.815 1.00 92.25 331 GLY A CA 1
ATOM 2529 C C . GLY A 1 331 ? 5.304 -13.922 -8.886 1.00 92.25 331 GLY A C 1
ATOM 2530 O O . GLY A 1 331 ? 5.577 -14.468 -9.958 1.00 92.25 331 GLY A O 1
ATOM 2531 N N . LEU A 1 332 ? 5.997 -14.204 -7.772 1.00 90.81 332 LEU A N 1
ATOM 2532 C CA . LEU A 1 332 ? 7.271 -14.934 -7.794 1.00 90.81 332 LEU A CA 1
ATOM 2533 C C . LEU A 1 332 ? 7.118 -16.382 -8.273 1.00 90.81 332 LEU A C 1
ATOM 2535 O O . LEU A 1 332 ? 8.076 -16.997 -8.749 1.00 90.81 332 LEU A O 1
ATOM 2539 N N . TYR A 1 333 ? 5.903 -16.922 -8.195 1.00 83.44 333 TYR A N 1
ATOM 2540 C CA . TYR A 1 333 ? 5.565 -18.233 -8.737 1.00 83.44 333 TYR A CA 1
ATOM 2541 C C . TYR A 1 333 ? 5.791 -18.339 -10.251 1.00 83.44 333 TYR A C 1
ATOM 2543 O O . TYR A 1 333 ? 6.093 -19.433 -10.732 1.00 83.44 333 TYR A O 1
ATOM 2551 N N . GLY A 1 334 ? 5.712 -17.225 -10.989 1.00 80.75 334 GLY A N 1
ATOM 2552 C CA . GLY A 1 334 ? 5.995 -17.166 -12.424 1.00 80.75 334 GLY A CA 1
ATOM 2553 C C . GLY A 1 334 ? 7.448 -17.506 -12.767 1.00 80.75 334 GLY A C 1
ATOM 2554 O O . GLY A 1 334 ? 7.711 -18.095 -13.814 1.00 80.75 334 GLY A O 1
ATOM 2555 N N . TYR A 1 335 ? 8.389 -17.236 -11.856 1.00 78.44 335 TYR A N 1
ATOM 2556 C CA . TYR A 1 335 ? 9.795 -17.622 -12.017 1.00 78.44 335 TYR A CA 1
ATOM 2557 C C . TYR A 1 335 ? 10.041 -19.107 -11.716 1.00 78.44 335 TYR A C 1
ATOM 2559 O O . TYR A 1 335 ? 11.051 -19.674 -12.135 1.00 78.44 335 TYR A O 1
ATOM 2567 N N . THR A 1 336 ? 9.117 -19.766 -11.009 1.00 72.25 336 THR A N 1
ATOM 2568 C CA . THR A 1 336 ? 9.213 -21.184 -10.650 1.00 72.25 336 THR A CA 1
ATOM 2569 C C . THR A 1 336 ? 8.305 -22.022 -11.550 1.00 72.25 336 THR A C 1
ATOM 2571 O O . THR A 1 336 ? 7.146 -22.282 -11.228 1.00 72.25 336 THR A O 1
ATOM 2574 N N . SER A 1 337 ? 8.841 -22.502 -12.674 1.00 57.19 337 SER A N 1
ATOM 2575 C CA . SER A 1 337 ? 8.112 -23.298 -13.683 1.00 57.19 337 SER A CA 1
ATOM 2576 C C . SER A 1 337 ? 7.413 -24.564 -13.147 1.00 57.19 337 SER A C 1
ATOM 2578 O O . SER A 1 337 ? 6.508 -25.090 -13.795 1.00 57.19 337 SER A O 1
ATOM 2580 N N . TRP A 1 338 ? 7.789 -25.044 -11.957 1.00 54.06 338 TRP A N 1
ATOM 2581 C CA . TRP A 1 338 ? 7.173 -26.187 -11.272 1.00 54.06 338 TRP A CA 1
ATOM 2582 C C . TRP A 1 338 ? 5.835 -25.838 -10.587 1.00 54.06 338 TRP A C 1
ATOM 2584 O O . TRP A 1 338 ? 4.904 -26.642 -10.646 1.00 54.06 338 TRP A O 1
ATOM 2594 N N . LEU A 1 339 ? 5.679 -24.652 -9.989 1.00 52.38 339 LEU A N 1
ATOM 2595 C CA . LEU A 1 339 ? 4.459 -24.295 -9.242 1.00 52.38 339 LEU A CA 1
ATOM 2596 C C . LEU A 1 339 ? 3.344 -23.699 -10.117 1.00 52.38 339 LEU A C 1
ATOM 2598 O O . LEU A 1 339 ? 2.175 -23.749 -9.738 1.00 52.38 339 LEU A O 1
ATOM 2602 N N . ALA A 1 340 ? 3.685 -23.204 -11.309 1.00 48.38 340 ALA A N 1
ATOM 2603 C CA . ALA A 1 340 ? 2.803 -22.448 -12.201 1.00 48.38 340 ALA A CA 1
ATOM 2604 C C . ALA A 1 340 ? 1.567 -23.209 -12.743 1.00 48.38 340 ALA A C 1
ATOM 2606 O O . ALA A 1 340 ? 0.760 -22.629 -13.463 1.00 48.38 340 ALA A O 1
ATOM 2607 N N . ARG A 1 341 ? 1.383 -24.501 -12.427 1.00 51.69 341 ARG A N 1
ATOM 2608 C CA . ARG A 1 341 ? 0.315 -25.333 -13.017 1.00 51.69 341 ARG A CA 1
ATOM 2609 C C . ARG A 1 341 ? -0.951 -25.517 -12.191 1.00 51.69 341 ARG A C 1
ATOM 2611 O O . ARG A 1 341 ? -1.812 -26.276 -12.629 1.00 51.69 341 ARG A O 1
ATOM 2618 N N . SER A 1 342 ? -1.140 -24.870 -11.042 1.00 53.44 342 SER A N 1
ATOM 2619 C CA . SER A 1 342 ? -2.432 -25.049 -10.371 1.00 53.44 342 SER A CA 1
ATOM 2620 C C . SER A 1 342 ? -2.970 -23.810 -9.671 1.00 53.44 342 SER A C 1
ATOM 2622 O O . SER A 1 342 ? -2.541 -23.443 -8.587 1.00 53.44 342 SER A O 1
ATOM 2624 N N . HIS A 1 343 ? -4.050 -23.269 -10.236 1.00 58.91 343 HIS A N 1
ATOM 2625 C CA . HIS A 1 343 ? -5.055 -22.477 -9.519 1.00 58.91 343 HIS A CA 1
ATOM 2626 C C . HIS A 1 343 ? -5.527 -23.163 -8.220 1.00 58.91 343 HIS A C 1
ATOM 2628 O O . HIS A 1 343 ? -5.979 -22.505 -7.286 1.00 58.91 343 HIS A O 1
ATOM 2634 N N . ALA A 1 344 ? -5.385 -24.493 -8.135 1.00 58.59 344 ALA A N 1
ATOM 2635 C CA . ALA A 1 344 ? -5.595 -25.251 -6.910 1.00 58.59 344 ALA A CA 1
ATOM 2636 C C . ALA A 1 344 ? -4.603 -24.873 -5.796 1.00 58.59 344 ALA A C 1
ATOM 2638 O O . ALA A 1 344 ? -5.002 -24.889 -4.641 1.00 58.59 344 ALA A O 1
ATOM 2639 N N . ALA A 1 345 ? -3.356 -24.494 -6.104 1.00 61.34 345 ALA A N 1
ATOM 2640 C CA . ALA A 1 345 ? -2.383 -24.045 -5.108 1.00 61.34 345 ALA A CA 1
ATOM 2641 C C . ALA A 1 345 ? -2.727 -22.659 -4.541 1.00 61.34 345 ALA A C 1
ATOM 2643 O O . ALA A 1 345 ? -2.590 -22.461 -3.340 1.00 61.34 345 ALA A O 1
ATOM 2644 N N . GLU A 1 346 ? -3.239 -21.732 -5.358 1.00 61.62 346 GLU A N 1
ATOM 2645 C CA . GLU A 1 346 ? -3.749 -20.430 -4.889 1.00 61.62 346 GLU A CA 1
ATOM 2646 C C . GLU A 1 346 ? -4.961 -20.621 -3.966 1.00 61.62 346 GLU A C 1
ATOM 2648 O O . GLU A 1 346 ? -4.980 -20.130 -2.837 1.00 61.62 346 GLU A O 1
ATOM 2653 N N . ALA A 1 347 ? -5.952 -21.402 -4.410 1.00 61.66 347 ALA A N 1
ATOM 2654 C CA . ALA A 1 347 ? -7.145 -21.702 -3.622 1.00 61.66 347 ALA A CA 1
ATOM 2655 C C . ALA A 1 347 ? -6.814 -22.493 -2.344 1.00 61.66 347 ALA A C 1
ATOM 2657 O O . ALA A 1 347 ? -7.378 -22.220 -1.284 1.00 61.66 347 ALA A O 1
ATOM 2658 N N . ALA A 1 348 ? -5.870 -23.437 -2.412 1.00 63.59 348 ALA A N 1
ATOM 2659 C CA . ALA A 1 348 ? -5.395 -24.189 -1.257 1.00 63.59 348 ALA A CA 1
ATOM 2660 C C . ALA A 1 348 ? -4.559 -23.326 -0.307 1.00 63.59 348 ALA A C 1
ATOM 2662 O O . ALA A 1 348 ? -4.677 -23.506 0.898 1.00 63.59 348 ALA A O 1
ATOM 2663 N N . ALA A 1 349 ? -3.762 -22.374 -0.798 1.00 63.59 349 ALA A N 1
ATOM 2664 C CA . ALA A 1 349 ? -3.010 -21.446 0.045 1.00 63.59 349 ALA A CA 1
ATOM 2665 C C . ALA A 1 349 ? -3.948 -20.498 0.801 1.00 63.59 349 ALA A C 1
ATOM 2667 O O . ALA A 1 349 ? -3.802 -20.338 2.012 1.00 63.59 349 ALA A O 1
ATOM 2668 N N . VAL A 1 350 ? -4.962 -19.945 0.124 1.00 61.62 350 VAL A N 1
ATOM 2669 C CA . VAL A 1 350 ? -6.021 -19.144 0.763 1.00 61.62 350 VAL A CA 1
ATOM 2670 C C . VAL A 1 350 ? -6.800 -19.994 1.768 1.00 61.62 350 VAL A C 1
ATOM 2672 O O . VAL A 1 350 ? -6.974 -19.591 2.918 1.00 61.62 350 VAL A O 1
ATOM 2675 N N . GLY A 1 351 ? -7.214 -21.201 1.376 1.00 63.38 351 GLY A N 1
ATOM 2676 C CA . GLY A 1 351 ? -7.929 -22.136 2.244 1.00 63.38 351 GLY A CA 1
ATOM 2677 C C . GLY A 1 351 ? -7.118 -22.555 3.473 1.00 63.38 351 GLY A C 1
ATOM 2678 O O . GLY A 1 351 ? -7.643 -22.546 4.584 1.00 63.38 351 GLY A O 1
ATOM 2679 N N . ALA A 1 352 ? -5.830 -22.856 3.308 1.00 64.50 352 ALA A N 1
ATOM 2680 C CA . ALA A 1 352 ? -4.925 -23.234 4.389 1.00 64.50 352 ALA A CA 1
ATOM 2681 C C . ALA A 1 352 ? -4.616 -22.054 5.319 1.00 64.50 352 ALA A C 1
ATOM 2683 O O . ALA A 1 352 ? -4.621 -22.231 6.536 1.00 64.50 352 ALA A O 1
ATOM 2684 N N . ALA A 1 353 ? -4.411 -20.848 4.777 1.00 64.12 353 ALA A N 1
ATOM 2685 C CA . ALA A 1 353 ? -4.210 -19.636 5.569 1.00 64.12 353 ALA A CA 1
ATOM 2686 C C . ALA A 1 353 ? -5.433 -19.341 6.449 1.00 64.12 353 ALA A C 1
ATOM 2688 O O . ALA A 1 353 ? -5.307 -19.148 7.659 1.00 64.12 353 ALA A O 1
ATOM 2689 N N . LEU A 1 354 ? -6.633 -19.405 5.867 1.00 63.03 354 LEU A N 1
ATOM 2690 C CA . LEU A 1 354 ? -7.885 -19.196 6.593 1.00 63.03 354 LEU A CA 1
ATOM 2691 C C . LEU A 1 354 ? -8.164 -20.319 7.606 1.00 63.03 354 LEU A C 1
ATOM 2693 O O . LEU A 1 354 ? -8.613 -20.042 8.720 1.00 63.03 354 LEU A O 1
ATOM 2697 N N . ALA A 1 355 ? -7.842 -21.575 7.276 1.00 61.78 355 ALA A N 1
ATOM 2698 C CA . ALA A 1 355 ? -7.965 -22.719 8.184 1.00 61.78 355 ALA A CA 1
ATOM 2699 C C . ALA A 1 355 ? -6.927 -22.712 9.325 1.00 61.78 355 ALA A C 1
ATOM 2701 O O . ALA A 1 355 ? -7.166 -23.302 10.384 1.00 61.78 355 ALA A O 1
ATOM 2702 N N . ALA A 1 356 ? -5.799 -22.018 9.155 1.00 61.19 356 ALA A N 1
ATOM 2703 C CA . ALA A 1 356 ? -4.794 -21.851 10.198 1.00 61.19 356 ALA A CA 1
ATOM 2704 C C . ALA A 1 356 ? -5.237 -20.868 11.296 1.00 61.19 356 ALA A C 1
ATOM 2706 O O . ALA A 1 356 ? -4.830 -21.034 12.447 1.00 61.19 356 ALA A O 1
ATOM 2707 N N . ILE A 1 357 ? -6.118 -19.901 10.998 1.00 59.66 357 ILE A N 1
ATOM 2708 C CA . ILE A 1 357 ? -6.609 -18.917 11.983 1.00 59.66 357 ILE A CA 1
ATOM 2709 C C . ILE A 1 357 ? -7.250 -19.615 13.209 1.00 59.66 357 ILE A C 1
ATOM 2711 O O . ILE A 1 357 ? -6.843 -19.323 14.336 1.00 59.66 357 ILE A O 1
ATOM 2715 N N . PRO A 1 358 ? -8.171 -20.593 13.061 1.00 56.56 358 PRO A N 1
ATOM 2716 C CA . PRO A 1 358 ? -8.679 -21.379 14.188 1.00 56.56 358 PRO A CA 1
ATOM 2717 C C . PRO A 1 358 ? -7.610 -22.192 14.932 1.00 56.56 358 PRO A C 1
ATOM 2719 O O . PRO A 1 358 ? -7.658 -22.275 16.162 1.00 56.56 358 PRO A O 1
ATOM 2722 N N . LEU A 1 359 ? -6.641 -22.781 14.222 1.00 54.69 359 LEU A N 1
ATOM 2723 C CA . LEU A 1 359 ? -5.599 -23.632 14.815 1.00 54.69 359 LEU A CA 1
ATOM 2724 C C . LEU A 1 359 ? -4.634 -22.826 15.697 1.00 54.69 359 LEU A C 1
ATOM 2726 O O . LEU A 1 359 ? -4.299 -23.263 16.798 1.00 54.69 359 LEU A O 1
ATOM 2730 N N . VAL A 1 360 ? -4.300 -21.599 15.287 1.00 55.22 360 VAL A N 1
ATOM 2731 C CA . VAL A 1 360 ? -3.533 -20.618 16.079 1.00 55.22 360 VAL A CA 1
ATOM 2732 C C . VAL A 1 360 ? -4.271 -20.241 17.377 1.00 55.22 360 VAL A C 1
ATOM 2734 O O . VAL A 1 360 ? -3.643 -19.902 18.378 1.00 55.22 360 VAL A O 1
ATOM 2737 N N . THR A 1 361 ? -5.602 -20.353 17.424 1.00 55.75 361 THR A N 1
ATOM 2738 C CA . THR A 1 361 ? -6.398 -20.014 18.622 1.00 55.75 361 THR A CA 1
ATOM 2739 C C . THR A 1 361 ? -6.672 -21.184 19.577 1.00 55.75 361 THR A C 1
ATOM 2741 O O . THR A 1 361 ? -7.258 -20.967 20.643 1.00 55.75 361 THR A O 1
ATOM 2744 N N . ARG A 1 362 ? -6.267 -22.420 19.237 1.00 55.03 362 ARG A N 1
ATOM 2745 C CA . ARG A 1 362 ? -6.518 -23.618 20.067 1.00 55.03 362 ARG A CA 1
ATOM 2746 C C . ARG A 1 362 ? -5.475 -23.870 21.163 1.00 55.03 362 ARG A C 1
ATOM 2748 O O . ARG A 1 362 ? -5.776 -24.601 22.097 1.00 55.03 362 ARG A O 1
ATOM 2755 N N . SER A 1 363 ? -4.287 -23.267 21.112 1.00 50.84 363 SER A N 1
ATOM 2756 C CA . SER A 1 363 ? -3.162 -23.667 21.977 1.00 50.84 363 SER A CA 1
ATOM 2757 C C . SER A 1 363 ? -3.133 -23.048 23.387 1.00 50.84 363 SER A C 1
ATOM 2759 O O . SER A 1 363 ? -2.075 -23.037 24.011 1.00 50.84 363 SER A O 1
ATOM 2761 N N . SER A 1 364 ? -4.238 -22.502 23.905 1.00 49.16 364 SER A N 1
ATOM 2762 C CA . SER A 1 364 ? -4.278 -21.891 25.250 1.00 49.16 364 SER A CA 1
ATOM 2763 C C . SER A 1 364 ? -4.961 -22.751 26.321 1.00 49.16 364 SER A C 1
ATOM 2765 O O . SER A 1 364 ? -5.241 -22.243 27.398 1.00 49.16 364 SER A O 1
ATOM 2767 N N . THR A 1 365 ? -5.232 -24.027 26.041 1.00 47.53 365 THR A N 1
ATOM 2768 C CA . THR A 1 365 ? -5.718 -25.016 27.024 1.00 47.53 365 THR A CA 1
ATOM 2769 C C . THR A 1 365 ? -4.874 -26.288 26.961 1.00 47.53 365 THR A C 1
ATOM 2771 O O . THR A 1 365 ? -5.399 -27.385 26.807 1.00 47.53 365 THR A O 1
ATOM 2774 N N . PHE A 1 366 ? -3.551 -26.141 27.019 1.00 41.94 366 PHE A N 1
ATOM 2775 C CA . PHE A 1 366 ? -2.719 -27.175 27.628 1.00 41.94 366 PHE A CA 1
ATOM 2776 C C . PHE A 1 366 ? -2.428 -26.700 29.045 1.00 41.94 366 PHE A C 1
ATOM 2778 O O . PHE A 1 366 ? -1.374 -26.132 29.326 1.00 41.94 366 PHE A O 1
ATOM 2785 N N . ASP A 1 367 ? -3.420 -26.880 29.916 1.00 39.00 367 ASP A N 1
ATOM 2786 C CA . ASP A 1 367 ? -3.123 -27.058 31.325 1.00 39.00 367 ASP A CA 1
ATOM 2787 C C . ASP A 1 367 ? -2.307 -28.350 31.402 1.00 39.00 367 ASP A C 1
ATOM 2789 O O . ASP A 1 367 ? -2.821 -29.447 31.174 1.00 39.00 367 ASP A O 1
ATOM 2793 N N . LEU A 1 368 ? -1.004 -28.211 31.641 1.00 38.16 368 LEU A N 1
ATOM 2794 C CA . LEU A 1 368 ? -0.198 -29.290 32.194 1.00 38.16 368 LEU A CA 1
ATOM 2795 C C . LEU A 1 368 ? -0.737 -29.546 33.606 1.00 38.16 368 LEU A C 1
ATOM 2797 O O . LEU A 1 368 ? -0.243 -28.995 34.584 1.00 38.16 368 LEU A O 1
ATOM 2801 N N . VAL A 1 369 ? -1.810 -30.332 33.682 1.00 44.03 369 VAL A N 1
ATOM 2802 C CA . VAL A 1 369 ? -2.163 -31.096 34.873 1.00 44.03 369 VAL A CA 1
ATOM 2803 C C . VAL A 1 369 ? -1.493 -32.454 34.720 1.00 44.03 369 VAL A C 1
ATOM 2805 O O . VAL A 1 369 ? -2.029 -33.341 34.057 1.00 44.03 369 VAL A O 1
ATOM 2808 N N . ALA A 1 370 ? -0.291 -32.552 35.280 1.00 37.78 370 ALA A N 1
ATOM 2809 C CA . ALA A 1 370 ? 0.214 -33.671 36.075 1.00 37.78 370 ALA A CA 1
ATOM 2810 C C . ALA A 1 370 ? 1.608 -33.291 36.584 1.00 37.78 370 ALA A C 1
ATOM 2812 O O . ALA A 1 370 ? 2.520 -33.148 35.737 1.00 37.78 370 ALA A O 1
#

Mean predicted aligned error: 5.68 Å

Sequence (370 aa):
MFTLKLDSRQATIRRWLLTLTAVNLALTAGTALFIHEWARLDHYGPRGRAFITYVLVQTHLATENVVAAWYSSMLLLGVAVAALAAFAVDRRCERGKRERRLSAGWLFFAAAFVVLSLDEIGSYHERIGMLVALNPHHTSALGWVYVLAIPIALVGLFMMAFAWFHLRRVPVSFWLMAAGVVLFLSDPMLEQAEMAILRTGAAPGSFAMSVHNALLIFEEGVVELFGTLSFLAAILVYIRRTAGTDVVEWQVDRRVAASVALIVAALFAVAVPVARWTVAVLPPGDTGIPANWFPAAALAACALVAVAVQGRRAKPAAALCLALSAYFGAGLYGYTSWLARSHAAEAAAVGAALAAIPLVTRSSTFDLVA

Foldseek 3Di:
DFKFKDQLAPVVLVVVLVVLVVVLVVLLVLQVVLVVVVLVLVVDDPVSVCCSVPPSVLSRLPAALHLNLLSLLVLLLLLLVLLVLLLVLQVVLDDDPVSPVLSCVSNVSNVVSNVVSLCSQAVVLQLCLCVQVPPPPDDDRPGSCVVCVVVLVVSLVSQLVSLVVHVVVVVLLSVLSNLLSVLSNCLSVLVVLLVVLVVVVADRPDPSVVVSSVSSSCNRSPSSSSSSSSSSSSSSSSSSVSNVDSMDMDDDDPVNVLVVLVVLLVVLVVVLVVSVVSCVPGPDGHPRDSSLSSLLSLLQVLLSRLCRRVNPVCNVVSVVSNVVSSCSSSVVVVVVPVNPPDPVVSNVSSVVSSVVSVVSVPPPPPPPDD

Secondary structure (DSSP, 8-state):
-EEEEEE--HHHHHHHHHHHHHHHHHHHHHHHHHHHHHTTGGGS-HHHHHHHHHTGGGG-TTSTTSHHHHHHHHHHHHHHHHHHHHHHHHHHH--SHHHHHHHTHHHHHHHHHHHHHHHHHH-HHHHHHHGGGG-TT-SS---HHHHHHHHHHHHHHHHHHHIIIIITTSHHHHHHHHHHHHHHHHHHHHHHHHHHHHTTTPPTTSHHHHHHHHHHHHIIIIIIHHHHHHHHHHHHHHHHHHH-SSEEEEEE-HHHHHHHHHHHHHHHHHHHHHHHHHHHHS---S---GGGHHHHHHHHHHHHHHHHHHGGGGHHHHHHHHHHHHHHHTTGGGG-TTTTT-HHHHHHHHHHHHHHHHHHTSTT------

Radius of gyration: 21.85 Å; Cα contacts (8 Å, |Δi|>4): 469; chains: 1; bounding box: 52×53×68 Å

Nearest PDB structures (foldseek):
  1o5h-assembly1_B  TM=2.476E-01  e=3.894E+00  Thermotoga maritima
  8gl3-assembly1_A  TM=2.383E-01  e=9.932E+00  synthetic construct
  3wmf-assembly1_A  TM=1.194E-01  e=9.518E+00  Cyanidioschyzon merolae